Protein 2D9Q (pdb70)

Sequence (467 aa):
SSLPQSFLLKCLEQVRKIQGDGAALQEKLCATYKLCHPEELVLLGHSLGIPWAPLSSCPSQALQLAGCLSQLHSGLFLYQGLLQALEGISPELGPTLDTLQLDVADFATTIWQQMEELGMAPALQPTQGAMPAFASAFQRRAGGVLVASHLQSFLEVSYRVLRHLAQPCGHISVSAPIVHLGDPITASCIIKQNCSHLDPEPQILWRLGAELQPGGRQQRLSDGTQESIITLPHLNHTQAFLSCSLNWGNSLQILDQVELRAGYPPAIPHNLSCLMNLTTSSLICQWEPGPETHLPTSFTLKSFKSRGNCQTQGDSILDCVPKDGQSHCSIPRKHLLLYQNMGIWVQAENALGTSMSPQLCLDPMDVVKLEPPMLRTMDPQAGCLQLSWEPWQPGLHINQKCELRHKPQRGEASWALVGPLPLEALQYELCGLLPATAYTLQIRCIRWPLPGHWSDWSPSLELRTTE

Radius of gyration: 34.13 Å; Cα contacts (8 Å, |Δi|>4): 946; chains: 2; bounding box: 76×80×91 Å

Solvent-accessible surface area: 24334 Å² total; per-residue (Å²): 85,78,8,60,117,47,11,5,24,48,0,16,1,5,0,46,58,1,51,38,13,2,47,44,1,50,113,93,0,41,60,39,55,165,29,53,106,36,109,137,8,84,143,33,6,150,74,35,43,11,58,77,17,88,19,88,35,18,69,84,128,64,179,148,40,32,52,6,2,36,42,2,6,59,4,0,56,36,3,38,12,0,1,124,13,0,107,20,14,20,130,122,0,17,85,30,0,66,58,0,32,44,5,0,24,6,0,1,51,9,0,18,42,10,3,86,133,68,62,79,11,75,94,142,83,56,132,169,47,97,69,17,73,2,78,51,62,79,40,61,56,0,0,1,5,7,0,1,31,62,1,38,45,10,1,103,53,0,38,157,15,0,143,112,25,33,152,130,82,6,114,8,54,44,80,32,65,53,11,80,100,24,54,75,2,66,3,24,0,70,0,94,56,119,53,33,140,106,51,0,96,22,119,9,40,3,31,36,37,91,104,101,44,115,48,38,176,49,122,115,131,86,154,12,31,13,36,1,70,4,70,5,83,121,7,111,116,68,105,9,76,0,3,0,0,8,48,126,60,159,48,87,76,99,36,49,86,36,59,0,94,2,3,104,50,20,41,96,1,106,103,19,49,12,73,5,50,36,106,88,41,7,0,39,0,90,14,90,53,46,108,127,9,82,16,98,43,64,37,22,0,33,0,13,69,14,148,50,88,2,131,80,131,19,120,98,86,51,77,16,107,22,15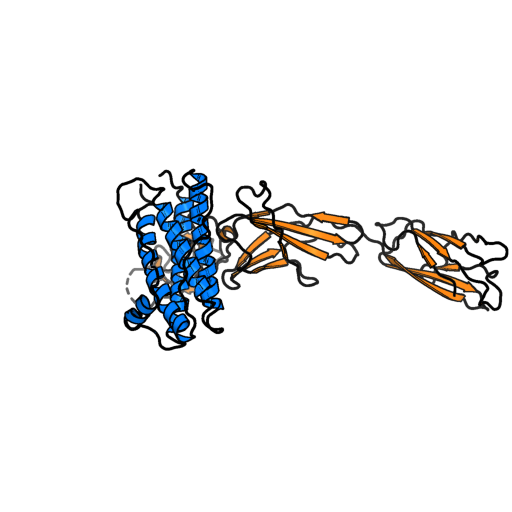7,162,79,78,36,72,6,54,1,57,20,143,75,4,53,7,12,27,42,1,0,0,30,0,37,1,79,9,72,31,27,81,15,102,7,93,82,54,53,25,5,0,6,35,19,6,77,1,76,15,2,100,12,128,81,50,134,146,189,46,2,6,9,52,0,12,4,94,18,38,125,52,2,72,24,0,68,19,65,0,24,0,39,19,56,27,87,139,63,192,43,105,92,44,104,27,47,109,23,70,25,68,17,153,113,42,93,18,54,77,24,110,55,27,56,14,5,11,0,26,0,42,0,21,6,141,69,10,61,22,128,76,5,93,60,0,106,55,27,75,25,188,13,66,177

InterPro domains:
  IPR009079 Four-helical cytokine-like, core [G3DSA:1.20.1250.10] (30-207)
  IPR009079 Four-helical cytokine-like, core [SSF47266] (39-205)
  IPR030473 Interleukin-6/GCSF/MGF, conserved site [PS00254] (97-122)
  IPR030474 Interleukin-6/GCSF/MGF [PIRSF001935] (1-204)
  IPR030474 Interleukin-6/GCSF/MGF [PR00433] (50-65)
  IPR030474 Interleukin-6/GCSF/MGF [PR00433] (69-92)
  IPR030474 Interleukin-6/GCSF/MGF [PR00433] (97-122)
  IPR030474 Interleukin-6/GCSF/MGF [PR00433] (186-202)
  IPR030474 Interleukin-6/GCSF/MGF [SM00126] (51-202)
  IPR040117 GCSF/MGF [PF16647] (51-202)
  IPR040117 GCSF/MGF [PTHR10511] (4-206)

Structure (mmCIF, N/CA/C/O backbone):
data_2D9Q
#
_entry.id   2D9Q
#
_cell.length_a   134.777
_cell.length_b   134.777
_cell.length_c   105.468
_cell.angle_alpha   90.00
_cell.angle_beta   90.00
_cell.angle_gamma   120.00
#
_symmetry.space_group_name_H-M   'P 32 2 1'
#
loop_
_entity.id
_entity.type
_entity.pdbx_description
1 polymer CSF3
2 polymer 'Granulocyte colony-stimulating factor receptor'
3 branched 2-acetamido-2-deoxy-beta-D-glucopyranose-(1-4)-2-acetamido-2-deoxy-beta-D-glucopyranose
4 water water
#
loop_
_atom_site.group_PDB
_atom_site.id
_atom_site.type_symbol
_atom_site.label_atom_id
_atom_site.label_alt_id
_atom_site.label_comp_id
_atom_site.label_asym_id
_atom_site.label_entity_id
_atom_site.label_seq_id
_atom_site.pdbx_PDB_ins_code
_atom_site.Cartn_x
_atom_site.Cartn_y
_atom_site.Cartn_z
_atom_site.occupancy
_atom_site.B_iso_or_equiv
_atom_site.auth_seq_id
_atom_site.auth_comp_id
_atom_site.auth_asym_id
_atom_site.auth_atom_id
_atom_site.pdbx_PDB_model_num
ATOM 1 N N . SER A 1 7 ? -63.635 52.133 25.458 1.00 95.15 7 SER A N 1
ATOM 2 C CA . SER A 1 7 ? -62.201 51.856 25.853 1.00 95.47 7 SER A CA 1
ATOM 3 C C . SER A 1 7 ? -61.318 51.323 24.700 1.00 95.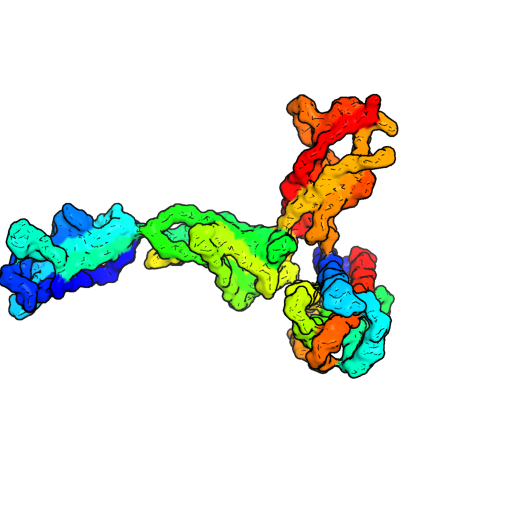10 7 SER A C 1
ATOM 4 O O . SER A 1 7 ? -61.826 50.755 23.712 1.00 94.16 7 SER A O 1
ATOM 7 N N . SER A 1 8 ? -59.989 51.505 24.893 1.00 94.92 8 SER A N 1
ATOM 8 C CA . SER A 1 8 ? -58.855 50.933 24.075 1.00 93.45 8 SER A CA 1
ATOM 9 C C . SER A 1 8 ? -58.841 49.320 24.001 1.00 91.34 8 SER A C 1
ATOM 10 O O . SER A 1 8 ? -58.080 48.692 23.182 1.00 91.82 8 SER A O 1
ATOM 13 N N . LEU A 1 9 ? -59.668 48.693 24.877 1.00 86.66 9 LEU A N 1
ATOM 14 C CA . LEU A 1 9 ? -59.952 47.259 24.866 1.00 81.08 9 LEU A CA 1
ATOM 15 C C . LEU A 1 9 ? -61.284 47.030 24.160 1.00 77.77 9 LEU A C 1
ATOM 16 O O . LEU A 1 9 ? -62.349 47.506 24.581 1.00 76.84 9 LEU A O 1
ATOM 21 N N . PRO A 1 10 ? -61.179 46.386 23.008 1.00 74.34 10 PRO A N 1
ATOM 22 C CA . PRO A 1 10 ? -62.361 46.087 22.177 1.00 72.31 10 PRO A CA 1
ATOM 23 C C . PRO A 1 10 ? -63.445 45.420 22.953 1.00 69.53 10 PRO A C 1
ATOM 24 O O . PRO A 1 10 ? -63.208 44.448 23.598 1.00 69.04 10 PRO A O 1
ATOM 28 N N . GLN A 1 11 ? -64.637 45.924 22.929 1.00 67.94 11 GLN A N 1
ATOM 29 C CA . GLN A 1 11 ? -65.684 45.142 23.519 1.00 67.67 11 GLN A CA 1
ATOM 30 C C . GLN A 1 11 ? -65.435 43.583 23.293 1.00 67.56 11 GLN A C 1
ATOM 31 O O . GLN A 1 11 ? -65.363 42.794 24.264 1.00 67.67 11 GLN A O 1
ATOM 37 N N . SER A 1 12 ? -65.324 43.117 22.045 1.00 67.31 12 SER A N 1
ATOM 38 C CA . SER A 1 12 ? -65.340 41.656 21.791 1.00 66.14 12 SER A CA 1
ATOM 39 C C . SER A 1 12 ? -64.316 40.948 22.703 1.00 63.34 12 SER A C 1
ATOM 40 O O . SER A 1 12 ? -64.677 40.048 23.464 1.00 63.51 12 SER A O 1
ATOM 43 N N . PHE A 1 13 ? -63.061 41.416 22.638 1.00 59.44 13 PHE A N 1
ATOM 44 C CA . PHE A 1 13 ? -61.940 40.866 23.401 1.00 56.96 13 PHE A CA 1
ATOM 45 C C . PHE A 1 13 ? -62.221 40.675 24.850 1.00 55.34 13 PHE A C 1
ATOM 46 O O . PHE A 1 13 ? -61.733 39.768 25.519 1.00 53.35 13 PHE A O 1
ATOM 54 N N . LEU A 1 14 ? -62.991 41.572 25.373 1.00 55.93 14 LEU A N 1
ATOM 55 C CA . LEU A 1 14 ? -63.274 41.473 26.780 1.00 57.01 14 LEU A CA 1
ATOM 56 C C . LEU A 1 14 ? -64.259 40.413 27.043 1.00 55.49 14 LEU A C 1
ATOM 57 O O . LEU A 1 14 ? -64.158 39.753 28.066 1.00 54.96 14 LEU A O 1
ATOM 62 N N . LEU A 1 15 ? -65.277 40.346 26.192 1.00 53.80 15 LEU A N 1
ATOM 63 C CA . LEU A 1 15 ? -66.302 39.356 26.375 1.00 53.51 15 LEU A CA 1
ATOM 64 C C . LEU A 1 15 ? -65.733 37.997 26.083 1.00 52.38 15 LEU A C 1
ATOM 65 O O . LEU A 1 15 ? -66.182 37.014 26.667 1.00 53.74 15 LEU A O 1
ATOM 70 N N . LYS A 1 16 ? -64.828 37.908 25.116 1.00 48.59 16 LYS A N 1
ATOM 71 C CA . LYS A 1 16 ? -64.193 36.651 24.916 1.00 47.09 16 LYS A CA 1
ATOM 72 C C . LYS A 1 16 ? -63.445 36.280 26.186 1.00 46.70 16 LYS A C 1
ATOM 73 O O . LYS A 1 16 ? -63.146 35.128 26.375 1.00 49.82 16 LYS A O 1
ATOM 79 N N . CYS A 1 17 ? -63.104 37.212 27.056 1.00 44.99 17 CYS A N 1
ATOM 80 C CA . CYS A 1 17 ? -62.200 36.881 28.154 1.00 44.18 17 CYS A CA 1
ATOM 81 C C . CYS A 1 17 ? -63.007 36.350 29.253 1.00 42.56 17 CYS A C 1
ATOM 82 O O . CYS A 1 17 ? -62.535 35.577 30.105 1.00 41.60 17 CYS A O 1
ATOM 85 N N . LEU A 1 18 ? -64.247 36.777 29.249 1.00 42.57 18 LEU A N 1
ATOM 86 C CA . LEU A 1 18 ? -65.144 36.484 30.347 1.00 43.75 18 LEU A CA 1
ATOM 87 C C . LEU A 1 18 ? -65.693 35.103 30.115 1.00 41.65 18 LEU A C 1
ATOM 88 O O . LEU A 1 18 ? -65.874 34.333 31.036 1.00 42.26 18 LEU A O 1
ATOM 93 N N . GLU A 1 19 ? -65.972 34.799 28.862 1.00 39.47 19 GLU A N 1
ATOM 94 C CA . GLU A 1 19 ? -66.381 33.473 28.516 1.00 38.27 19 GLU A CA 1
ATOM 95 C C . GLU A 1 19 ? -65.400 32.539 29.060 1.00 37.62 19 GLU A C 1
ATOM 96 O O . GLU A 1 19 ? -65.769 31.623 29.773 1.00 39.33 19 GLU A O 1
ATOM 102 N N . GLN A 1 20 ? -64.151 32.751 28.706 1.00 35.10 20 GLN A N 1
ATOM 103 C CA . GLN A 1 20 ? -63.124 31.829 29.066 1.00 35.50 20 GLN A CA 1
ATOM 104 C C . GLN A 1 20 ? -63.044 31.707 30.552 1.00 38.38 20 GLN A C 1
ATOM 105 O O . GLN A 1 20 ? -62.723 30.609 31.182 1.00 37.91 20 GLN A O 1
ATOM 111 N N . VAL A 1 21 ? -63.285 32.822 31.202 1.00 40.32 21 VAL A N 1
ATOM 112 C CA . VAL A 1 21 ? -63.238 32.663 32.664 1.00 41.04 21 VAL A CA 1
ATOM 113 C C . VAL A 1 21 ? -64.321 31.677 33.068 1.00 41.34 21 VAL A C 1
ATOM 114 O O . VAL A 1 21 ? -63.932 30.549 33.509 1.00 41.65 21 VAL A O 1
ATOM 118 N N . ARG A 1 22 ? -65.612 32.040 32.855 1.00 39.60 22 ARG A N 1
ATOM 119 C CA . ARG A 1 22 ? -66.707 31.169 33.261 1.00 39.09 22 ARG A CA 1
ATOM 120 C C . ARG A 1 22 ? -66.312 29.753 32.890 1.00 39.89 22 ARG A C 1
ATOM 121 O O . ARG A 1 22 ? -66.582 28.806 33.621 1.00 40.17 22 ARG A O 1
ATOM 129 N N . LYS A 1 23 ? -65.644 29.580 31.760 1.00 38.91 23 LYS A N 1
ATOM 130 C CA . LYS A 1 23 ? -65.366 28.216 31.337 1.00 40.37 23 LYS A CA 1
ATOM 131 C C . LYS A 1 23 ? -64.331 27.542 32.255 1.00 39.38 23 LYS A C 1
ATOM 132 O O . LYS A 1 23 ? -64.623 26.512 32.846 1.00 39.66 23 LYS A O 1
ATOM 138 N N . ILE A 1 24 ? -63.145 28.124 32.356 1.00 37.94 24 ILE A N 1
ATOM 139 C CA . ILE A 1 24 ? -62.195 27.631 33.267 1.00 37.74 24 ILE A CA 1
ATOM 140 C C . ILE A 1 24 ? -62.772 27.482 34.665 1.00 38.37 24 ILE A C 1
ATOM 141 O O . ILE A 1 24 ? -62.346 26.667 35.416 1.00 35.85 24 ILE A O 1
ATOM 146 N N . GLN A 1 25 ? -63.713 28.302 35.081 1.00 42.33 25 GLN A N 1
ATOM 147 C CA . GLN A 1 25 ? -64.236 28.154 36.489 1.00 44.61 25 GLN A CA 1
ATOM 148 C C . GLN A 1 25 ? -64.840 26.788 36.635 1.00 42.90 25 GLN A C 1
ATOM 149 O O . GLN A 1 25 ? -64.472 26.008 37.493 1.00 42.13 25 GLN A O 1
ATOM 155 N N . GLY A 1 26 ? -65.753 26.514 35.732 1.00 41.08 26 GLY A N 1
ATOM 156 C CA . GLY A 1 26 ? -66.297 25.189 35.593 1.00 40.25 26 GLY A CA 1
ATOM 157 C C . GLY A 1 26 ? -65.220 24.157 35.637 1.00 37.53 26 GLY A C 1
ATOM 158 O O . GLY A 1 26 ? -65.228 23.298 36.497 1.00 38.04 26 GLY A O 1
ATOM 159 N N . ASP A 1 27 ? -64.315 24.236 34.692 1.00 34.21 27 ASP A N 1
ATOM 160 C CA . ASP A 1 27 ? -63.191 23.323 34.690 1.00 33.85 27 ASP A CA 1
ATOM 161 C C . ASP A 1 27 ? -62.651 23.051 36.119 1.00 34.13 27 ASP A C 1
ATOM 162 O O . ASP A 1 27 ? -62.649 21.947 36.614 1.00 32.27 27 ASP A O 1
ATOM 167 N N . GLY A 1 28 ? -62.160 24.087 36.765 1.00 36.34 28 GLY A N 1
ATOM 168 C CA . GLY A 1 28 ? -61.698 23.977 38.157 1.00 36.60 28 GLY A CA 1
ATOM 169 C C . GLY A 1 28 ? -62.707 23.177 38.935 1.00 34.48 28 GLY A C 1
ATOM 170 O O . GLY A 1 28 ? -62.417 22.113 39.339 1.00 32.30 28 GLY A O 1
ATOM 171 N N . ALA A 1 29 ? -63.913 23.694 39.061 1.00 34.72 29 ALA A N 1
ATOM 172 C CA . ALA A 1 29 ? -64.959 23.041 39.811 1.00 33.52 29 ALA A CA 1
ATOM 173 C C . ALA A 1 29 ? -65.155 21.531 39.446 1.00 33.59 29 ALA A C 1
ATOM 174 O O . ALA A 1 29 ? -65.275 20.679 40.288 1.00 33.20 29 ALA A O 1
ATOM 176 N N . ALA A 1 30 ? -65.229 21.161 38.211 1.00 34.16 30 ALA A N 1
ATOM 177 C CA . ALA A 1 30 ? -65.271 19.753 37.967 1.00 36.96 30 ALA A CA 1
ATOM 178 C C . ALA A 1 30 ? -64.133 19.004 38.729 1.00 40.38 30 ALA A C 1
ATOM 179 O O . ALA A 1 30 ? -64.442 18.110 39.509 1.00 45.22 30 ALA A O 1
ATOM 181 N N . LEU A 1 31 ? -62.857 19.363 38.486 1.00 39.17 31 LEU A N 1
ATOM 182 C CA . LEU A 1 31 ? -61.690 18.831 39.146 1.00 37.74 31 LEU A CA 1
ATOM 183 C C . LEU A 1 31 ? -61.824 18.843 40.627 1.00 40.65 31 LEU A C 1
ATOM 184 O O . LEU A 1 31 ? -61.483 17.864 41.338 1.00 42.71 31 LEU A O 1
ATOM 189 N N . GLN A 1 32 ? -62.284 19.944 41.152 1.00 44.01 32 GLN A N 1
ATOM 190 C CA . GLN A 1 32 ? -62.357 20.027 42.600 1.00 48.26 32 GLN A CA 1
ATOM 191 C C . GLN A 1 32 ? -63.355 19.011 42.979 1.00 52.37 32 GLN A C 1
ATOM 192 O O . GLN A 1 32 ? -63.003 18.178 43.729 1.00 57.94 32 GLN A O 1
ATOM 198 N N . GLU A 1 33 ? -64.569 19.002 42.457 1.00 54.22 33 GLU A N 1
ATOM 199 C CA . GLU A 1 33 ? -65.555 18.026 42.881 1.00 56.62 33 GLU A CA 1
ATOM 200 C C . GLU A 1 33 ? -65.142 16.533 42.582 1.00 55.69 33 GLU A C 1
ATOM 201 O O . GLU A 1 33 ? -65.592 15.589 43.210 1.00 52.11 33 GLU A O 1
ATOM 207 N N . LYS A 1 34 ? -64.244 16.315 41.647 1.00 56.93 34 LYS A N 1
ATOM 208 C CA . LYS A 1 34 ? -63.822 14.961 41.295 1.00 59.51 34 LYS A CA 1
ATOM 209 C C . LYS A 1 34 ? -62.556 14.583 42.024 1.00 57.52 34 LYS A C 1
ATOM 210 O O . LYS A 1 34 ? -61.784 13.782 41.505 1.00 58.19 34 LYS A O 1
ATOM 216 N N . LEU A 1 35 ? -62.302 15.194 43.166 1.00 53.95 35 LEU A N 1
ATOM 217 C CA . LEU A 1 35 ? -61.097 14.946 43.958 1.00 51.64 35 LEU A CA 1
ATOM 218 C C . LEU A 1 35 ? -61.636 14.638 45.295 1.00 51.70 35 LEU A C 1
ATOM 219 O O . LEU A 1 35 ? -61.276 13.747 45.971 1.00 46.44 35 LEU A O 1
ATOM 224 N N . CYS A 1 36 ? -62.521 15.515 45.665 1.00 56.28 36 CYS A N 1
ATOM 225 C CA . CYS A 1 36 ? -63.503 15.273 46.619 1.00 60.17 36 CYS A CA 1
ATOM 226 C C . CYS A 1 36 ? -64.267 13.949 46.453 1.00 60.59 36 CYS A C 1
ATOM 227 O O . CYS A 1 36 ? -64.592 13.274 47.395 1.00 62.54 36 CYS A O 1
ATOM 230 N N . ALA A 1 37 ? -64.607 13.481 45.296 1.00 60.44 37 ALA A N 1
ATOM 231 C CA . ALA A 1 37 ? -65.154 12.136 45.420 1.00 58.96 37 ALA A CA 1
ATOM 232 C C . ALA A 1 37 ? -64.104 11.082 45.264 1.00 56.21 37 ALA A C 1
ATOM 233 O O . ALA A 1 37 ? -64.227 10.023 45.805 1.00 58.91 37 ALA A O 1
ATOM 235 N N . THR A 1 38 ? -63.062 11.332 44.543 1.00 51.32 38 THR A N 1
ATOM 236 C CA . THR A 1 38 ? -62.127 10.274 44.438 1.00 49.14 38 THR A CA 1
ATOM 237 C C . THR A 1 38 ? -61.031 10.159 45.464 1.00 47.88 38 THR A C 1
ATOM 238 O O . THR A 1 38 ? -60.112 9.434 45.218 1.00 48.07 38 THR A O 1
ATOM 242 N N . TYR A 1 39 ? -61.027 10.923 46.542 1.00 46.17 39 TYR A N 1
ATOM 243 C CA . TYR A 1 39 ? -59.944 10.817 47.547 1.00 45.01 39 TYR A CA 1
ATOM 244 C C . TYR A 1 39 ? -60.396 11.399 48.858 1.00 47.19 39 TYR A C 1
ATOM 245 O O . TYR A 1 39 ? -59.642 11.483 49.792 1.00 45.10 39 TYR A O 1
ATOM 254 N N . LYS A 1 40 ? -61.638 11.874 48.853 1.00 50.49 40 LYS A N 1
ATOM 255 C CA . LYS A 1 40 ? -62.282 12.553 49.968 1.00 51.65 40 LYS A CA 1
ATOM 256 C C . LYS A 1 40 ? -61.500 13.773 50.554 1.00 50.53 40 LYS A C 1
ATOM 257 O O . LYS A 1 40 ? -61.515 14.044 51.792 1.00 46.17 40 LYS A O 1
ATOM 263 N N . LEU A 1 41 ? -60.870 14.514 49.622 1.00 51.30 41 LEU A N 1
ATOM 264 C CA . LEU A 1 41 ? -60.117 15.734 49.919 1.00 53.00 41 LEU A CA 1
ATOM 265 C C . LEU A 1 41 ? -60.884 16.987 49.617 1.00 56.25 41 LEU A C 1
ATOM 266 O O . LEU A 1 41 ? -60.629 17.620 48.646 1.00 59.14 41 LEU A O 1
ATOM 271 N N . CYS A 1 42 ? -61.821 17.374 50.440 1.00 60.93 42 CYS A N 1
ATOM 272 C CA . CYS A 1 42 ? -62.749 18.424 50.013 1.00 65.31 42 CYS A CA 1
ATOM 273 C C . CYS A 1 42 ? -62.509 19.797 50.503 1.00 64.88 42 CYS A C 1
ATOM 274 O O . CYS A 1 42 ? -63.295 20.664 50.199 1.00 66.30 42 CYS A O 1
ATOM 277 N N . HIS A 1 43 ? -61.502 19.967 51.327 1.00 64.59 43 HIS A N 1
ATOM 278 C CA . HIS A 1 43 ? -61.392 21.157 52.093 1.00 64.97 43 HIS A CA 1
ATOM 279 C C . HIS A 1 43 ? -59.915 21.397 52.009 1.00 65.81 43 HIS A C 1
ATOM 280 O O . HIS A 1 43 ? -59.096 20.551 52.434 1.00 66.17 43 HIS A O 1
ATOM 287 N N . PRO A 1 44 ? -59.584 22.473 51.295 1.00 65.78 44 PRO A N 1
ATOM 288 C CA . PRO A 1 44 ? -58.209 22.959 51.080 1.00 65.52 44 PRO A CA 1
ATOM 289 C C . PRO A 1 44 ? -57.621 23.736 52.220 1.00 66.47 44 PRO A C 1
ATOM 290 O O . PRO A 1 44 ? -56.485 24.192 52.119 1.00 66.45 44 PRO A O 1
ATOM 294 N N . GLU A 1 45 ? -58.398 23.874 53.280 1.00 68.26 45 GLU A N 1
ATOM 295 C CA . GLU A 1 45 ? -57.883 24.250 54.583 1.00 70.33 45 GLU A CA 1
ATOM 296 C C . GLU A 1 45 ? -56.851 23.195 55.002 1.00 70.27 45 GLU A C 1
ATOM 297 O O . GLU A 1 45 ? -55.679 23.484 55.175 1.00 71.43 45 GLU A O 1
ATOM 303 N N . GLU A 1 46 ? -57.294 21.949 55.125 1.00 69.38 46 GLU A N 1
ATOM 304 C CA . GLU A 1 46 ? -56.456 20.872 55.616 1.00 67.91 46 GLU A CA 1
ATOM 305 C C . GLU A 1 46 ? -55.121 20.769 54.931 1.00 66.93 46 GLU A C 1
ATOM 306 O O . GLU A 1 46 ? -54.239 20.016 55.308 1.00 65.19 46 GLU A O 1
ATOM 312 N N . LEU A 1 47 ? -54.909 21.553 53.922 1.00 67.38 47 LEU A N 1
ATOM 313 C CA . LEU A 1 47 ? -53.760 21.244 53.172 1.00 69.08 47 LEU A CA 1
ATOM 314 C C . LEU A 1 47 ? -52.829 22.355 53.202 1.00 69.51 47 LEU A C 1
ATOM 315 O O . LEU A 1 47 ? -51.891 22.410 52.398 1.00 69.83 47 LEU A O 1
ATOM 320 N N . VAL A 1 48 ? -53.062 23.247 54.149 1.00 69.96 48 VAL A N 1
ATOM 321 C CA . VAL A 1 48 ? -52.430 24.559 54.055 1.00 70.85 48 VAL A CA 1
ATOM 322 C C . VAL A 1 48 ? -50.958 24.348 54.221 1.00 71.05 48 VAL A C 1
ATOM 323 O O . VAL A 1 48 ? -50.069 24.943 53.553 1.00 69.09 48 VAL A O 1
ATOM 327 N N . LEU A 1 49 ? -50.748 23.464 55.168 1.00 72.40 49 LEU A N 1
ATOM 328 C CA . LEU A 1 49 ? -49.435 23.174 55.679 1.00 73.82 49 LEU A CA 1
ATOM 329 C C . LEU A 1 49 ? -48.647 22.545 54.551 1.00 74.30 49 LEU A C 1
ATOM 330 O O . LEU A 1 49 ? -47.505 22.960 54.204 1.00 71.52 49 LEU A O 1
ATOM 335 N N . LEU A 1 50 ? -49.315 21.526 53.998 1.00 75.07 50 LEU A N 1
ATOM 336 C CA . LEU A 1 50 ? -48.803 20.814 52.871 1.00 74.94 50 LEU A CA 1
ATOM 337 C C . LEU A 1 50 ? -48.396 21.885 51.835 1.00 73.79 50 LEU A C 1
ATOM 338 O O . LEU A 1 50 ? -47.320 21.847 51.225 1.00 70.72 50 LEU A O 1
ATOM 343 N N . GLY A 1 51 ? -49.276 22.861 51.679 1.00 74.51 51 GLY A N 1
ATOM 344 C CA . GLY A 1 51 ? -49.020 23.960 50.780 1.00 76.09 51 GLY A CA 1
ATOM 345 C C . GLY A 1 51 ? -47.626 24.520 50.883 1.00 77.62 51 GLY A C 1
ATOM 346 O O . GLY A 1 51 ? -46.842 24.405 49.952 1.00 74.46 51 GLY A O 1
ATOM 347 N N . HIS A 1 52 ? -47.340 25.129 52.029 1.00 81.62 52 HIS A N 1
ATOM 348 C CA . HIS A 1 52 ? -46.026 25.716 52.299 1.00 85.11 52 HIS A CA 1
ATOM 349 C C . HIS A 1 52 ? -44.976 24.581 52.208 1.00 84.05 52 HIS A C 1
ATOM 350 O O . HIS A 1 52 ? -43.927 24.696 51.592 1.00 83.02 52 HIS A O 1
ATOM 357 N N . SER A 1 53 ? -45.297 23.438 52.770 1.00 83.94 53 SER A N 1
ATOM 358 C CA . SER A 1 53 ? -44.361 22.327 52.739 1.00 83.78 53 SER A CA 1
ATOM 359 C C . SER A 1 53 ? -43.744 22.147 51.381 1.00 82.23 53 SER A C 1
ATOM 360 O O . SER A 1 53 ? -42.774 21.473 51.245 1.00 81.88 53 SER A O 1
ATOM 363 N N . LEU A 1 54 ? -44.352 22.699 50.362 1.00 81.85 54 LEU A N 1
ATOM 364 C CA . LEU A 1 54 ? -43.858 22.510 49.020 1.00 82.20 54 LEU A CA 1
ATOM 365 C C . LEU A 1 54 ? -43.428 23.809 48.420 1.00 81.88 54 LEU A C 1
ATOM 366 O O . LEU A 1 54 ? -42.593 23.864 47.525 1.00 80.95 54 LEU A O 1
ATOM 371 N N . GLY A 1 55 ? -44.060 24.868 48.891 1.00 82.57 55 GLY A N 1
ATOM 372 C CA . GLY A 1 55 ? -43.774 26.195 48.393 1.00 82.62 55 GLY A CA 1
ATOM 373 C C . GLY A 1 55 ? -44.382 26.434 47.031 1.00 82.20 55 GLY A C 1
ATOM 374 O O . GLY A 1 55 ? -43.726 26.486 45.993 1.00 80.61 55 GLY A O 1
ATOM 375 N N . ILE A 1 56 ? -45.682 26.605 47.057 1.00 82.67 56 ILE A N 1
ATOM 376 C CA . ILE A 1 56 ? -46.404 26.798 45.836 1.00 82.68 56 ILE A CA 1
ATOM 377 C C . ILE A 1 56 ? -46.555 28.269 45.590 1.00 81.37 56 ILE A C 1
ATOM 378 O O . ILE A 1 56 ? -47.402 28.951 46.186 1.00 81.89 56 ILE A O 1
ATOM 383 N N . PRO A 1 57 ? -45.749 28.762 44.689 1.00 78.66 57 PRO A N 1
ATOM 384 C CA . PRO A 1 57 ? -45.832 30.171 44.361 1.00 77.32 57 PRO A CA 1
ATOM 385 C C . PRO A 1 57 ? -47.219 30.461 43.779 1.00 74.98 57 PRO A C 1
ATOM 386 O O . PRO A 1 57 ? -47.573 30.093 42.692 1.00 73.64 57 PRO A O 1
ATOM 390 N N . TRP A 1 58 ? -48.025 31.134 44.550 1.00 73.84 58 TRP A N 1
ATOM 391 C CA . TRP A 1 58 ? -49.292 31.591 44.059 1.00 74.09 58 TRP A CA 1
ATOM 392 C C . TRP A 1 58 ? -49.316 32.910 43.320 1.00 75.23 58 TRP A C 1
ATOM 393 O O . TRP A 1 58 ? -48.636 33.848 43.634 1.00 74.78 58 TRP A O 1
ATOM 404 N N . ALA A 1 59 ? -50.195 33.055 42.378 1.00 77.18 59 ALA A N 1
ATOM 405 C CA . ALA A 1 59 ? -50.165 34.311 41.679 1.00 78.55 59 ALA A CA 1
ATOM 406 C C . ALA A 1 59 ? -50.898 35.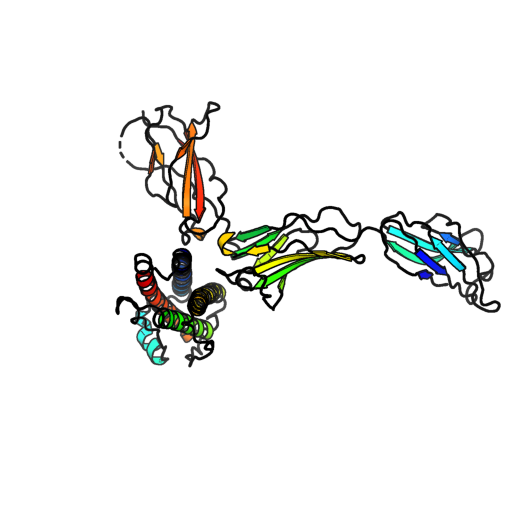359 42.378 1.00 78.36 59 ALA A C 1
ATOM 407 O O . ALA A 1 59 ? -52.005 35.085 42.893 1.00 76.96 59 ALA A O 1
ATOM 409 N N . PRO A 1 60 ? -50.298 36.564 42.276 1.00 79.15 60 PRO A N 1
ATOM 410 C CA . PRO A 1 60 ? -50.841 37.835 42.767 1.00 80.09 60 PRO A CA 1
ATOM 411 C C . PRO A 1 60 ? -51.631 38.537 41.693 1.00 81.25 60 PRO A C 1
ATOM 412 O O . PRO A 1 60 ? -51.468 38.234 40.531 1.00 80.25 60 PRO A O 1
ATOM 416 N N . LEU A 1 61 ? -52.482 39.467 42.051 1.00 84.32 61 LEU A N 1
ATOM 417 C CA . LEU A 1 61 ? -53.156 40.168 40.992 1.00 88.66 61 LEU A CA 1
ATOM 418 C C . LEU A 1 61 ? -53.764 41.495 41.400 1.00 93.75 61 LEU A C 1
ATOM 419 O O . LEU A 1 61 ? -54.983 41.715 41.334 1.00 96.07 61 LEU A O 1
ATOM 424 N N . SER A 1 62 ? -52.900 42.415 41.783 1.00 98.28 62 SER A N 1
ATOM 425 C CA . SER A 1 62 ? -53.360 43.649 42.398 1.00 101.45 62 SER A CA 1
ATOM 426 C C . SER A 1 62 ? -52.814 44.877 41.625 1.00 103.38 62 SER A C 1
ATOM 427 O O . SER A 1 62 ? -52.804 45.992 42.171 1.00 104.09 62 SER A O 1
ATOM 430 N N . SER A 1 63 ? -52.378 44.681 40.364 1.00 104.89 63 SER A N 1
ATOM 431 C CA . SER A 1 63 ? -51.992 45.808 39.472 1.00 105.06 63 SER A CA 1
ATOM 432 C C . SER A 1 63 ? -53.215 46.326 38.720 1.00 105.63 63 SER A C 1
ATOM 433 O O . SER A 1 63 ? -53.142 47.371 38.055 1.00 106.83 63 SER A O 1
ATOM 436 N N . CYS A 1 64 ? -54.329 45.602 38.840 1.00 105.32 64 CYS A N 1
ATOM 437 C CA . CYS A 1 64 ? -55.545 46.011 38.174 1.00 105.23 64 CYS A CA 1
ATOM 438 C C . CYS A 1 64 ? -56.632 46.450 39.119 1.00 107.10 64 CYS A C 1
ATOM 439 O O . CYS A 1 64 ? -57.140 47.566 38.871 1.00 106.64 64 CYS A O 1
ATOM 442 N N . PRO A 1 65 ? -56.977 45.639 40.177 1.00 109.19 65 PRO A N 1
ATOM 443 C CA . PRO A 1 65 ? -58.282 45.804 40.866 1.00 111.18 65 PRO A CA 1
ATOM 444 C C . PRO A 1 65 ? -58.874 47.250 40.723 1.00 114.63 65 PRO A C 1
ATOM 445 O O . PRO A 1 65 ? -60.037 47.328 40.357 1.00 115.56 65 PRO A O 1
ATOM 449 N N . SER A 1 66 ? -58.099 48.328 40.927 1.00 118.02 66 SER A N 1
ATOM 450 C CA . SER A 1 66 ? -58.505 49.729 40.596 1.00 120.27 66 SER A CA 1
ATOM 451 C C . SER A 1 66 ? -57.352 50.805 40.804 1.00 123.01 66 SER A C 1
ATOM 452 O O . SER A 1 66 ? -57.643 52.048 41.058 1.00 121.81 66 SER A O 1
ATOM 455 N N . GLN A 1 67 ? -56.082 50.296 40.655 1.00 125.31 67 GLN A N 1
ATOM 456 C CA . GLN A 1 67 ? -54.743 50.994 40.931 1.00 126.38 67 GLN A CA 1
ATOM 457 C C . GLN A 1 67 ? -54.585 52.376 40.204 1.00 126.76 67 GLN A C 1
ATOM 458 O O . GLN A 1 67 ? -53.628 53.179 40.447 1.00 126.80 67 GLN A O 1
ATOM 464 N N . ALA A 1 68 ? -55.535 52.578 39.284 1.00 125.79 68 ALA A N 1
ATOM 465 C CA . ALA A 1 68 ? -55.712 53.790 38.552 1.00 123.79 68 ALA A CA 1
ATOM 466 C C . ALA A 1 68 ? -56.734 53.443 37.460 1.00 122.26 68 ALA A C 1
ATOM 467 O O . ALA A 1 68 ? -57.712 52.651 37.620 1.00 119.79 68 ALA A O 1
ATOM 469 N N . LEU A 1 69 ? -56.460 54.091 36.339 1.00 121.34 69 LEU A N 1
ATOM 470 C CA . LEU A 1 69 ? -57.020 53.739 35.060 1.00 120.28 69 LEU A CA 1
ATOM 471 C C . LEU A 1 69 ? -55.794 53.798 33.932 1.00 118.92 69 LEU A C 1
ATOM 472 O O . LEU A 1 69 ? -55.936 54.411 32.819 1.00 119.59 69 LEU A O 1
ATOM 477 N N . GLN A 1 70 ? -54.615 53.155 34.260 1.00 115.58 70 GLN A N 1
ATOM 478 C CA . GLN A 1 70 ? -53.668 52.580 33.232 1.00 111.73 70 GLN A CA 1
ATOM 479 C C . GLN A 1 70 ? -53.438 50.988 33.261 1.00 108.81 70 GLN A C 1
ATOM 480 O O . GLN A 1 70 ? -52.924 50.452 34.258 1.00 107.27 70 GLN A O 1
ATOM 486 N N . LEU A 1 71 ? -53.880 50.345 32.119 1.00 105.30 71 LEU A N 1
ATOM 487 C CA . LEU A 1 71 ? -53.944 48.877 31.702 1.00 101.36 71 LEU A CA 1
ATOM 488 C C . LEU A 1 71 ? -52.652 48.090 31.581 1.00 97.87 71 LEU A C 1
ATOM 489 O O . LEU A 1 71 ? -52.106 47.700 32.577 1.00 97.46 71 LEU A O 1
ATOM 494 N N . ALA A 1 72 ? -52.242 47.802 30.343 1.00 94.42 72 ALA A N 1
ATOM 495 C CA . ALA A 1 72 ? -51.001 47.112 30.039 1.00 93.36 72 ALA A CA 1
ATOM 496 C C . ALA A 1 72 ? -50.155 47.221 31.235 1.00 93.57 72 ALA A C 1
ATOM 497 O O . ALA A 1 72 ? -50.390 48.134 32.012 1.00 94.11 72 ALA A O 1
ATOM 499 N N . GLY A 1 73 ? -49.147 46.349 31.386 1.00 93.51 73 GLY A N 1
ATOM 500 C CA . GLY A 1 73 ? -48.503 46.150 32.695 1.00 93.11 73 GLY A CA 1
ATOM 501 C C . GLY A 1 73 ? -49.475 45.471 33.699 1.00 91.89 73 GLY A C 1
ATOM 502 O O . GLY A 1 73 ? -49.072 44.733 34.586 1.00 91.88 73 GLY A O 1
ATOM 503 N N . CYS A 1 74 ? -50.770 45.736 33.549 1.00 90.01 74 CYS A N 1
ATOM 504 C CA . CYS A 1 74 ? -51.834 45.013 34.219 1.00 88.06 74 CYS A CA 1
ATOM 505 C C . CYS A 1 74 ? -52.234 43.655 33.541 1.00 84.20 74 CYS A C 1
ATOM 506 O O . CYS A 1 74 ? -52.141 42.579 34.145 1.00 81.29 74 CYS A O 1
ATOM 509 N N . LEU A 1 75 ? -52.685 43.727 32.287 1.00 80.82 75 LEU A N 1
ATOM 510 C CA . LEU A 1 75 ? -52.880 42.541 31.500 1.00 77.57 75 LEU A CA 1
ATOM 511 C C . LEU A 1 75 ? -51.684 41.817 31.711 1.00 77.09 75 LEU A C 1
ATOM 512 O O . LEU A 1 75 ? -51.722 40.639 31.766 1.00 78.45 75 LEU A O 1
ATOM 517 N N . SER A 1 76 ? -50.578 42.517 31.777 1.00 76.89 76 SER A N 1
ATOM 518 C CA . SER A 1 76 ? -49.309 41.839 31.930 1.00 77.48 76 SER A CA 1
ATOM 519 C C . SER A 1 76 ? -49.339 40.857 33.074 1.00 77.09 76 SER A C 1
ATOM 520 O O . SER A 1 76 ? -49.087 39.663 32.901 1.00 75.79 76 SER A O 1
ATOM 523 N N . GLN A 1 77 ? -49.634 41.386 34.255 1.00 77.92 77 GLN A N 1
ATOM 524 C CA . GLN A 1 77 ? -49.682 40.598 35.513 1.00 78.06 77 GLN A CA 1
ATOM 525 C C . GLN A 1 77 ? -50.656 39.423 35.412 1.00 75.84 77 GLN A C 1
ATOM 526 O O . GLN A 1 77 ? -50.264 38.253 35.581 1.00 74.28 77 GLN A O 1
ATOM 532 N N . LEU A 1 78 ? -51.933 39.778 35.179 1.00 72.86 78 LEU A N 1
ATOM 533 C CA . LEU A 1 78 ? -52.911 38.819 34.743 1.00 70.30 78 LEU A CA 1
ATOM 534 C C . LEU A 1 78 ? -52.216 37.727 33.969 1.00 69.37 78 LEU A C 1
ATOM 535 O O . LEU A 1 78 ? -51.624 36.805 34.542 1.00 69.32 78 LEU A O 1
ATOM 540 N N . HIS A 1 79 ? -52.264 37.840 32.663 1.00 68.27 79 HIS A N 1
ATOM 541 C CA . HIS A 1 79 ? -51.448 36.987 31.883 1.00 68.81 79 HIS A CA 1
ATOM 542 C C . HIS A 1 79 ? -50.354 36.163 32.660 1.00 69.36 79 HIS A C 1
ATOM 543 O O . HIS A 1 79 ? -50.348 34.948 32.567 1.00 69.73 79 HIS A O 1
ATOM 550 N N . SER A 1 80 ? -49.403 36.792 33.357 1.00 69.47 80 SER A N 1
ATOM 551 C CA . SER A 1 80 ? -48.302 36.042 34.029 1.00 69.47 80 SER A CA 1
ATOM 552 C C . SER A 1 80 ? -48.748 34.987 35.027 1.00 67.98 80 SER A C 1
ATOM 553 O O . SER A 1 80 ? -48.234 33.869 35.044 1.00 64.94 80 SER A O 1
ATOM 556 N N . GLY A 1 81 ? -49.661 35.399 35.897 1.00 68.09 81 GLY A N 1
ATOM 557 C CA . GLY A 1 81 ? -50.495 34.472 36.643 1.00 68.70 81 GLY A CA 1
ATOM 558 C C . GLY A 1 81 ? -51.045 33.283 35.837 1.00 68.36 81 GLY A C 1
ATOM 559 O O . GLY A 1 81 ? -50.653 32.076 36.046 1.00 66.44 81 GLY A O 1
ATOM 560 N N . LEU A 1 82 ? -51.969 33.590 34.925 1.00 66.99 82 LEU A N 1
ATOM 561 C CA . LEU A 1 82 ? -52.435 32.521 34.068 1.00 66.91 82 LEU A CA 1
ATOM 562 C C . LEU A 1 82 ? -51.181 31.636 33.825 1.00 68.62 82 LEU A C 1
ATOM 563 O O . LEU A 1 82 ? -51.097 30.497 34.270 1.00 69.17 82 LEU A O 1
ATOM 568 N N . PHE A 1 83 ? -50.164 32.202 33.201 1.00 70.34 83 PHE A N 1
ATOM 569 C CA . PHE A 1 83 ? -48.996 31.426 32.787 1.00 71.48 83 PHE A CA 1
ATOM 570 C C . PHE A 1 83 ? -48.394 30.576 33.932 1.00 70.01 83 PHE A C 1
ATOM 571 O O . PHE A 1 83 ? -47.959 29.411 33.774 1.00 68.61 83 PHE A O 1
ATOM 579 N N . LEU A 1 84 ? -48.355 31.178 35.092 1.00 69.13 84 LEU A N 1
ATOM 580 C CA . LEU A 1 84 ? -47.854 30.455 36.237 1.00 68.82 84 LEU A CA 1
ATOM 581 C C . LEU A 1 84 ? -48.730 29.221 36.506 1.00 67.94 84 LEU A C 1
ATOM 582 O O . LEU A 1 84 ? -48.198 28.091 36.490 1.00 68.92 84 LEU A O 1
ATOM 587 N N . TYR A 1 85 ? -50.030 29.430 36.776 1.00 65.03 85 TYR A N 1
ATOM 588 C CA . TYR A 1 85 ? -50.892 28.298 37.083 1.00 63.23 85 TYR A CA 1
ATOM 589 C C . TYR A 1 85 ? -50.703 27.192 36.023 1.00 62.71 85 TYR A C 1
ATOM 590 O O . TYR A 1 85 ? -50.641 25.976 36.323 1.00 60.42 85 TYR A O 1
ATOM 599 N N . GLN A 1 86 ? -50.592 27.639 34.775 1.00 63.37 86 GLN A N 1
ATOM 600 C CA . GLN A 1 86 ? -50.543 26.732 33.628 1.00 64.60 86 GLN A CA 1
ATOM 601 C C . GLN A 1 86 ? -49.360 25.819 33.840 1.00 64.73 86 GLN A C 1
ATOM 602 O O . GLN A 1 86 ? -49.418 24.671 33.445 1.00 65.66 86 GLN A O 1
ATOM 608 N N . GLY A 1 87 ? -48.316 26.351 34.474 1.00 64.66 87 GLY A N 1
ATOM 609 C CA . GLY A 1 87 ? -47.112 25.614 34.751 1.00 65.62 87 GLY A CA 1
ATOM 610 C C . GLY A 1 87 ? -47.200 24.800 36.024 1.00 66.79 87 GLY A C 1
ATOM 611 O O . GLY A 1 87 ? -46.451 23.831 36.236 1.00 65.29 87 GLY A O 1
ATOM 612 N N . LEU A 1 88 ? -48.094 25.202 36.914 1.00 68.54 88 LEU A N 1
ATOM 613 C CA . LEU A 1 88 ? -48.375 24.357 38.075 1.00 69.76 88 LEU A CA 1
ATOM 614 C C . LEU A 1 88 ? -49.205 23.163 37.649 1.00 69.01 88 LEU A C 1
ATOM 615 O O . LEU A 1 88 ? -48.923 22.041 38.031 1.00 68.36 88 LEU A O 1
ATOM 620 N N . LEU A 1 89 ? -50.225 23.409 36.849 1.00 67.97 89 LEU A N 1
ATOM 621 C CA . LEU A 1 89 ? -51.085 22.322 36.464 1.00 67.69 89 LEU A CA 1
ATOM 622 C C . LEU A 1 89 ? -50.307 21.279 35.656 1.00 69.37 89 LEU A C 1
ATOM 623 O O . LEU A 1 89 ? -50.628 20.064 35.688 1.00 67.70 89 LEU A O 1
ATOM 628 N N . GLN A 1 90 ? -49.334 21.783 34.897 1.00 71.09 90 GLN A N 1
ATOM 629 C CA . GLN A 1 90 ? -48.441 20.957 34.131 1.00 74.08 90 GLN A CA 1
ATOM 630 C C . GLN A 1 90 ? -47.700 20.123 35.118 1.00 74.89 90 GLN A C 1
ATOM 631 O O . GLN A 1 90 ? -47.611 18.916 35.011 1.00 75.41 90 GLN A O 1
ATOM 637 N N . ALA A 1 91 ? -47.148 20.788 36.112 1.00 75.60 91 ALA A N 1
ATOM 638 C CA . ALA A 1 91 ? -46.278 20.096 37.042 1.00 75.47 91 ALA A CA 1
ATOM 639 C C . ALA A 1 91 ? -47.112 19.214 37.947 1.00 74.10 91 ALA A C 1
ATOM 640 O O . ALA A 1 91 ? -46.583 18.538 38.798 1.00 75.64 91 ALA A O 1
ATOM 642 N N . LEU A 1 92 ? -48.421 19.215 37.768 1.00 72.81 92 LEU A N 1
ATOM 643 C CA . LEU A 1 92 ? -49.290 18.353 38.567 1.00 70.96 92 LEU A CA 1
ATOM 644 C C . LEU A 1 92 ? -49.223 16.977 37.968 1.00 70.49 92 LEU A C 1
ATOM 645 O O . LEU A 1 92 ? -49.646 16.024 38.606 1.00 69.03 92 LEU A O 1
ATOM 650 N N . GLU A 1 93 ? -48.742 16.892 36.719 1.00 70.63 93 GLU A N 1
ATOM 651 C CA . GLU A 1 93 ? -48.611 15.594 36.015 1.00 70.78 93 GLU A CA 1
ATOM 652 C C . GLU A 1 93 ? -49.955 14.752 35.991 1.00 68.28 93 GLU A C 1
ATOM 653 O O . GLU A 1 93 ? -50.009 13.575 36.346 1.00 66.83 93 GLU A O 1
ATOM 659 N N . GLY A 1 94 ? -51.048 15.395 35.595 1.00 64.68 94 GLY A N 1
ATOM 660 C CA . GLY A 1 94 ? -52.231 14.662 35.307 1.00 61.45 94 GLY A CA 1
ATOM 661 C C . GLY A 1 94 ? -52.674 14.039 36.562 1.00 60.56 94 GLY A C 1
ATOM 662 O O . GLY A 1 94 ? -53.694 13.389 36.564 1.00 61.54 94 GLY A O 1
ATOM 663 N N . ILE A 1 95 ? -51.962 14.256 37.650 1.00 59.41 95 ILE A N 1
ATOM 664 C CA . ILE A 1 95 ? -52.403 13.698 38.937 1.00 60.80 95 ILE A CA 1
ATOM 665 C C . ILE A 1 95 ? -52.420 12.128 39.014 1.00 64.08 95 ILE A C 1
ATOM 666 O O . ILE A 1 95 ? -51.469 11.465 39.558 1.00 65.46 95 ILE A O 1
ATOM 671 N N . SER A 1 96 ? -53.514 11.556 38.487 1.00 65.89 96 SER A N 1
ATOM 672 C CA . SER A 1 96 ? -53.786 10.113 38.478 1.00 66.02 96 SER A CA 1
ATOM 673 C C . SER A 1 96 ? -54.621 9.896 37.261 1.00 67.17 96 SER A C 1
ATOM 674 O O . SER A 1 96 ? -55.309 10.772 36.851 1.00 68.06 96 SER A O 1
ATOM 677 N N . PRO A 1 97 ? -54.476 8.774 36.614 1.00 68.99 97 PRO A N 1
ATOM 678 C CA . PRO A 1 97 ? -55.371 8.342 35.553 1.00 68.38 97 PRO A CA 1
ATOM 679 C C . PRO A 1 97 ? -56.857 8.681 35.603 1.00 67.40 97 PRO A C 1
ATOM 680 O O . PRO A 1 97 ? -57.418 9.065 34.601 1.00 63.50 97 PRO A O 1
ATOM 684 N N . GLU A 1 98 ? -57.530 8.534 36.714 1.00 69.59 98 GLU A N 1
ATOM 685 C CA . GLU A 1 98 ? -58.973 8.805 36.655 1.00 71.44 98 GLU A CA 1
ATOM 686 C C . GLU A 1 98 ? -59.288 10.245 36.522 1.00 70.60 98 GLU A C 1
ATOM 687 O O . GLU A 1 98 ? -60.412 10.624 36.206 1.00 71.07 98 GLU A O 1
ATOM 693 N N . LEU A 1 99 ? -58.292 11.069 36.826 1.00 69.95 99 LEU A N 1
ATOM 694 C CA . LEU A 1 99 ? -58.433 12.540 36.738 1.00 68.03 99 LEU A CA 1
ATOM 695 C C . LEU A 1 99 ? -57.881 13.124 35.479 1.00 65.99 99 LEU A C 1
ATOM 696 O O . LEU A 1 99 ? -58.635 13.652 34.722 1.00 67.01 99 LEU A O 1
ATOM 701 N N . GLY A 1 100 ? -56.562 13.094 35.301 1.00 63.98 100 GLY A N 1
ATOM 702 C CA . GLY A 1 100 ? -55.937 13.301 33.995 1.00 61.97 100 GLY A CA 1
ATOM 703 C C . GLY A 1 100 ? -56.766 13.954 32.890 1.00 60.06 100 GLY A C 1
ATOM 704 O O . GLY A 1 100 ? -56.334 14.971 32.391 1.00 59.07 100 GLY A O 1
ATOM 705 N N . PRO A 1 101 ? -57.897 13.379 32.442 1.00 58.71 101 PRO A N 1
ATOM 706 C CA . PRO A 1 101 ? -58.727 14.082 31.453 1.00 58.00 101 PRO A CA 1
ATOM 707 C C . PRO A 1 101 ? -59.353 15.385 32.019 1.00 56.28 101 PRO A C 1
ATOM 708 O O . PRO A 1 101 ? -59.151 16.433 31.417 1.00 57.67 101 PRO A O 1
ATOM 712 N N . THR A 1 102 ? -60.068 15.330 33.139 1.00 53.53 102 THR A N 1
ATOM 713 C CA . THR A 1 102 ? -60.556 16.528 33.824 1.00 51.21 102 THR A CA 1
ATOM 714 C C . THR A 1 102 ? -59.488 17.539 34.007 1.00 49.16 102 THR A C 1
ATOM 715 O O . THR A 1 102 ? -59.672 18.730 33.800 1.00 47.77 102 THR A O 1
ATOM 719 N N . LEU A 1 103 ? -58.336 17.079 34.361 1.00 49.43 103 LEU A N 1
ATOM 720 C CA . LEU A 1 103 ? -57.284 18.045 34.622 1.00 51.39 103 LEU A CA 1
ATOM 721 C C . LEU A 1 103 ? -56.830 18.602 33.332 1.00 50.58 103 LEU A C 1
ATOM 722 O O . LEU A 1 103 ? -56.456 19.736 33.222 1.00 49.23 103 LEU A O 1
ATOM 727 N N . ASP A 1 104 ? -56.883 17.777 32.329 1.00 53.75 104 ASP A N 1
ATOM 728 C CA . ASP A 1 104 ? -56.317 18.159 31.040 1.00 55.96 104 ASP A CA 1
ATOM 729 C C . ASP A 1 104 ? -57.156 19.112 30.277 1.00 49.67 104 ASP A C 1
ATOM 730 O O . ASP A 1 104 ? -56.608 19.852 29.501 1.00 47.85 104 ASP A O 1
ATOM 735 N N . THR A 1 105 ? -58.470 19.103 30.472 1.00 45.67 105 THR A N 1
ATOM 736 C CA . THR A 1 105 ? -59.268 20.141 29.793 1.00 42.96 105 THR A CA 1
ATOM 737 C C . THR A 1 105 ? -58.928 21.559 30.344 1.00 41.61 105 THR A C 1
ATOM 738 O O . THR A 1 105 ? -58.657 22.457 29.561 1.00 38.33 105 THR A O 1
ATOM 742 N N . LEU A 1 106 ? -58.894 21.695 31.679 1.00 42.83 106 LEU A N 1
ATOM 743 C CA . LEU A 1 106 ? -58.488 22.914 32.405 1.00 43.25 106 LEU A CA 1
ATOM 744 C C . LEU A 1 106 ? -57.125 23.318 31.961 1.00 44.81 106 LEU A C 1
ATOM 745 O O . LEU A 1 106 ? -56.929 24.417 31.561 1.00 45.56 106 LEU A O 1
ATOM 750 N N . GLN A 1 107 ? -56.187 22.407 31.931 1.00 46.28 107 GLN A N 1
ATOM 751 C CA . GLN A 1 107 ? -54.910 22.802 31.491 1.00 49.43 107 GLN A CA 1
ATOM 752 C C . GLN A 1 107 ? -54.977 23.475 30.194 1.00 48.97 107 GLN A C 1
ATOM 753 O O . GLN A 1 107 ? -54.289 24.500 29.949 1.00 50.61 107 GLN A O 1
ATOM 759 N N . LEU A 1 108 ? -55.750 22.873 29.320 1.00 47.12 108 LEU A N 1
ATOM 760 C CA . LEU A 1 108 ? -55.848 23.440 27.963 1.00 48.05 108 LEU A CA 1
ATOM 761 C C . LEU A 1 108 ? -56.560 24.773 27.875 1.00 46.08 108 LEU A C 1
ATOM 762 O O . LEU A 1 108 ? -56.186 25.621 27.100 1.00 48.37 108 LEU A O 1
ATOM 767 N N . ASP A 1 109 ? -57.639 24.904 28.607 1.00 41.30 109 ASP A N 1
ATOM 768 C CA . ASP A 1 109 ? -58.414 26.053 28.524 1.00 39.07 109 ASP A CA 1
ATOM 769 C C . ASP A 1 109 ? -57.676 27.249 29.131 1.00 40.84 109 ASP A C 1
ATOM 770 O O . ASP A 1 109 ? -57.717 28.395 28.663 1.00 38.03 109 ASP A O 1
ATOM 775 N N . VAL A 1 110 ? -57.126 26.995 30.296 1.00 42.63 110 VAL A N 1
ATOM 776 C CA . VAL A 1 110 ? -56.347 28.006 30.921 1.00 44.33 110 VAL A CA 1
ATOM 777 C C . VAL A 1 110 ? -55.282 28.493 29.912 1.00 45.30 110 VAL A C 1
ATOM 778 O O . VAL A 1 110 ? -55.048 29.665 29.728 1.00 42.77 110 VAL A O 1
ATOM 782 N N . ALA A 1 111 ? -54.656 27.548 29.249 1.00 46.47 111 ALA A N 1
ATOM 783 C CA . ALA A 1 111 ? -53.669 27.875 28.233 1.00 48.18 111 ALA A CA 1
ATOM 784 C C . ALA A 1 111 ? -54.085 28.866 27.203 1.00 46.50 111 ALA A C 1
ATOM 785 O O . ALA A 1 111 ? -53.252 29.649 26.666 1.00 46.77 111 ALA A O 1
ATOM 787 N N . ASP A 1 112 ? -55.346 28.764 26.885 1.00 45.50 112 ASP A N 1
ATOM 788 C CA . ASP A 1 112 ? -55.878 29.483 25.792 1.00 48.46 112 ASP A CA 1
ATOM 789 C C . ASP A 1 112 ? -56.287 30.903 26.211 1.00 49.47 112 ASP A C 1
ATOM 790 O O . ASP A 1 112 ? -56.297 31.814 25.421 1.00 49.75 112 ASP A O 1
ATOM 795 N N . PHE A 1 113 ? -56.645 31.055 27.474 1.00 51.43 113 PHE A N 1
ATOM 796 C CA . PHE A 1 113 ? -56.980 32.341 28.070 1.00 52.41 113 PHE A CA 1
ATOM 797 C C . PHE A 1 113 ? -55.726 33.054 28.213 1.00 54.62 113 PHE A C 1
ATOM 798 O O . PHE A 1 113 ? -55.642 34.233 28.095 1.00 54.69 113 PHE A O 1
ATOM 806 N N . ALA A 1 114 ? -54.735 32.270 28.531 1.00 57.59 114 ALA A N 1
ATOM 807 C CA . ALA A 1 114 ? -53.404 32.725 28.657 1.00 59.19 114 ALA A CA 1
ATOM 808 C C . ALA A 1 114 ? -52.951 33.313 27.351 1.00 61.97 114 ALA A C 1
ATOM 809 O O . ALA A 1 114 ? -52.433 34.445 27.354 1.00 64.35 114 ALA A O 1
ATOM 811 N N . THR A 1 115 ? -53.096 32.625 26.220 1.00 62.29 115 THR A N 1
ATOM 812 C CA . THR A 1 115 ? -52.665 33.365 25.045 1.00 62.99 115 THR A CA 1
ATOM 813 C C . THR A 1 115 ? -53.752 34.305 24.499 1.00 63.25 115 THR A C 1
ATOM 814 O O . THR A 1 115 ? -53.477 35.175 23.742 1.00 62.59 115 THR A O 1
ATOM 818 N N . THR A 1 116 ? -54.967 34.235 24.961 1.00 64.86 116 THR A N 1
ATOM 819 C CA . THR A 1 116 ? -55.916 35.210 24.442 1.00 66.52 116 THR A CA 1
ATOM 820 C C . THR A 1 116 ? -55.601 36.598 24.880 1.00 67.99 116 THR A C 1
ATOM 821 O O . THR A 1 116 ? -56.095 37.565 24.326 1.00 67.20 116 THR A O 1
ATOM 825 N N . ILE A 1 117 ? -54.771 36.663 25.895 1.00 70.56 117 ILE A N 1
ATOM 826 C CA . ILE A 1 117 ? -54.430 37.894 26.528 1.00 72.54 117 ILE A CA 1
ATOM 827 C C . ILE A 1 117 ? -53.206 38.273 25.776 1.00 74.04 117 ILE A C 1
ATOM 828 O O . ILE A 1 117 ? -53.169 39.242 25.090 1.00 75.10 117 ILE A O 1
ATOM 833 N N . TRP A 1 118 ? -52.208 37.432 25.842 1.00 77.44 118 TRP A N 1
ATOM 834 C CA . TRP A 1 118 ? -50.924 37.735 25.253 1.00 80.01 118 TRP A CA 1
ATOM 835 C C . TRP A 1 118 ? -51.056 38.303 23.912 1.00 79.68 118 TRP A C 1
ATOM 836 O O . TRP A 1 118 ? -50.347 39.177 23.585 1.00 80.85 118 TRP A O 1
ATOM 847 N N . GLN A 1 119 ? -51.944 37.808 23.095 1.00 80.77 119 GLN A N 1
ATOM 848 C CA . GLN A 1 119 ? -52.047 38.402 21.781 1.00 81.98 119 GLN A CA 1
ATOM 849 C C . GLN A 1 119 ? -52.643 39.797 21.939 1.00 80.33 119 GLN A C 1
ATOM 850 O O . GLN A 1 119 ? -51.948 40.766 21.672 1.00 81.37 119 GLN A O 1
ATOM 856 N N . GLN A 1 120 ? -53.870 39.955 22.414 1.00 77.72 120 GLN A N 1
ATOM 857 C CA . GLN A 1 120 ? -54.317 41.320 22.696 1.00 76.44 120 GLN A CA 1
ATOM 858 C C . GLN A 1 120 ? -53.190 42.277 23.160 1.00 76.94 120 GLN A C 1
ATOM 859 O O . GLN A 1 120 ? -53.201 43.468 22.838 1.00 74.63 120 GLN A O 1
ATOM 865 N N . MET A 1 121 ? -52.245 41.763 23.947 1.00 78.29 121 MET A N 1
ATOM 866 C CA . MET A 1 121 ? -51.124 42.556 24.436 1.00 79.68 121 MET A CA 1
ATOM 867 C C . MET A 1 121 ? -50.145 42.876 23.302 1.00 81.91 121 MET A C 1
ATOM 868 O O . MET A 1 121 ? -49.622 43.975 23.264 1.00 82.83 121 MET A O 1
ATOM 873 N N . GLU A 1 122 ? -49.884 41.951 22.382 1.00 84.21 122 GLU A N 1
ATOM 874 C CA . GLU A 1 122 ? -49.076 42.306 21.224 1.00 87.20 122 GLU A CA 1
ATOM 875 C C . GLU A 1 122 ? -49.868 43.279 20.339 1.00 89.20 122 GLU A C 1
ATOM 876 O O . GLU A 1 122 ? -49.263 44.201 19.822 1.00 90.55 122 GLU A O 1
ATOM 882 N N . GLU A 1 123 ? -51.188 43.101 20.178 1.00 91.19 123 GLU A N 1
ATOM 883 C CA . GLU A 1 123 ? -52.039 43.988 19.328 1.00 93.58 123 GLU A CA 1
ATOM 884 C C . GLU A 1 123 ? -52.254 45.369 19.910 1.00 94.61 123 GLU A C 1
ATOM 885 O O . GLU A 1 123 ? -53.153 46.119 19.471 1.00 93.57 123 GLU A O 1
ATOM 891 N N . LEU A 1 124 ? -51.478 45.653 20.950 1.00 96.99 124 LEU A N 1
ATOM 892 C CA . LEU A 1 124 ? -51.428 46.964 21.568 1.00 99.32 124 LEU A CA 1
ATOM 893 C C . LEU A 1 124 ? -49.968 47.328 21.901 1.00 100.34 124 LEU A C 1
ATOM 894 O O . LEU A 1 124 ? -49.730 48.336 22.546 1.00 99.91 124 LEU A O 1
ATOM 899 N N . GLY A 1 125 ? -49.001 46.512 21.459 1.00 102.07 125 GLY A N 1
ATOM 900 C CA . GLY A 1 125 ? -47.579 46.807 21.599 1.00 103.45 125 GLY A CA 1
ATOM 901 C C . GLY A 1 125 ? -46.940 46.461 22.942 1.00 105.14 125 GLY A C 1
ATOM 902 O O . GLY A 1 125 ? -45.742 46.245 22.986 1.00 105.09 125 GLY A O 1
ATOM 903 N N . MET A 1 126 ? -47.734 46.402 24.021 1.00 107.38 126 MET A N 1
ATOM 904 C CA . MET A 1 126 ? -47.260 46.218 25.428 1.00 109.04 126 MET A CA 1
ATOM 905 C C . MET A 1 126 ? -46.698 44.842 25.753 1.00 109.93 126 MET A C 1
ATOM 906 O O . MET A 1 126 ? -46.215 44.567 26.862 1.00 108.43 126 MET A O 1
ATOM 911 N N . ALA A 1 127 ? -46.792 43.967 24.780 1.00 112.18 127 ALA A N 1
ATOM 912 C CA . ALA A 1 127 ? -46.261 42.653 24.924 1.00 114.48 127 ALA A CA 1
ATOM 913 C C . ALA A 1 127 ? -44.794 42.801 24.737 1.00 116.60 127 ALA A C 1
ATOM 914 O O . ALA A 1 127 ? -44.415 43.184 23.643 1.00 115.90 127 ALA A O 1
ATOM 916 N N . PRO A 1 128 ? -43.956 42.513 25.752 1.00 120.25 128 PRO A N 1
ATOM 917 C CA . PRO A 1 128 ? -42.554 42.123 25.434 1.00 121.86 128 PRO A CA 1
ATOM 918 C C . PRO A 1 128 ? -42.482 41.426 24.016 1.00 123.62 128 PRO A C 1
ATOM 919 O O . PRO A 1 128 ? -43.468 40.773 23.577 1.00 123.51 128 PRO A O 1
ATOM 923 N N . ALA A 1 129 ? -41.383 41.597 23.266 1.00 125.41 129 ALA A N 1
ATOM 924 C CA . ALA A 1 129 ? -41.281 40.889 21.968 1.00 126.52 129 ALA A CA 1
ATOM 925 C C . ALA A 1 129 ? -41.081 39.417 22.326 1.00 127.96 129 ALA A C 1
ATOM 926 O O . ALA A 1 129 ? -41.598 38.522 21.643 1.00 128.06 129 ALA A O 1
ATOM 928 N N . LEU A 1 130 ? -40.423 39.211 23.484 1.00 128.97 130 LEU A N 1
ATOM 929 C CA . LEU A 1 130 ? -39.854 37.927 23.934 1.00 128.71 130 LEU A CA 1
ATOM 930 C C . LEU A 1 130 ? -40.814 37.155 24.902 1.00 128.59 130 LEU A C 1
ATOM 931 O O . LEU A 1 130 ? -41.093 37.620 26.044 1.00 128.68 130 LEU A O 1
ATOM 936 N N . GLN A 1 131 ? -41.325 36.002 24.425 1.00 127.83 131 GLN A N 1
ATOM 937 C CA . GLN A 1 131 ? -42.371 35.215 25.130 1.00 127.41 131 GLN A CA 1
ATOM 938 C C . GLN A 1 131 ? -41.817 34.305 26.273 1.00 126.59 131 GLN A C 1
ATOM 939 O O . GLN A 1 131 ? -41.235 33.271 25.972 1.00 126.72 131 GLN A O 1
ATOM 945 N N . PRO A 1 132 ? -42.021 34.630 27.562 1.00 125.52 132 PRO A N 1
ATOM 946 C CA . PRO A 1 132 ? -41.413 33.833 28.658 1.00 124.64 132 PRO A CA 1
ATOM 947 C C . PRO A 1 132 ? -41.525 32.319 28.471 1.00 123.88 132 PRO A C 1
ATOM 948 O O . PRO A 1 132 ? -42.465 31.872 27.792 1.00 124.35 132 PRO A O 1
ATOM 952 N N . THR A 1 133 ? -40.582 31.547 29.027 1.00 122.77 133 THR A N 1
ATOM 953 C CA . THR A 1 133 ? -40.776 30.074 29.251 1.00 121.84 133 THR A CA 1
ATOM 954 C C . THR A 1 133 ? -40.329 29.645 30.682 1.00 120.17 133 THR A C 1
ATOM 955 O O . THR A 1 133 ? -40.047 28.461 30.912 1.00 119.05 133 THR A O 1
ATOM 959 N N . GLN A 1 134 ? -40.307 30.603 31.629 1.00 118.40 134 GLN A N 1
ATOM 960 C CA . GLN A 1 134 ? -39.720 30.388 32.966 1.00 116.50 134 GLN A CA 1
ATOM 961 C C . GLN A 1 134 ? -40.630 29.582 33.928 1.00 113.64 134 GLN A C 1
ATOM 962 O O . GLN A 1 134 ? -41.734 29.161 33.575 1.00 112.89 134 GLN A O 1
ATOM 968 N N . GLY A 1 135 ? -40.110 29.337 35.124 1.00 110.57 135 GLY A N 1
ATOM 969 C CA . GLY A 1 135 ? -40.843 28.715 36.190 1.00 108.43 135 GLY A CA 1
ATOM 970 C C . GLY A 1 135 ? -39.848 27.936 37.005 1.00 107.26 135 GLY A C 1
ATOM 971 O O . GLY A 1 135 ? -39.029 27.262 36.429 1.00 107.89 135 GLY A O 1
ATOM 972 N N . ALA A 1 136 ? -39.886 28.070 38.331 1.00 106.25 136 ALA A N 1
ATOM 973 C CA . ALA A 1 136 ? -39.270 27.110 39.298 1.00 104.88 136 ALA A CA 1
ATOM 974 C C . ALA A 1 136 ? -40.417 26.283 39.958 1.00 103.90 136 ALA A C 1
ATOM 975 O O . ALA A 1 136 ? -40.948 26.641 41.049 1.00 104.05 136 ALA A O 1
ATOM 977 N N . MET A 1 137 ? -40.809 25.198 39.271 1.00 101.58 137 MET A N 1
ATOM 978 C CA . MET A 1 137 ? -42.031 24.449 39.585 1.00 98.79 137 MET A CA 1
ATOM 979 C C . MET A 1 137 ? -41.823 23.528 40.758 1.00 95.43 137 MET A C 1
ATOM 980 O O . MET A 1 137 ? -40.814 22.902 40.888 1.00 95.97 137 MET A O 1
ATOM 985 N N . PRO A 1 138 ? -42.738 23.533 41.686 1.00 92.27 138 PRO A N 1
ATOM 986 C CA . PRO A 1 138 ? -42.615 22.637 42.828 1.00 90.47 138 PRO A CA 1
ATOM 987 C C . PRO A 1 138 ? -42.558 21.183 42.438 1.00 87.58 138 PRO A C 1
ATOM 988 O O . PRO A 1 138 ? -42.805 20.826 41.286 1.00 85.10 138 PRO A O 1
ATOM 992 N N . ALA A 1 139 ? -42.255 20.384 43.460 1.00 86.19 139 ALA A N 1
ATOM 993 C CA . ALA A 1 139 ? -42.126 18.921 43.410 1.00 85.77 139 ALA A CA 1
ATOM 994 C C . ALA A 1 139 ? -43.382 18.167 42.929 1.00 84.77 139 ALA A C 1
ATOM 995 O O . ALA A 1 139 ? -43.492 17.837 41.725 1.00 84.49 139 ALA A O 1
ATOM 997 N N . PHE A 1 140 ? -44.315 17.904 43.877 1.00 82.89 140 PHE A N 1
ATOM 998 C CA . PHE A 1 140 ? -45.464 16.961 43.711 1.00 80.54 140 PHE A CA 1
ATOM 999 C C . PHE A 1 140 ? -44.946 15.537 43.269 1.00 80.07 140 PHE A C 1
ATOM 1000 O O . PHE A 1 140 ? -45.380 14.998 42.219 1.00 81.07 140 PHE A O 1
ATOM 1008 N N . ALA A 1 141 ? -43.993 14.956 44.019 1.00 77.27 141 ALA A N 1
ATOM 1009 C CA . ALA A 1 141 ? -43.491 13.613 43.693 1.00 74.21 141 ALA A CA 1
ATOM 1010 C C . ALA A 1 141 ? -44.593 12.590 43.960 1.00 69.99 141 ALA A C 1
ATOM 1011 O O . ALA A 1 141 ? -45.062 11.944 43.063 1.00 66.40 141 ALA A O 1
ATOM 1013 N N . SER A 1 142 ? -45.055 12.522 45.191 1.00 67.72 142 SER A N 1
ATOM 1014 C CA . SER A 1 142 ? -46.034 11.520 45.576 1.00 68.18 142 SER A CA 1
ATOM 1015 C C . SER A 1 142 ? -47.426 11.631 45.012 1.00 67.62 142 SER A C 1
ATOM 1016 O O . SER A 1 142 ? -47.847 12.666 44.560 1.00 66.99 142 SER A O 1
ATOM 1019 N N . ALA A 1 143 ? -48.162 10.530 45.132 1.00 68.26 143 ALA A N 1
ATOM 1020 C CA . ALA A 1 143 ? -49.574 10.479 44.733 1.00 68.02 143 ALA A CA 1
ATOM 1021 C C . ALA A 1 143 ? -50.374 11.535 45.466 1.00 68.12 143 ALA A C 1
ATOM 1022 O O . ALA A 1 143 ? -51.112 12.338 44.880 1.00 67.03 143 ALA A O 1
ATOM 1024 N N . PHE A 1 144 ? -50.218 11.509 46.775 1.00 68.63 144 PHE A N 1
ATOM 1025 C CA . PHE A 1 144 ? -50.886 12.473 47.616 1.00 69.10 144 PHE A CA 1
ATOM 1026 C C . PHE A 1 144 ? -50.469 13.926 47.323 1.00 68.42 144 PHE A C 1
ATOM 1027 O O . PHE A 1 144 ? -51.262 14.846 47.423 1.00 69.21 144 PHE A O 1
ATOM 1035 N N . GLN A 1 145 ? -49.224 14.146 46.979 1.00 66.73 145 GLN A N 1
ATOM 1036 C CA . GLN A 1 145 ? -48.832 15.493 46.767 1.00 65.97 145 GLN A CA 1
ATOM 1037 C C . GLN A 1 145 ? -49.641 16.027 45.628 1.00 63.56 145 GLN A C 1
ATOM 1038 O O . GLN A 1 145 ? -50.305 17.057 45.722 1.00 61.85 145 GLN A O 1
ATOM 1044 N N . ARG A 1 146 ? -49.628 15.288 44.550 1.00 62.42 146 ARG A N 1
ATOM 1045 C CA . ARG A 1 146 ? -50.471 15.653 43.457 1.00 62.12 146 ARG A CA 1
ATOM 1046 C C . ARG A 1 146 ? -51.946 15.588 43.754 1.00 58.41 146 ARG A C 1
ATOM 1047 O O . ARG A 1 146 ? -52.638 16.455 43.380 1.00 53.23 146 ARG A O 1
ATOM 1055 N N . ARG A 1 147 ? -52.428 14.572 44.440 1.00 59.03 147 ARG A N 1
ATOM 1056 C CA . ARG A 1 147 ? -53.859 14.560 44.802 1.00 61.89 147 ARG A CA 1
ATOM 1057 C C . ARG A 1 147 ? -54.202 15.920 45.425 1.00 62.18 147 ARG A C 1
ATOM 1058 O O . ARG A 1 147 ? -55.156 16.576 45.031 1.00 62.27 147 ARG A O 1
ATOM 1066 N N . ALA A 1 148 ? -53.371 16.362 46.355 1.00 62.25 148 ALA A N 1
ATOM 1067 C CA . ALA A 1 148 ? -53.602 17.585 47.136 1.00 60.71 148 ALA A CA 1
ATOM 1068 C C . ALA A 1 148 ? -53.219 18.823 46.399 1.00 58.95 148 ALA A C 1
ATOM 1069 O O . ALA A 1 148 ? -54.003 19.747 46.227 1.00 57.10 148 ALA A O 1
ATOM 1071 N N . GLY A 1 149 ? -51.962 18.827 46.008 1.00 58.29 149 GLY A N 1
ATOM 1072 C CA . GLY A 1 149 ? -51.491 19.768 45.017 1.00 58.45 149 GLY A CA 1
ATOM 1073 C C . GLY A 1 149 ? -52.639 20.260 44.163 1.00 57.06 149 GLY A C 1
ATOM 1074 O O . GLY A 1 149 ? -52.766 21.451 43.866 1.00 57.99 149 GLY A O 1
ATOM 1075 N N . GLY A 1 150 ? -53.490 19.324 43.798 1.00 54.01 150 GLY A N 1
ATOM 1076 C CA . GLY A 1 150 ? -54.557 19.618 42.905 1.00 52.35 150 GLY A CA 1
ATOM 1077 C C . GLY A 1 150 ? -55.574 20.434 43.611 1.00 51.27 150 GLY A C 1
ATOM 1078 O O . GLY A 1 150 ? -55.899 21.515 43.160 1.00 49.04 150 GLY A O 1
ATOM 1079 N N . VAL A 1 151 ? -56.057 19.959 44.738 1.00 51.64 151 VAL A N 1
ATOM 1080 C CA . VAL A 1 151 ? -57.117 20.713 45.403 1.00 53.20 151 VAL A CA 1
ATOM 1081 C C . VAL A 1 151 ? -56.723 22.083 45.843 1.00 53.13 151 VAL A C 1
ATOM 1082 O O . VAL A 1 151 ? -57.618 22.975 46.033 1.00 54.38 151 VAL A O 1
ATOM 1086 N N . LEU A 1 152 ? -55.418 22.209 46.038 1.00 51.36 152 LEU A N 1
ATOM 1087 C CA . LEU A 1 152 ? -54.801 23.437 46.444 1.00 51.52 152 LEU A CA 1
ATOM 1088 C C . LEU A 1 152 ? -54.795 24.439 45.300 1.00 49.73 152 LEU A C 1
ATOM 1089 O O . LEU A 1 152 ? -55.389 25.587 45.370 1.00 47.83 152 LEU A O 1
ATOM 1094 N N . VAL A 1 153 ? -54.118 24.011 44.235 1.00 46.96 153 VAL A N 1
ATOM 1095 C CA . VAL A 1 153 ? -53.993 24.865 43.069 1.00 44.54 153 VAL A CA 1
ATOM 1096 C C . VAL A 1 153 ? -55.331 25.254 42.504 1.00 42.63 153 VAL A C 1
ATOM 1097 O O . VAL A 1 153 ? -55.589 26.381 42.207 1.00 40.17 153 VAL A O 1
ATOM 1101 N N . ALA A 1 154 ? -56.167 24.273 42.349 1.00 43.70 154 ALA A N 1
ATOM 1102 C CA . ALA A 1 154 ? -57.533 24.538 41.962 1.00 46.05 154 ALA A CA 1
ATOM 1103 C C . ALA A 1 154 ? -58.140 25.619 42.759 1.00 45.60 154 ALA A C 1
ATOM 1104 O O . ALA A 1 154 ? -58.783 26.498 42.245 1.00 42.26 154 ALA A O 1
ATOM 1106 N N . SER A 1 155 ? -58.021 25.448 44.046 1.00 47.81 155 SER A N 1
ATOM 1107 C CA . SER A 1 155 ? -58.676 26.334 44.920 1.00 51.04 155 SER A CA 1
ATOM 1108 C C . SER A 1 155 ? -58.031 27.758 44.825 1.00 53.28 155 SER A C 1
ATOM 1109 O O . SER A 1 155 ? -58.749 28.772 44.829 1.00 53.90 155 SER A O 1
ATOM 1112 N N . HIS A 1 156 ? -56.718 27.881 44.673 1.00 54.27 156 HIS A N 1
ATOM 1113 C CA . HIS A 1 156 ? -56.192 29.231 44.415 1.00 55.41 156 HIS A CA 1
ATOM 1114 C C . HIS A 1 156 ? -56.601 29.784 43.098 1.00 52.78 156 HIS A C 1
ATOM 1115 O O . HIS A 1 156 ? -57.217 30.823 43.039 1.00 51.38 156 HIS A O 1
ATOM 1122 N N . LEU A 1 157 ? -56.251 29.089 42.025 1.00 51.09 157 LEU A N 1
ATOM 1123 C CA . LEU A 1 157 ? -56.727 29.499 40.719 1.00 49.21 157 LEU A CA 1
ATOM 1124 C C . LEU A 1 157 ? -58.185 30.025 40.790 1.00 49.01 157 LEU A C 1
ATOM 1125 O O . LEU A 1 157 ? -58.581 31.012 40.216 1.00 44.34 157 LEU A O 1
ATOM 1130 N N . GLN A 1 158 ? -58.960 29.375 41.592 1.00 51.48 158 GLN A N 1
ATOM 1131 C CA . GLN A 1 158 ? -60.368 29.527 41.485 1.00 55.13 158 GLN A CA 1
ATOM 1132 C C . GLN A 1 158 ? -60.755 30.915 41.881 1.00 55.90 158 GLN A C 1
ATOM 1133 O O . GLN A 1 158 ? -61.756 31.475 41.413 1.00 56.49 158 GLN A O 1
ATOM 1139 N N . SER A 1 159 ? -59.965 31.446 42.786 1.00 56.86 159 SER A N 1
ATOM 1140 C CA . SER A 1 159 ? -60.138 32.820 43.240 1.00 58.24 159 SER A CA 1
ATOM 1141 C C . SER A 1 159 ? -59.354 33.757 42.317 1.00 57.20 159 SER A C 1
ATOM 1142 O O . SER A 1 159 ? -59.888 34.691 41.771 1.00 59.57 159 SER A O 1
ATOM 1145 N N . PHE A 1 160 ? -58.101 33.504 42.050 1.00 55.17 160 PHE A N 1
ATOM 1146 C CA . PHE A 1 160 ? -57.473 34.311 41.032 1.00 52.85 160 PHE A CA 1
ATOM 1147 C C . PHE A 1 160 ? -58.474 34.654 39.920 1.00 52.40 160 PHE A C 1
ATOM 1148 O O . PHE A 1 160 ? -58.326 35.619 39.210 1.00 50.49 160 PHE A O 1
ATOM 1156 N N . LEU A 1 161 ? -59.507 33.863 39.778 1.00 54.04 161 LEU A N 1
ATOM 1157 C CA . LEU A 1 161 ? -60.408 34.087 38.694 1.00 57.66 161 LEU A CA 1
ATOM 1158 C C . LEU A 1 161 ? -61.492 34.961 39.063 1.00 57.43 161 LEU A C 1
ATOM 1159 O O . LEU A 1 161 ? -61.897 35.753 38.279 1.00 55.82 161 LEU A O 1
ATOM 1164 N N . GLU A 1 162 ? -62.006 34.778 40.248 1.00 60.63 162 GLU A N 1
ATOM 1165 C CA . GLU A 1 162 ? -63.120 35.583 40.690 1.00 64.86 162 GLU A CA 1
ATOM 1166 C C . GLU A 1 162 ? -62.590 37.052 40.672 1.00 64.47 162 GLU A C 1
ATOM 1167 O O . GLU A 1 162 ? -63.334 38.028 40.470 1.00 64.08 162 GLU A O 1
ATOM 1173 N N . VAL A 1 163 ? -61.291 37.232 40.831 1.00 63.67 163 VAL A N 1
ATOM 1174 C CA . VAL A 1 163 ? -60.777 38.594 40.854 1.00 63.36 163 VAL A CA 1
ATOM 1175 C C . VAL A 1 163 ? -60.677 39.083 39.460 1.00 63.67 163 VAL A C 1
ATOM 1176 O O . VAL A 1 163 ? -61.170 40.158 39.211 1.00 65.11 163 VAL A O 1
ATOM 1180 N N . SER A 1 164 ? -60.045 38.302 38.563 1.00 62.10 164 SER A N 1
ATOM 1181 C CA . SER A 1 164 ? -60.026 38.623 37.132 1.00 59.52 164 SER A CA 1
ATOM 1182 C C . SER A 1 164 ? -61.444 38.832 36.703 1.00 58.24 164 SER A C 1
ATOM 1183 O O . SER A 1 164 ? -61.700 39.776 36.009 1.00 57.21 164 SER A O 1
ATOM 1186 N N . TYR A 1 165 ? -62.398 38.062 37.169 1.00 57.93 165 TYR A N 1
ATOM 1187 C CA . TYR A 1 165 ? -63.722 38.398 36.710 1.00 61.56 165 TYR A CA 1
ATOM 1188 C C . TYR A 1 165 ? -64.021 39.793 36.913 1.00 63.60 165 TYR A C 1
ATOM 1189 O O . TYR A 1 165 ? -64.330 40.431 35.968 1.00 62.89 165 TYR A O 1
ATOM 1198 N N . ARG A 1 166 ? -64.009 40.217 38.181 1.00 68.58 166 ARG A N 1
ATOM 1199 C CA . ARG A 1 166 ? -64.281 41.611 38.660 1.00 71.55 166 ARG A CA 1
ATOM 1200 C C . ARG A 1 166 ? -63.565 42.603 37.760 1.00 68.38 166 ARG A C 1
ATOM 1201 O O . ARG A 1 166 ? -64.198 43.422 37.102 1.00 69.49 166 ARG A O 1
ATOM 1209 N N . VAL A 1 167 ? -62.246 42.473 37.698 1.00 64.38 167 VAL A N 1
ATOM 1210 C CA . VAL A 1 167 ? -61.399 43.284 36.838 1.00 62.84 167 VAL A CA 1
ATOM 1211 C C . VAL A 1 167 ? -61.810 43.325 35.411 1.00 62.53 167 VAL A C 1
ATOM 1212 O O . VAL A 1 167 ? -61.184 43.958 34.652 1.00 62.19 167 VAL A O 1
ATOM 1216 N N . LEU A 1 168 ? -62.810 42.612 34.994 1.00 64.31 168 LEU A N 1
ATOM 1217 C CA . LEU A 1 168 ? -63.082 42.603 33.583 1.00 65.87 168 LEU A CA 1
ATOM 1218 C C . LEU A 1 168 ? -64.457 43.046 33.479 1.00 68.99 168 LEU A C 1
ATOM 1219 O O . LEU A 1 168 ? -64.714 43.743 32.610 1.00 68.00 168 LEU A O 1
ATOM 1224 N N . ARG A 1 169 ? -65.355 42.653 34.367 1.00 75.75 169 ARG A N 1
ATOM 1225 C CA . ARG A 1 169 ? -66.766 42.958 34.207 1.00 82.07 169 ARG A CA 1
ATOM 1226 C C . ARG A 1 169 ? -66.849 44.434 34.389 1.00 86.14 169 ARG A C 1
ATOM 1227 O O . ARG A 1 169 ? -67.719 45.136 33.802 1.00 85.88 169 ARG A O 1
ATOM 1235 N N . HIS A 1 170 ? -65.907 44.895 35.219 1.00 90.95 170 HIS A N 1
ATOM 1236 C CA . HIS A 1 170 ? -65.708 46.338 35.472 1.00 94.49 170 HIS A CA 1
ATOM 1237 C C . HIS A 1 170 ? -64.821 47.014 34.410 1.00 93.14 170 HIS A C 1
ATOM 1238 O O . HIS A 1 170 ? -65.228 48.057 33.916 1.00 95.79 170 HIS A O 1
ATOM 1245 N N . LEU A 1 171 ? -63.673 46.459 34.029 1.00 89.45 171 LEU A N 1
ATOM 1246 C CA . LEU A 1 171 ? -63.045 46.900 32.775 1.00 86.72 171 LEU A CA 1
ATOM 1247 C C . LEU A 1 171 ? -63.955 46.998 31.511 1.00 87.23 171 LEU A C 1
ATOM 1248 O O . LEU A 1 171 ? -63.572 47.618 30.563 1.00 85.02 171 LEU A O 1
ATOM 1253 N N . ALA A 1 172 ? -65.154 46.409 31.499 1.00 91.15 172 ALA A N 1
ATOM 1254 C CA . ALA A 1 172 ? -66.070 46.449 30.331 1.00 94.96 172 ALA A CA 1
ATOM 1255 C C . ALA A 1 172 ? -67.056 47.532 30.424 1.00 100.34 172 ALA A C 1
ATOM 1256 O O . ALA A 1 172 ? -68.076 47.429 29.764 1.00 100.72 172 ALA A O 1
ATOM 1258 N N . GLN A 1 173 ? -66.818 48.476 31.348 1.00 106.88 173 GLN A N 1
ATOM 1259 C CA . GLN A 1 173 ? -67.522 49.803 31.485 1.00 110.61 173 GLN A CA 1
ATOM 1260 C C . GLN A 1 173 ? -66.525 51.027 31.747 1.00 114.06 173 GLN A C 1
ATOM 1261 O O . GLN A 1 173 ? -66.639 51.647 32.855 1.00 114.28 173 GLN A O 1
ATOM 1267 N N . PRO A 1 174 ? -65.548 51.332 30.803 1.00 117.07 174 PRO A N 1
ATOM 1268 C CA . PRO A 1 174 ? -64.730 52.598 30.854 1.00 116.80 174 PRO A CA 1
ATOM 1269 C C . PRO A 1 174 ? -65.364 53.879 30.212 1.00 116.04 174 PRO A C 1
ATOM 1270 O O . PRO A 1 174 ? -64.755 54.465 29.303 1.00 116.41 174 PRO A O 1
ATOM 1275 N N . CYS B 2 2 ? -46.185 -16.668 -19.608 1.00 125.03 3 CYS B N 1
ATOM 1276 C CA . CYS B 2 2 ? -44.717 -16.923 -19.841 1.00 124.78 3 CYS B CA 1
ATOM 1277 C C . CYS B 2 2 ? -43.864 -15.752 -20.310 1.00 119.95 3 CYS B C 1
ATOM 1278 O O . CYS B 2 2 ? -42.725 -15.502 -19.825 1.00 115.85 3 CYS B O 1
ATOM 1281 N N . GLY B 2 3 ? -44.437 -15.134 -21.344 1.00 116.56 4 GLY B N 1
ATOM 1282 C CA . GLY B 2 3 ? -44.251 -13.732 -21.678 1.00 114.12 4 GLY B CA 1
ATOM 1283 C C . GLY B 2 3 ? -44.762 -12.770 -20.602 1.00 111.04 4 GLY B C 1
ATOM 1284 O O . GLY B 2 3 ? -45.317 -13.179 -19.574 1.00 111.79 4 GLY B O 1
ATOM 1285 N N . HIS B 2 4 ? -44.577 -11.475 -20.834 1.00 106.85 5 HIS B N 1
ATOM 1286 C CA . HIS B 2 4 ? -44.688 -10.492 -19.758 1.00 103.26 5 HIS B CA 1
ATOM 1287 C C . HIS B 2 4 ? -45.191 -9.165 -20.390 1.00 99.01 5 HIS B C 1
ATOM 1288 O O . HIS B 2 4 ? -44.516 -8.613 -21.281 1.00 99.03 5 HIS B O 1
ATOM 1295 N N . ILE B 2 5 ? -46.401 -8.711 -19.982 1.00 93.35 6 ILE B N 1
ATOM 1296 C CA . ILE B 2 5 ? -46.919 -7.393 -20.377 1.00 87.93 6 ILE B CA 1
ATOM 1297 C C . ILE B 2 5 ? -46.297 -6.263 -19.563 1.00 86.00 6 ILE B C 1
ATOM 1298 O O . ILE B 2 5 ? -45.921 -6.414 -18.404 1.00 83.30 6 ILE B O 1
ATOM 1303 N N . SER B 2 6 ? -46.185 -5.126 -20.250 1.00 85.45 7 SER B N 1
ATOM 1304 C CA . SER B 2 6 ? -45.767 -3.838 -19.706 1.00 84.00 7 SER B CA 1
ATOM 1305 C C . SER B 2 6 ? -46.452 -2.711 -20.474 1.00 81.47 7 SER B C 1
ATOM 1306 O O . SER B 2 6 ? -46.655 -2.798 -21.704 1.00 79.36 7 SER B O 1
ATOM 1309 N N . VAL B 2 7 ? -46.825 -1.670 -19.727 1.00 79.99 8 VAL B N 1
ATOM 1310 C CA . VAL B 2 7 ? -47.608 -0.571 -20.287 1.00 79.05 8 VAL B CA 1
ATOM 1311 C C . VAL B 2 7 ? -46.887 0.807 -20.057 1.00 79.91 8 VAL B C 1
ATOM 1312 O O . VAL B 2 7 ? -45.882 0.925 -19.315 1.00 80.86 8 VAL B O 1
ATOM 1316 N N . SER B 2 8 ? -47.374 1.833 -20.750 1.00 79.54 9 SER B N 1
ATOM 1317 C CA . SER B 2 8 ? -47.057 3.231 -20.428 1.00 79.16 9 SER B CA 1
ATOM 1318 C C . SER B 2 8 ? -47.664 3.600 -19.075 1.00 78.99 9 SER B C 1
ATOM 1319 O O . SER B 2 8 ? -46.994 3.779 -18.024 1.00 80.88 9 SER B O 1
ATOM 1322 N N . ALA B 2 9 ? -48.981 3.688 -19.117 1.00 76.38 10 ALA B N 1
ATOM 1323 C CA . ALA B 2 9 ? -49.745 4.057 -17.961 1.00 73.91 10 ALA B CA 1
ATOM 1324 C C . ALA B 2 9 ? -50.811 3.003 -17.703 1.00 69.48 10 ALA B C 1
ATOM 1325 O O . ALA B 2 9 ? -51.620 2.734 -18.613 1.00 68.66 10 ALA B O 1
ATOM 1327 N N . PRO B 2 10 ? -50.814 2.451 -16.487 1.00 64.50 11 PRO B N 1
ATOM 1328 C CA . PRO B 2 10 ? -51.900 1.629 -15.951 1.00 62.93 11 PRO B CA 1
ATOM 1329 C C . PRO B 2 10 ? -53.180 2.416 -15.591 1.00 62.72 11 PRO B C 1
ATOM 1330 O O . PRO B 2 10 ? -54.317 1.896 -15.540 1.00 61.94 11 PRO B O 1
ATOM 1334 N N . ILE B 2 11 ? -53.027 3.688 -15.292 1.00 62.49 12 ILE B N 1
ATOM 1335 C CA . ILE B 2 11 ? -54.230 4.414 -14.967 1.00 62.13 12 ILE B CA 1
ATOM 1336 C C . ILE B 2 11 ? -54.196 5.651 -15.780 1.00 60.90 12 ILE B C 1
ATOM 1337 O O . ILE B 2 11 ? -53.138 6.298 -15.887 1.00 61.78 12 ILE B O 1
ATOM 1342 N N . VAL B 2 12 ? -55.350 6.019 -16.294 1.00 59.21 13 VAL B N 1
ATOM 1343 C CA . VAL B 2 12 ? -55.363 7.113 -17.174 1.00 61.06 13 VAL B CA 1
ATOM 1344 C C . VAL B 2 12 ? -56.659 7.796 -17.391 1.00 64.03 13 VAL B C 1
ATOM 1345 O O . VAL B 2 12 ? -57.747 7.425 -16.942 1.00 61.50 13 VAL B O 1
ATOM 1349 N N . HIS B 2 13 ? -56.512 8.863 -18.138 1.00 69.39 14 HIS B N 1
ATOM 1350 C CA . HIS B 2 13 ? -57.539 9.833 -18.063 1.00 73.87 14 HIS B CA 1
ATOM 1351 C C . HIS B 2 13 ? -58.730 9.109 -18.721 1.00 71.60 14 HIS B C 1
ATOM 1352 O O . HIS B 2 13 ? -58.717 8.045 -19.343 1.00 65.26 14 HIS B O 1
ATOM 1359 N N . LEU B 2 14 ? -59.787 9.769 -18.368 1.00 74.04 15 LEU B N 1
ATOM 1360 C CA . LEU B 2 14 ? -61.097 9.817 -18.999 1.00 74.27 15 LEU B CA 1
ATOM 1361 C C . LEU B 2 14 ? -61.360 8.676 -19.968 1.00 70.38 15 LEU B C 1
ATOM 1362 O O . LEU B 2 14 ? -61.978 7.687 -19.543 1.00 67.50 15 LEU B O 1
ATOM 1367 N N . GLY B 2 15 ? -60.830 8.897 -21.184 1.00 68.12 16 GLY B N 1
ATOM 1368 C CA . GLY B 2 15 ? -60.913 8.085 -22.377 1.00 67.86 16 GLY B CA 1
ATOM 1369 C C . GLY B 2 15 ? -59.685 8.197 -23.312 1.00 66.96 16 GLY B C 1
ATOM 1370 O O . GLY B 2 15 ? -59.813 8.304 -24.494 1.00 65.57 16 GLY B O 1
ATOM 1371 N N . ASP B 2 16 ? -58.476 8.112 -22.792 1.00 68.67 17 ASP B N 1
ATOM 1372 C CA . ASP B 2 16 ? -57.243 8.263 -23.596 1.00 69.95 17 ASP B CA 1
ATOM 1373 C C . ASP B 2 16 ? -56.686 6.966 -23.971 1.00 68.82 17 ASP B C 1
ATOM 1374 O O . ASP B 2 16 ? -57.059 5.978 -23.457 1.00 67.65 17 ASP B O 1
ATOM 1379 N N . PRO B 2 17 ? -55.658 6.984 -24.772 1.00 70.94 18 PRO B N 1
ATOM 1380 C CA . PRO B 2 17 ? -54.869 5.800 -25.063 1.00 72.34 18 PRO B CA 1
ATOM 1381 C C . PRO B 2 17 ? -53.808 5.407 -24.144 1.00 71.78 18 PRO B C 1
ATOM 1382 O O . PRO B 2 17 ? -53.270 6.214 -23.414 1.00 70.23 18 PRO B O 1
ATOM 1386 N N . ILE B 2 18 ? -53.491 4.134 -24.349 1.00 73.36 19 ILE B N 1
ATOM 1387 C CA . ILE B 2 18 ? -52.530 3.341 -23.635 1.00 75.15 19 ILE B CA 1
ATOM 1388 C C . ILE B 2 18 ? -51.853 2.504 -24.642 1.00 75.19 19 ILE B C 1
ATOM 1389 O O . ILE B 2 18 ? -52.415 2.140 -25.659 1.00 73.67 19 ILE B O 1
ATOM 1394 N N . THR B 2 19 ? -50.670 2.086 -24.288 1.00 76.51 20 THR B N 1
ATOM 1395 C CA . THR B 2 19 ? -49.855 1.452 -25.254 1.00 78.46 20 THR B CA 1
ATOM 1396 C C . THR B 2 19 ? -49.070 0.375 -24.539 1.00 79.95 20 THR B C 1
ATOM 1397 O O . THR B 2 19 ? -48.408 0.659 -23.538 1.00 80.25 20 THR B O 1
ATOM 1401 N N . ALA B 2 20 ? -49.129 -0.860 -25.045 1.00 82.08 21 ALA B N 1
ATOM 1402 C CA . ALA B 2 20 ? -48.376 -1.935 -24.385 1.00 84.39 21 ALA B CA 1
ATOM 1403 C C . ALA B 2 20 ? -47.615 -2.876 -25.244 1.00 84.20 21 ALA B C 1
ATOM 1404 O O . ALA B 2 20 ? -47.931 -3.067 -26.407 1.00 81.89 21 ALA B O 1
ATOM 1406 N N . SER B 2 21 ? -46.687 -3.525 -24.555 1.00 85.56 22 SER B N 1
ATOM 1407 C CA . SER B 2 21 ? -45.747 -4.476 -25.099 1.00 87.70 22 SER B CA 1
ATOM 1408 C C . SER B 2 21 ? -46.022 -5.925 -24.619 1.00 89.91 22 SER B C 1
ATOM 1409 O O . SER B 2 21 ? -46.086 -6.153 -23.450 1.00 91.81 22 SER B O 1
ATOM 1412 N N . CYS B 2 22 ? -46.133 -6.922 -25.481 1.00 91.90 23 CYS B N 1
ATOM 1413 C CA . CYS B 2 22 ? -45.979 -8.287 -24.981 1.00 94.21 23 CYS B CA 1
ATOM 1414 C C . CYS B 2 22 ? -44.684 -9.067 -25.355 1.00 96.76 23 CYS B C 1
ATOM 1415 O O . CYS B 2 22 ? -44.560 -9.542 -26.458 1.00 96.04 23 CYS B O 1
ATOM 1418 N N . ILE B 2 23 ? -43.762 -9.244 -24.413 1.00 100.75 24 ILE B N 1
ATOM 1419 C CA . ILE B 2 23 ? -42.447 -9.858 -24.689 1.00 104.44 24 ILE B CA 1
ATOM 1420 C C . ILE B 2 23 ? -42.478 -11.374 -24.440 1.00 107.14 24 ILE B C 1
ATOM 1421 O O . ILE B 2 23 ? -41.901 -11.928 -23.459 1.00 106.45 24 ILE B O 1
ATOM 1426 N N . ILE B 2 24 ? -43.151 -12.043 -25.367 1.00 109.88 25 ILE B N 1
ATOM 1427 C CA . ILE B 2 24 ? -43.399 -13.470 -25.250 1.00 112.02 25 ILE B CA 1
ATOM 1428 C C . ILE B 2 24 ? -42.095 -14.258 -25.490 1.00 113.91 25 ILE B C 1
ATOM 1429 O O . ILE B 2 24 ? -41.609 -14.311 -26.613 1.00 112.70 25 ILE B O 1
ATOM 1434 N N . LYS B 2 25 ? -41.523 -14.823 -24.416 1.00 117.13 26 LYS B N 1
ATOM 1435 C CA . LYS B 2 25 ? -40.268 -15.600 -24.506 1.00 120.82 26 LYS B CA 1
ATOM 1436 C C . LYS B 2 25 ? -40.457 -17.090 -25.112 1.00 124.94 26 LYS B C 1
ATOM 1437 O O . LYS B 2 25 ? -41.375 -17.822 -24.642 1.00 125.98 26 LYS B O 1
ATOM 1443 N N . GLN B 2 26 ? -39.623 -17.491 -26.144 1.00 128.12 27 GLN B N 1
ATOM 1444 C CA . GLN B 2 26 ? -39.666 -18.814 -26.940 1.00 129.63 27 GLN B CA 1
ATOM 1445 C C . GLN B 2 26 ? -39.131 -20.071 -26.205 1.00 130.35 27 GLN B C 1
ATOM 1446 O O . GLN B 2 26 ? -39.193 -21.206 -26.711 1.00 128.85 27 GLN B O 1
ATOM 1452 N N . ASN B 2 27 ? -38.553 -19.779 -25.036 1.00 132.14 28 ASN B N 1
ATOM 1453 C CA . ASN B 2 27 ? -38.087 -20.690 -23.967 1.00 132.76 28 ASN B CA 1
ATOM 1454 C C . ASN B 2 27 ? -39.110 -21.683 -23.358 1.00 133.57 28 ASN B C 1
ATOM 1455 O O . ASN B 2 27 ? -38.739 -22.579 -22.606 1.00 133.76 28 ASN B O 1
ATOM 1460 N N . CYS B 2 28 ? -40.389 -21.481 -23.660 1.00 134.53 29 CYS B N 1
ATOM 1461 C CA . CYS B 2 28 ? -41.502 -22.302 -23.161 1.00 135.28 29 CYS B CA 1
ATOM 1462 C C . CYS B 2 28 ? -42.596 -22.007 -24.181 1.00 134.61 29 CYS B C 1
ATOM 1463 O O . CYS B 2 28 ? -43.145 -20.887 -24.295 1.00 133.94 29 CYS B O 1
ATOM 1466 N N . SER B 2 29 ? -42.870 -23.001 -24.988 1.00 134.08 30 SER B N 1
ATOM 1467 C CA . SER B 2 29 ? -43.840 -22.820 -26.029 1.00 133.80 30 SER B CA 1
ATOM 1468 C C . SER B 2 29 ? -43.600 -23.974 -26.946 1.00 134.25 30 SER B C 1
ATOM 1469 O O . SER B 2 29 ? -42.490 -24.147 -27.476 1.00 132.99 30 SER B O 1
ATOM 1472 N N . HIS B 2 30 ? -44.657 -24.782 -27.057 1.00 135.62 31 HIS B N 1
ATOM 1473 C CA . HIS B 2 30 ? -44.748 -25.927 -27.978 1.00 136.70 31 HIS B CA 1
ATOM 1474 C C . HIS B 2 30 ? -44.560 -25.411 -29.468 1.00 135.68 31 HIS B C 1
ATOM 1475 O O . HIS B 2 30 ? -43.431 -25.513 -30.025 1.00 134.95 31 HIS B O 1
ATOM 1482 N N . LEU B 2 31 ? -45.643 -24.864 -30.086 1.00 134.61 32 LEU B N 1
ATOM 1483 C CA . LEU B 2 31 ? -45.537 -23.965 -31.292 1.00 133.28 32 LEU B CA 1
ATOM 1484 C C . LEU B 2 31 ? -44.937 -22.613 -30.831 1.00 134.20 32 LEU B C 1
ATOM 1485 O O . LEU B 2 31 ? -45.605 -21.809 -30.097 1.00 133.99 32 LEU B O 1
ATOM 1490 N N . ASP B 2 32 ? -43.671 -22.395 -31.239 1.00 134.61 33 ASP B N 1
ATOM 1491 C CA . ASP B 2 32 ? -42.858 -21.245 -30.748 1.00 134.74 33 ASP B CA 1
ATOM 1492 C C . ASP B 2 32 ? -43.441 -19.833 -31.176 1.00 134.23 33 ASP B C 1
ATOM 1493 O O . ASP B 2 32 ? -43.603 -19.596 -32.385 1.00 134.70 33 ASP B O 1
ATOM 1498 N N . PRO B 2 33 ? -43.676 -18.916 -30.193 1.00 132.32 34 PRO B N 1
ATOM 1499 C CA . PRO B 2 33 ? -44.433 -17.631 -30.319 1.00 130.45 34 PRO B CA 1
ATOM 1500 C C . PRO B 2 33 ? -45.008 -17.155 -31.656 1.00 128.26 34 PRO B C 1
ATOM 1501 O O . PRO B 2 33 ? -45.963 -16.318 -31.686 1.00 125.61 34 PRO B O 1
ATOM 1505 N N . GLU B 2 34 ? -44.336 -17.630 -32.715 1.00 127.32 35 GLU B N 1
ATOM 1506 C CA . GLU B 2 34 ? -44.852 -17.669 -34.099 1.00 126.67 35 GLU B CA 1
ATOM 1507 C C . GLU B 2 34 ? -46.431 -17.583 -34.145 1.00 125.81 35 GLU B C 1
ATOM 1508 O O . GLU B 2 34 ? -46.896 -16.520 -34.641 1.00 126.29 35 GLU B O 1
ATOM 1514 N N . PRO B 2 35 ? -47.244 -18.571 -33.622 1.00 123.23 36 PRO B N 1
ATOM 1515 C CA . PRO B 2 35 ? -48.699 -18.309 -33.505 1.00 120.95 36 PRO B CA 1
ATOM 1516 C C . PRO B 2 35 ? -48.859 -16.914 -32.834 1.00 118.00 36 PRO B C 1
ATOM 1517 O O . PRO B 2 35 ? -48.350 -16.642 -31.705 1.00 116.20 36 PRO B O 1
ATOM 1521 N N . GLN B 2 36 ? -49.484 -16.031 -33.636 1.00 114.81 37 GLN B N 1
ATOM 1522 C CA . GLN B 2 36 ? -49.494 -14.578 -33.432 1.00 112.71 37 GLN B CA 1
ATOM 1523 C C . GLN B 2 36 ? -50.023 -14.412 -31.982 1.00 109.71 37 GLN B C 1
ATOM 1524 O O . GLN B 2 36 ? -50.900 -15.209 -31.585 1.00 111.16 37 GLN B O 1
ATOM 1530 N N . ILE B 2 37 ? -49.473 -13.476 -31.174 1.00 103.42 38 ILE B N 1
ATOM 1531 C CA . ILE B 2 37 ? -50.005 -13.255 -29.826 1.00 97.18 38 ILE B CA 1
ATOM 1532 C C . ILE B 2 37 ? -51.172 -12.307 -29.918 1.00 93.53 38 ILE B C 1
ATOM 1533 O O . ILE B 2 37 ? -51.035 -11.281 -30.526 1.00 92.33 38 ILE B O 1
ATOM 1538 N N . LEU B 2 38 ? -52.318 -12.661 -29.345 1.00 90.40 39 LEU B N 1
ATOM 1539 C CA . LEU B 2 38 ? -53.520 -11.811 -29.457 1.00 88.64 39 LEU B CA 1
ATOM 1540 C C . LEU B 2 38 ? -54.008 -11.007 -28.189 1.00 87.01 39 LEU B C 1
ATOM 1541 O O . LEU B 2 38 ? -54.111 -11.456 -27.029 1.00 88.06 39 LEU B O 1
ATOM 1546 N N . TRP B 2 39 ? -54.294 -9.753 -28.467 1.00 84.38 40 TRP B N 1
ATOM 1547 C CA . TRP B 2 39 ? -54.501 -8.811 -27.426 1.00 80.79 40 TRP B CA 1
ATOM 1548 C C . TRP B 2 39 ? -55.951 -8.886 -27.240 1.00 79.07 40 TRP B C 1
ATOM 1549 O O . TRP B 2 39 ? -56.737 -8.887 -28.200 1.00 76.69 40 TRP B O 1
ATOM 1560 N N . ARG B 2 40 ? -56.281 -8.938 -25.965 1.00 78.37 41 ARG B N 1
ATOM 1561 C CA . ARG B 2 40 ? -57.644 -8.804 -25.570 1.00 77.65 41 ARG B CA 1
ATOM 1562 C C . ARG B 2 40 ? -57.887 -7.794 -24.399 1.00 75.75 41 ARG B C 1
ATOM 1563 O O . ARG B 2 40 ? -56.986 -7.477 -23.597 1.00 72.31 41 ARG B O 1
ATOM 1571 N N . LEU B 2 41 ? -59.136 -7.313 -24.382 1.00 75.08 42 LEU B N 1
ATOM 1572 C CA . LEU B 2 41 ? -59.730 -6.496 -23.333 1.00 75.83 42 LEU B CA 1
ATOM 1573 C C . LEU B 2 41 ? -60.745 -7.363 -22.625 1.00 77.21 42 LEU B C 1
ATOM 1574 O O . LEU B 2 41 ? -61.911 -6.917 -22.365 1.00 74.66 42 LEU B O 1
ATOM 1579 N N . GLY B 2 42 ? -60.258 -8.589 -22.324 1.00 79.62 43 GLY B N 1
ATOM 1580 C CA . GLY B 2 42 ? -61.028 -9.628 -21.680 1.00 81.89 43 GLY B CA 1
ATOM 1581 C C . GLY B 2 42 ? -62.060 -10.152 -22.655 1.00 84.31 43 GLY B C 1
ATOM 1582 O O . GLY B 2 42 ? -63.097 -9.542 -22.984 1.00 83.71 43 GLY B O 1
ATOM 1583 N N . ALA B 2 43 ? -61.748 -11.310 -23.188 1.00 88.32 44 ALA B N 1
ATOM 1584 C CA . ALA B 2 43 ? -62.660 -11.995 -24.131 1.00 90.54 44 ALA B CA 1
ATOM 1585 C C . ALA B 2 43 ? -62.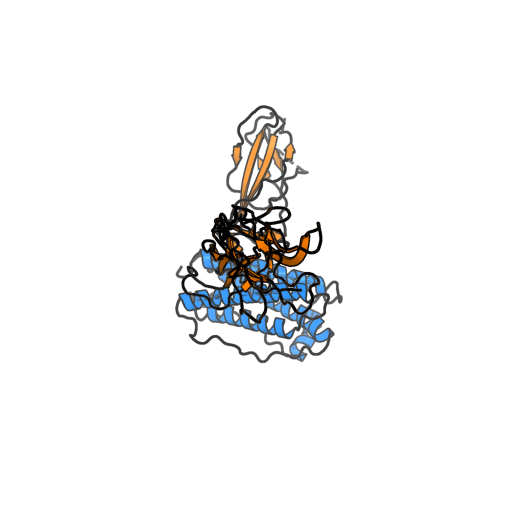989 -11.171 -25.399 1.00 92.19 44 ALA B C 1
ATOM 1586 O O . ALA B 2 43 ? -63.995 -11.437 -26.046 1.00 95.42 44 ALA B O 1
ATOM 1588 N N . GLU B 2 44 ? -62.153 -10.185 -25.752 1.00 92.09 45 GLU B N 1
ATOM 1589 C CA . GLU B 2 44 ? -62.374 -9.314 -26.914 1.00 90.70 45 GLU B CA 1
ATOM 1590 C C . GLU B 2 44 ? -61.112 -9.133 -27.648 1.00 88.68 45 GLU B C 1
ATOM 1591 O O . GLU B 2 44 ? -60.126 -8.571 -27.150 1.00 85.58 45 GLU B O 1
ATOM 1597 N N . LEU B 2 45 ? -61.121 -9.606 -28.864 1.00 87.86 46 LEU B N 1
ATOM 1598 C CA . LEU B 2 45 ? -59.939 -9.395 -29.609 1.00 87.22 46 LEU B CA 1
ATOM 1599 C C . LEU B 2 45 ? -59.802 -7.848 -29.814 1.00 86.54 46 LEU B C 1
ATOM 1600 O O . LEU B 2 45 ? -60.813 -7.120 -29.924 1.00 84.81 46 LEU B O 1
ATOM 1605 N N . GLN B 2 46 ? -58.562 -7.344 -29.746 1.00 85.84 47 GLN B N 1
ATOM 1606 C CA . GLN B 2 46 ? -58.308 -5.912 -29.970 1.00 84.69 47 GLN B CA 1
ATOM 1607 C C . GLN B 2 46 ? -57.534 -5.724 -31.346 1.00 85.09 47 GLN B C 1
ATOM 1608 O O . GLN B 2 46 ? -56.429 -6.329 -31.560 1.00 85.32 47 GLN B O 1
ATOM 1614 N N . PRO B 2 47 ? -58.118 -4.934 -32.287 1.00 84.36 48 PRO B N 1
ATOM 1615 C CA . PRO B 2 47 ? -57.375 -4.578 -33.493 1.00 83.68 48 PRO B CA 1
ATOM 1616 C C . PRO B 2 47 ? -55.959 -4.057 -33.157 1.00 83.09 48 PRO B C 1
ATOM 1617 O O . PRO B 2 47 ? -55.482 -4.216 -32.072 1.00 81.79 48 PRO B O 1
ATOM 1621 N N . GLY B 2 48 ? -55.280 -3.476 -34.121 1.00 83.89 49 GLY B N 1
ATOM 1622 C CA . GLY B 2 48 ? -54.007 -2.822 -33.900 1.00 83.91 49 GLY B CA 1
ATOM 1623 C C . GLY B 2 48 ? -52.791 -3.693 -33.711 1.00 84.42 49 GLY B C 1
ATOM 1624 O O . GLY B 2 48 ? -51.682 -3.202 -33.831 1.00 82.27 49 GLY B O 1
ATOM 1625 N N . GLY B 2 49 ? -52.964 -4.974 -33.411 1.00 86.71 50 GLY B N 1
ATOM 1626 C CA . GLY B 2 49 ? -51.835 -5.712 -32.861 1.00 89.68 50 GLY B CA 1
ATOM 1627 C C . GLY B 2 49 ? -50.744 -5.565 -33.850 1.00 92.34 50 GLY B C 1
ATOM 1628 O O . GLY B 2 49 ? -51.081 -5.682 -34.992 1.00 93.94 50 GLY B O 1
ATOM 1629 N N . ARG B 2 50 ? -49.491 -5.286 -33.506 1.00 95.86 51 ARG B N 1
ATOM 1630 C CA . ARG B 2 50 ? -48.465 -5.345 -34.577 1.00 99.26 51 ARG B CA 1
ATOM 1631 C C . ARG B 2 50 ? -47.130 -5.987 -34.185 1.00 99.54 51 ARG B C 1
ATOM 1632 O O . ARG B 2 50 ? -46.264 -5.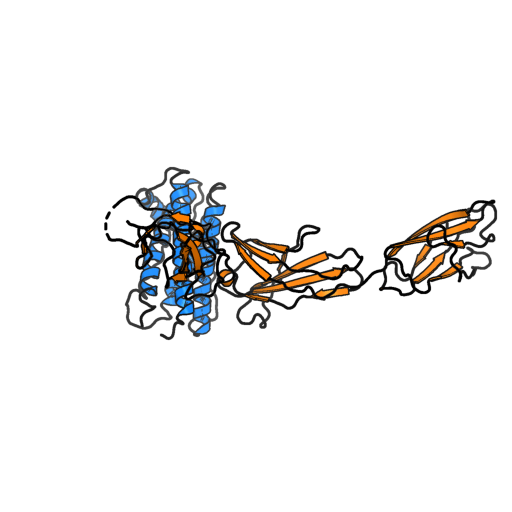406 -33.510 1.00 96.05 51 ARG B O 1
ATOM 1640 N N . GLN B 2 51 ? -46.986 -7.204 -34.705 1.00 102.23 52 GLN B N 1
ATOM 1641 C CA . GLN B 2 51 ? -45.989 -8.188 -34.256 1.00 104.62 52 GLN B CA 1
ATOM 1642 C C . GLN B 2 51 ? -44.516 -7.897 -34.632 1.00 106.99 52 GLN B C 1
ATOM 1643 O O . GLN B 2 51 ? -44.116 -8.116 -35.751 1.00 106.24 52 GLN B O 1
ATOM 1649 N N . GLN B 2 52 ? -43.703 -7.430 -33.699 1.00 110.55 53 GLN B N 1
ATOM 1650 C CA . GLN B 2 52 ? -42.300 -7.123 -34.006 1.00 113.80 53 GLN B CA 1
ATOM 1651 C C . GLN B 2 52 ? -41.434 -8.430 -33.948 1.00 116.53 53 GLN B C 1
ATOM 1652 O O . GLN B 2 52 ? -41.926 -9.487 -34.393 1.00 116.81 53 GLN B O 1
ATOM 1658 N N . ARG B 2 53 ? -40.185 -8.357 -33.422 1.00 119.31 54 ARG B N 1
ATOM 1659 C CA . ARG B 2 53 ? -39.234 -9.505 -33.257 1.00 121.32 54 ARG B CA 1
ATOM 1660 C C . ARG B 2 53 ? -37.976 -9.045 -32.445 1.00 123.75 54 ARG B C 1
ATOM 1661 O O . ARG B 2 53 ? -37.892 -7.864 -32.127 1.00 123.81 54 ARG B O 1
ATOM 1669 N N . LEU B 2 54 ? -37.050 -9.950 -32.053 1.00 126.84 55 LEU B N 1
ATOM 1670 C CA . LEU B 2 54 ? -35.583 -9.605 -31.855 1.00 129.27 55 LEU B CA 1
ATOM 1671 C C . LEU B 2 54 ? -34.912 -10.141 -33.131 1.00 133.19 55 LEU B C 1
ATOM 1672 O O . LEU B 2 54 ? -33.764 -9.736 -33.465 1.00 134.19 55 LEU B O 1
ATOM 1677 N N . SER B 2 55 ? -35.671 -11.042 -33.812 1.00 136.32 56 SER B N 1
ATOM 1678 C CA . SER B 2 55 ? -35.248 -11.936 -34.940 1.00 138.48 56 SER B CA 1
ATOM 1679 C C . SER B 2 55 ? -35.042 -13.435 -34.498 1.00 139.75 56 SER B C 1
ATOM 1680 O O . SER B 2 55 ? -35.961 -14.299 -34.685 1.00 139.10 56 SER B O 1
ATOM 1683 N N . ASP B 2 56 ? -33.820 -13.695 -33.960 1.00 140.77 57 ASP B N 1
ATOM 1684 C CA . ASP B 2 56 ? -33.416 -14.929 -33.225 1.00 141.14 57 ASP B CA 1
ATOM 1685 C C . ASP B 2 56 ? -33.669 -14.767 -31.671 1.00 141.89 57 ASP B C 1
ATOM 1686 O O . ASP B 2 56 ? -33.171 -15.580 -30.868 1.00 143.85 57 ASP B O 1
ATOM 1691 N N . GLY B 2 57 ? -34.441 -13.755 -31.240 1.00 140.64 58 GLY B N 1
ATOM 1692 C CA . GLY B 2 57 ? -34.891 -13.706 -29.857 1.00 139.25 58 GLY B CA 1
ATOM 1693 C C . GLY B 2 57 ? -36.385 -13.990 -29.670 1.00 138.21 58 GLY B C 1
ATOM 1694 O O . GLY B 2 57 ? -37.107 -14.524 -30.550 1.00 137.31 58 GLY B O 1
ATOM 1695 N N . THR B 2 58 ? -36.807 -13.667 -28.448 1.00 136.49 59 THR B N 1
ATOM 1696 C CA . THR B 2 58 ? -38.197 -13.368 -28.070 1.00 134.20 59 THR B CA 1
ATOM 1697 C C . THR B 2 58 ? -39.017 -12.730 -29.225 1.00 131.44 59 THR B C 1
ATOM 1698 O O . THR B 2 58 ? -38.509 -11.877 -29.950 1.00 130.40 59 THR B O 1
ATOM 1702 N N . GLN B 2 59 ? -40.273 -13.144 -29.399 1.00 128.93 60 GLN B N 1
ATOM 1703 C CA . GLN B 2 59 ? -41.092 -12.597 -30.484 1.00 127.06 60 GLN B CA 1
ATOM 1704 C C . GLN B 2 59 ? -42.198 -11.578 -30.097 1.00 124.80 60 GLN B C 1
ATOM 1705 O O . GLN B 2 59 ? -43.394 -11.843 -30.421 1.00 123.83 60 GLN B O 1
ATOM 1711 N N . GLU B 2 60 ? -41.797 -10.415 -29.503 1.00 121.54 61 GLU B N 1
ATOM 1712 C CA . GLU B 2 60 ? -42.746 -9.350 -28.974 1.00 118.64 61 GLU B CA 1
ATOM 1713 C C . GLU B 2 60 ? -43.826 -8.723 -29.953 1.00 113.79 61 GLU B C 1
ATOM 1714 O O . GLU B 2 60 ? -43.852 -9.013 -31.159 1.00 114.14 61 GLU B O 1
ATOM 1720 N N . SER B 2 61 ? -44.766 -7.958 -29.400 1.00 107.55 62 SER B N 1
ATOM 1721 C CA . SER B 2 61 ? -45.775 -7.242 -30.201 1.00 103.78 62 SER B CA 1
ATOM 1722 C C . SER B 2 61 ? -46.068 -6.042 -29.398 1.00 100.49 62 SER B C 1
ATOM 1723 O O . SER B 2 61 ? -46.015 -6.156 -28.192 1.00 102.69 62 SER B O 1
ATOM 1726 N N . ILE B 2 62 ? -46.394 -4.913 -30.026 1.00 95.35 63 ILE B N 1
ATOM 1727 C CA . ILE B 2 62 ? -46.924 -3.765 -29.299 1.00 91.12 63 ILE B CA 1
ATOM 1728 C C . ILE B 2 62 ? -48.306 -3.379 -29.868 1.00 88.07 63 ILE B C 1
ATOM 1729 O O . ILE B 2 62 ? -48.666 -3.789 -30.980 1.00 87.45 63 ILE B O 1
ATOM 1734 N N . ILE B 2 63 ? -49.104 -2.634 -29.103 1.00 85.41 64 ILE B N 1
ATOM 1735 C CA . ILE B 2 63 ? -50.487 -2.295 -29.537 1.00 83.69 64 ILE B CA 1
ATOM 1736 C C . ILE B 2 63 ? -50.881 -0.995 -28.889 1.00 82.28 64 ILE B C 1
ATOM 1737 O O . ILE B 2 63 ? -50.285 -0.620 -27.868 1.00 82.87 64 ILE B O 1
ATOM 1742 N N . THR B 2 64 ? -51.887 -0.337 -29.464 1.00 80.23 65 THR B N 1
ATOM 1743 C CA . THR B 2 64 ? -52.377 0.908 -28.933 1.00 79.83 65 THR B CA 1
ATOM 1744 C C . THR B 2 64 ? -53.873 0.972 -28.822 1.00 79.16 65 THR B C 1
ATOM 1745 O O . THR B 2 64 ? -54.657 0.949 -29.742 1.00 74.82 65 THR B O 1
ATOM 1749 N N . LEU B 2 65 ? -54.260 1.034 -27.588 1.00 81.54 66 LEU B N 1
ATOM 1750 C CA . LEU B 2 65 ? -55.635 1.139 -27.318 1.00 83.00 66 LEU B CA 1
ATOM 1751 C C . LEU B 2 65 ? -56.063 2.514 -27.650 1.00 83.67 66 LEU B C 1
ATOM 1752 O O . LEU B 2 65 ? -55.558 3.488 -27.213 1.00 82.23 66 LEU B O 1
ATOM 1757 N N . PRO B 2 66 ? -57.092 2.578 -28.410 1.00 86.60 67 PRO B N 1
ATOM 1758 C CA . PRO B 2 66 ? -57.442 3.864 -29.014 1.00 86.94 67 PRO B CA 1
ATOM 1759 C C . PRO B 2 66 ? -57.821 4.921 -27.915 1.00 85.48 67 PRO B C 1
ATOM 1760 O O . PRO B 2 66 ? -57.107 5.867 -27.615 1.00 82.42 67 PRO B O 1
ATOM 1764 N N . HIS B 2 67 ? -59.024 4.707 -27.384 1.00 85.41 68 HIS B N 1
ATOM 1765 C CA . HIS B 2 67 ? -59.619 5.417 -26.283 1.00 85.67 68 HIS B CA 1
ATOM 1766 C C . HIS B 2 67 ? -60.128 4.310 -25.330 1.00 84.61 68 HIS B C 1
ATOM 1767 O O . HIS B 2 67 ? -61.172 3.725 -25.614 1.00 85.75 68 HIS B O 1
ATOM 1774 N N . LEU B 2 68 ? -59.417 4.051 -24.209 1.00 82.45 69 LEU B N 1
ATOM 1775 C CA . LEU B 2 68 ? -59.920 3.236 -23.093 1.00 78.89 69 LEU B CA 1
ATOM 1776 C C . LEU B 2 68 ? -61.184 3.812 -22.537 1.00 76.52 69 LEU B C 1
ATOM 1777 O O . LEU B 2 68 ? -61.102 4.691 -21.743 1.00 75.57 69 LEU B O 1
ATOM 1782 N N . ASN B 2 69 ? -62.347 3.340 -22.953 1.00 75.63 70 ASN B N 1
ATOM 1783 C CA . ASN B 2 69 ? -63.559 3.948 -22.473 1.00 77.04 70 ASN B CA 1
ATOM 1784 C C . ASN B 2 69 ? -64.225 3.198 -21.362 1.00 76.54 70 ASN B C 1
ATOM 1785 O O . ASN B 2 69 ? -65.429 3.266 -21.252 1.00 76.53 70 ASN B O 1
ATOM 1790 N N . HIS B 2 70 ? -63.449 2.513 -20.517 1.00 76.38 71 HIS B N 1
ATOM 1791 C CA . HIS B 2 70 ? -63.964 1.600 -19.472 1.00 75.35 71 HIS B CA 1
ATOM 1792 C C . HIS B 2 70 ? -63.222 1.763 -18.099 1.00 72.62 71 HIS B C 1
ATOM 1793 O O . HIS B 2 70 ? -61.985 1.560 -18.021 1.00 71.78 71 HIS B O 1
ATOM 1800 N N . THR B 2 71 ? -63.986 2.064 -17.031 1.00 68.61 72 THR B N 1
ATOM 1801 C CA . THR B 2 71 ? -63.434 2.433 -15.739 1.00 65.07 72 THR B CA 1
ATOM 1802 C C . THR B 2 71 ? -62.368 1.452 -15.336 1.00 63.55 72 THR B C 1
ATOM 1803 O O . THR B 2 71 ? -61.282 1.848 -14.921 1.00 63.12 72 THR B O 1
ATOM 1807 N N . GLN B 2 72 ? -62.660 0.163 -15.509 1.00 62.83 73 GLN B N 1
ATOM 1808 C CA . GLN B 2 72 ? -61.705 -0.922 -15.250 1.00 62.07 73 GLN B CA 1
ATOM 1809 C C . GLN B 2 72 ? -61.671 -1.829 -16.401 1.00 59.25 73 GLN B C 1
ATOM 1810 O O . GLN B 2 72 ? -62.692 -1.988 -17.027 1.00 58.67 73 GLN B O 1
ATOM 1816 N N . ALA B 2 73 ? -60.537 -2.475 -16.656 1.00 56.25 74 ALA B N 1
ATOM 1817 C CA . ALA B 2 73 ? -60.484 -3.417 -17.744 1.00 55.15 74 ALA B CA 1
ATOM 1818 C C . ALA B 2 73 ? -59.248 -4.187 -17.775 1.00 54.43 74 ALA B C 1
ATOM 1819 O O . ALA B 2 73 ? -58.208 -3.731 -17.361 1.00 52.72 74 ALA B O 1
ATOM 1821 N N . PHE B 2 74 ? -59.383 -5.389 -18.296 1.00 55.61 75 PHE B N 1
ATOM 1822 C CA . PHE B 2 74 ? -58.323 -6.341 -18.172 1.00 56.43 75 PHE B CA 1
ATOM 1823 C C . PHE B 2 74 ? -57.680 -6.588 -19.511 1.00 58.66 75 PHE B C 1
ATOM 1824 O O . PHE B 2 74 ? -58.388 -6.679 -20.525 1.00 58.27 75 PHE B O 1
ATOM 1832 N N . LEU B 2 75 ? -56.342 -6.696 -19.515 1.00 59.87 76 LEU B N 1
ATOM 1833 C CA . LEU B 2 75 ? -55.613 -6.666 -20.755 1.00 61.22 76 LEU B CA 1
ATOM 1834 C C . LEU B 2 75 ? -54.888 -7.935 -20.825 1.00 61.55 76 LEU B C 1
ATOM 1835 O O . LEU B 2 75 ? -53.956 -8.177 -20.120 1.00 58.96 76 LEU B O 1
ATOM 1840 N N . SER B 2 76 ? -55.343 -8.718 -21.767 1.00 65.99 77 SER B N 1
ATOM 1841 C CA . SER B 2 76 ? -55.002 -10.105 -21.849 1.00 68.97 77 SER B CA 1
ATOM 1842 C C . SER B 2 76 ? -54.089 -10.223 -23.026 1.00 72.44 77 SER B C 1
ATOM 1843 O O . SER B 2 76 ? -54.445 -9.989 -24.214 1.00 72.72 77 SER B O 1
ATOM 1846 N N . CYS B 2 77 ? -52.883 -10.572 -22.675 1.00 75.42 78 CYS B N 1
ATOM 1847 C CA . CYS B 2 77 ? -51.963 -10.961 -23.675 1.00 79.53 78 CYS B CA 1
ATOM 1848 C C . CYS B 2 77 ? -51.818 -12.493 -23.819 1.00 80.26 78 CYS B C 1
ATOM 1849 O O . CYS B 2 77 ? -51.057 -13.185 -23.102 1.00 78.51 78 CYS B O 1
ATOM 1852 N N . SER B 2 78 ? -52.537 -13.034 -24.781 1.00 81.96 79 SER B N 1
ATOM 1853 C CA . SER B 2 78 ? -52.656 -14.487 -24.896 1.00 83.31 79 SER B CA 1
ATOM 1854 C C . SER B 2 78 ? -52.085 -14.947 -26.257 1.00 84.84 79 SER B C 1
ATOM 1855 O O . SER B 2 78 ? -52.296 -14.264 -27.259 1.00 83.50 79 SER B O 1
ATOM 1858 N N . LEU B 2 79 ? -51.343 -16.062 -26.309 1.00 87.60 80 LEU B N 1
ATOM 1859 C CA . LEU B 2 79 ? -50.966 -16.659 -27.634 1.00 90.47 80 LEU B CA 1
ATOM 1860 C C . LEU B 2 79 ? -51.894 -17.838 -28.159 1.00 93.62 80 LEU B C 1
ATOM 1861 O O . LEU B 2 79 ? -53.111 -17.856 -27.881 1.00 94.28 80 LEU B O 1
ATOM 1866 N N . ASN B 2 80 ? -51.369 -18.735 -29.002 1.00 97.30 81 ASN B N 1
ATOM 1867 C CA . ASN B 2 80 ? -52.145 -19.889 -29.517 1.00 99.60 81 ASN B CA 1
ATOM 1868 C C . ASN B 2 80 ? -51.336 -21.217 -29.463 1.00 102.90 81 ASN B C 1
ATOM 1869 O O . ASN B 2 80 ? -50.258 -21.394 -30.087 1.00 102.28 81 ASN B O 1
ATOM 1874 N N . TRP B 2 81 ? -51.863 -22.108 -28.622 1.00 107.33 82 TRP B N 1
ATOM 1875 C CA . TRP B 2 81 ? -51.388 -23.480 -28.448 1.00 110.25 82 TRP B CA 1
ATOM 1876 C C . TRP B 2 81 ? -52.636 -24.365 -28.526 1.00 110.31 82 TRP B C 1
ATOM 1877 O O . TRP B 2 81 ? -53.378 -24.536 -27.555 1.00 109.48 82 TRP B O 1
ATOM 1888 N N . GLY B 2 82 ? -52.857 -24.886 -29.721 1.00 110.85 83 GLY B N 1
ATOM 1889 C CA . GLY B 2 82 ? -53.992 -25.716 -30.007 1.00 111.66 83 GLY B CA 1
ATOM 1890 C C . GLY B 2 82 ? -55.103 -24.847 -30.497 1.00 112.50 83 GLY B C 1
ATOM 1891 O O . GLY B 2 82 ? -54.892 -23.757 -31.035 1.00 112.47 83 GLY B O 1
ATOM 1892 N N . ASN B 2 83 ? -56.303 -25.358 -30.301 1.00 113.75 84 ASN B N 1
ATOM 1893 C CA . ASN B 2 83 ? -57.512 -24.602 -30.574 1.00 115.05 84 ASN B CA 1
ATOM 1894 C C . ASN B 2 83 ? -58.093 -24.176 -29.188 1.00 113.44 84 ASN B C 1
ATOM 1895 O O . ASN B 2 83 ? -59.077 -24.747 -28.611 1.00 114.38 84 ASN B O 1
ATOM 1900 N N . SER B 2 84 ? -57.419 -23.147 -28.673 1.00 109.92 85 SER B N 1
ATOM 1901 C CA . SER B 2 84 ? -57.462 -22.751 -27.266 1.00 105.44 85 SER B CA 1
ATOM 1902 C C . SER B 2 84 ? -56.475 -21.623 -27.200 1.00 100.73 85 SER B C 1
ATOM 1903 O O . SER B 2 84 ? -55.379 -21.740 -27.803 1.00 99.90 85 SER B O 1
ATOM 1906 N N . LEU B 2 85 ? -56.832 -20.556 -26.483 1.00 94.76 86 LEU B N 1
ATOM 1907 C CA . LEU B 2 85 ? -55.942 -19.394 -26.405 1.00 90.34 86 LEU B CA 1
ATOM 1908 C C . LEU B 2 85 ? -55.297 -19.487 -25.076 1.00 84.21 86 LEU B C 1
ATOM 1909 O O . LEU B 2 85 ? -55.938 -19.837 -24.181 1.00 82.90 86 LEU B O 1
ATOM 1914 N N . GLN B 2 86 ? -54.037 -19.173 -24.954 1.00 78.58 87 GLN B N 1
ATOM 1915 C CA . GLN B 2 86 ? -53.400 -19.317 -23.704 1.00 76.34 87 GLN B CA 1
ATOM 1916 C C . GLN B 2 86 ? -52.942 -17.995 -23.088 1.00 75.23 87 GLN B C 1
ATOM 1917 O O . GLN B 2 86 ? -52.052 -17.296 -23.561 1.00 77.39 87 GLN B O 1
ATOM 1923 N N . ILE B 2 87 ? -53.545 -17.649 -21.982 1.00 71.59 88 ILE B N 1
ATOM 1924 C CA . ILE B 2 87 ? -53.156 -16.470 -21.350 1.00 68.02 88 ILE B CA 1
ATOM 1925 C C . ILE B 2 87 ? -51.770 -16.698 -20.804 1.00 67.31 88 ILE B C 1
ATOM 1926 O O . ILE B 2 87 ? -51.428 -17.689 -20.224 1.00 64.18 88 ILE B O 1
ATOM 1931 N N . LEU B 2 88 ? -50.934 -15.748 -21.072 1.00 70.85 89 LEU B N 1
ATOM 1932 C CA . LEU B 2 88 ? -49.557 -15.828 -20.649 1.00 73.77 89 LEU B CA 1
ATOM 1933 C C . LEU B 2 88 ? -49.136 -14.713 -19.701 1.00 73.51 89 LEU B C 1
ATOM 1934 O O . LEU B 2 88 ? -48.196 -14.919 -18.879 1.00 73.37 89 LEU B O 1
ATOM 1939 N N . ASP B 2 89 ? -49.751 -13.518 -19.905 1.00 71.44 90 ASP B N 1
ATOM 1940 C CA . ASP B 2 89 ? -49.861 -12.449 -18.881 1.00 69.74 90 ASP B CA 1
ATOM 1941 C C . ASP B 2 89 ? -51.158 -11.610 -19.045 1.00 67.79 90 ASP B C 1
ATOM 1942 O O . ASP B 2 89 ? -51.857 -11.571 -20.105 1.00 65.90 90 ASP B O 1
ATOM 1947 N N . GLN B 2 90 ? -51.481 -10.965 -17.927 1.00 65.94 91 GLN B N 1
ATOM 1948 C CA . GLN B 2 90 ? -52.703 -10.200 -17.781 1.00 63.60 91 GLN B CA 1
ATOM 1949 C C . GLN B 2 90 ? -52.371 -9.041 -16.945 1.00 61.48 91 GLN B C 1
ATOM 1950 O O . GLN B 2 90 ? -51.530 -9.105 -16.052 1.00 62.48 91 GLN B O 1
ATOM 1956 N N . VAL B 2 91 ? -53.041 -7.962 -17.251 1.00 59.38 92 VAL B N 1
ATOM 1957 C CA . VAL B 2 91 ? -52.764 -6.782 -16.559 1.00 58.14 92 VAL B CA 1
ATOM 1958 C C . VAL B 2 91 ? -53.998 -5.897 -16.405 1.00 58.99 92 VAL B C 1
ATOM 1959 O O . VAL B 2 91 ? -54.927 -5.840 -17.267 1.00 57.79 92 VAL B O 1
ATOM 1963 N N . GLU B 2 92 ? -54.051 -5.224 -15.270 1.00 59.37 93 GLU B N 1
ATOM 1964 C CA . GLU B 2 92 ? -55.248 -4.427 -15.069 1.00 60.69 93 GLU B CA 1
ATOM 1965 C C . GLU B 2 92 ? -55.137 -2.937 -15.393 1.00 59.02 93 GLU B C 1
ATOM 1966 O O . GLU B 2 92 ? -54.200 -2.251 -14.972 1.00 57.73 93 GLU B O 1
ATOM 1972 N N . LEU B 2 93 ? -56.138 -2.445 -16.086 1.00 57.13 94 LEU B N 1
ATOM 1973 C CA . LEU B 2 93 ? -56.081 -1.098 -16.537 1.00 57.72 94 LEU B CA 1
ATOM 1974 C C . LEU B 2 93 ? -57.267 -0.335 -16.041 1.00 59.19 94 LEU B C 1
ATOM 1975 O O . LEU B 2 93 ? -58.414 -0.732 -16.315 1.00 59.39 94 LEU B O 1
ATOM 1980 N N . ARG B 2 94 ? -57.032 0.793 -15.361 1.00 60.51 95 ARG B N 1
ATOM 1981 C CA . ARG B 2 94 ? -58.177 1.657 -15.036 1.00 60.09 95 ARG B CA 1
ATOM 1982 C C . ARG B 2 94 ? -58.118 2.984 -15.704 1.00 54.60 95 ARG B C 1
ATOM 1983 O O . ARG B 2 94 ? -57.112 3.481 -16.117 1.00 49.02 95 ARG B O 1
ATOM 1991 N N . ALA B 2 95 ? -59.273 3.556 -15.755 1.00 53.48 96 ALA B N 1
ATOM 1992 C CA . ALA B 2 95 ? -59.398 4.862 -16.252 1.00 55.10 96 ALA B CA 1
ATOM 1993 C C . ALA B 2 95 ? -60.625 5.501 -15.668 1.00 57.31 96 ALA B C 1
ATOM 1994 O O . ALA B 2 95 ? -61.674 4.878 -15.478 1.00 54.84 96 ALA B O 1
ATOM 1996 N N . GLY B 2 96 ? -60.471 6.792 -15.383 1.00 61.13 97 GLY B N 1
ATOM 1997 C CA . GLY B 2 96 ? -61.553 7.596 -14.811 1.00 61.40 97 GLY B CA 1
ATOM 1998 C C . GLY B 2 96 ? -61.205 9.046 -14.958 1.00 59.76 97 GLY B C 1
ATOM 1999 O O . GLY B 2 96 ? -60.681 9.376 -15.982 1.00 60.78 97 GLY B O 1
ATOM 2000 N N . TYR B 2 97 ? -61.463 9.846 -13.919 1.00 58.08 98 TYR B N 1
ATOM 2001 C CA . TYR B 2 97 ? -61.275 11.292 -13.878 1.00 54.94 98 TYR B CA 1
ATOM 2002 C C . TYR B 2 97 ? -60.358 11.722 -12.748 1.00 53.98 98 TYR B C 1
ATOM 2003 O O . TYR B 2 97 ? -60.222 11.033 -11.744 1.00 53.40 98 TYR B O 1
ATOM 2012 N N . PRO B 2 98 ? -59.786 12.923 -12.830 1.00 53.58 99 PRO B N 1
ATOM 2013 C CA . PRO B 2 98 ? -59.119 13.462 -11.657 1.00 51.98 99 PRO B CA 1
ATOM 2014 C C . PRO B 2 98 ? -60.256 14.191 -10.922 1.00 50.22 99 PRO B C 1
ATOM 2015 O O . PRO B 2 98 ? -61.325 14.536 -11.464 1.00 47.27 99 PRO B O 1
ATOM 2019 N N . PRO B 2 99 ? -60.015 14.391 -9.648 1.00 48.43 100 PRO B N 1
ATOM 2020 C CA . PRO B 2 99 ? -61.061 14.862 -8.732 1.00 46.90 100 PRO B CA 1
ATOM 2021 C C . PRO B 2 99 ? -61.360 16.324 -8.899 1.00 45.94 100 PRO B C 1
ATOM 2022 O O . PRO B 2 99 ? -60.588 17.080 -9.417 1.00 47.02 100 PRO B O 1
ATOM 2026 N N . ALA B 2 100 ? -62.514 16.700 -8.428 1.00 45.05 101 ALA B N 1
ATOM 2027 C CA . ALA B 2 100 ? -63.046 18.003 -8.548 1.00 44.04 101 ALA B CA 1
ATOM 2028 C C . ALA B 2 100 ? -62.853 18.715 -7.224 1.00 46.17 101 ALA B C 1
ATOM 2029 O O . ALA B 2 100 ? -62.482 18.139 -6.253 1.00 49.71 101 ALA B O 1
ATOM 2031 N N . ILE B 2 101 ? -63.138 19.995 -7.195 1.00 46.58 102 ILE B N 1
ATOM 2032 C CA . ILE B 2 101 ? -62.931 20.823 -6.070 1.00 45.28 102 ILE B CA 1
ATOM 2033 C C . ILE B 2 101 ? -64.043 20.399 -5.175 1.00 43.93 102 ILE B C 1
ATOM 2034 O O . ILE B 2 101 ? -65.114 20.250 -5.670 1.00 41.21 102 ILE B O 1
ATOM 2039 N N . PRO B 2 102 ? -63.786 20.080 -3.908 1.00 45.12 103 PRO B N 1
ATOM 2040 C CA . PRO B 2 102 ? -64.847 19.796 -2.948 1.00 46.38 103 PRO B CA 1
ATOM 2041 C C . PRO B 2 102 ? -65.665 21.016 -2.528 1.00 50.90 103 PRO B C 1
ATOM 2042 O O . PRO B 2 102 ? -65.165 21.993 -2.034 1.00 54.27 103 PRO B O 1
ATOM 2046 N N . HIS B 2 103 ? -66.961 20.911 -2.726 1.00 55.22 104 HIS B N 1
ATOM 2047 C CA . HIS B 2 103 ? -67.925 21.967 -2.628 1.00 57.62 104 HIS B CA 1
ATOM 2048 C C . HIS B 2 103 ? -68.362 21.911 -1.161 1.00 56.70 104 HIS B C 1
ATOM 2049 O O . HIS B 2 103 ? -68.453 20.851 -0.641 1.00 58.23 104 HIS B O 1
ATOM 2056 N N . ASN B 2 104 ? -68.548 23.034 -0.467 1.00 54.92 105 ASN B N 1
ATOM 2057 C CA . ASN B 2 104 ? -69.459 23.175 0.709 1.00 52.65 105 ASN B CA 1
ATOM 2058 C C . ASN B 2 104 ? -68.928 22.670 1.990 1.00 50.05 105 ASN B C 1
ATOM 2059 O O . ASN B 2 104 ? -69.645 22.055 2.805 1.00 52.83 105 ASN B O 1
ATOM 2064 N N . LEU B 2 105 ? -67.666 22.971 2.212 1.00 45.62 106 LEU B N 1
ATOM 2065 C CA . LEU B 2 105 ? -66.924 22.572 3.421 1.00 40.28 106 LEU B CA 1
ATOM 2066 C C . LEU B 2 105 ? -67.473 23.404 4.496 1.00 38.97 106 LEU B C 1
ATOM 2067 O O . LEU B 2 105 ? -67.826 24.476 4.227 1.00 40.18 106 LEU B O 1
ATOM 2072 N N . SER B 2 106 ? -67.618 22.890 5.709 1.00 39.76 107 SER B N 1
ATOM 2073 C CA . SER B 2 106 ? -68.164 23.628 6.832 1.00 39.25 107 SER B CA 1
ATOM 2074 C C . SER B 2 106 ? -67.746 22.997 8.161 1.00 40.93 107 SER B C 1
ATOM 2075 O O . SER B 2 106 ? -67.374 21.849 8.201 1.00 44.35 107 SER B O 1
ATOM 2078 N N . CYS B 2 107 ? -67.788 23.743 9.254 1.00 41.78 108 CYS B N 1
ATOM 2079 C CA . CYS B 2 107 ? -67.445 23.187 10.507 1.00 42.68 108 CYS B CA 1
ATOM 2080 C C . CYS B 2 107 ? -68.424 23.564 11.609 1.00 44.86 108 CYS B C 1
ATOM 2081 O O . CYS B 2 107 ? -69.065 24.550 11.503 1.00 46.98 108 CYS B O 1
ATOM 2084 N N . LEU B 2 108 ? -68.473 22.742 12.659 1.00 46.75 109 LEU B N 1
ATOM 2085 C CA . LEU B 2 108 ? -69.107 22.920 13.961 1.00 48.88 109 LEU B CA 1
ATOM 2086 C C . LEU B 2 108 ? -68.104 22.676 15.079 1.00 51.51 109 LEU B C 1
ATOM 2087 O O . LEU B 2 108 ? -67.185 21.804 14.925 1.00 58.53 109 LEU B O 1
ATOM 2092 N N . MET B 2 109 ? -68.335 23.279 16.242 1.00 47.27 110 MET B N 1
ATOM 2093 C CA . MET B 2 109 ? -67.699 22.844 17.438 1.00 43.91 110 MET B CA 1
ATOM 2094 C C . MET B 2 109 ? -68.736 22.219 18.309 1.00 44.72 110 MET B C 1
ATOM 2095 O O . MET B 2 109 ? -69.762 22.820 18.581 1.00 43.78 110 MET B O 1
ATOM 2100 N N . ASN B 2 110 ? -68.481 21.019 18.782 1.00 44.32 111 ASN B N 1
ATOM 2101 C CA . ASN B 2 110 ? -69.487 20.253 19.479 1.00 45.17 111 ASN B CA 1
ATOM 2102 C C . ASN B 2 110 ? -69.064 20.287 20.867 1.00 44.10 111 ASN B C 1
ATOM 2103 O O . ASN B 2 110 ? -67.961 19.923 21.200 1.00 42.22 111 ASN B O 1
ATOM 2108 N N . LEU B 2 111 ? -69.910 20.780 21.720 1.00 45.51 112 LEU B N 1
ATOM 2109 C CA . LEU B 2 111 ? -69.395 21.103 23.040 1.00 46.35 112 LEU B CA 1
ATOM 2110 C C . LEU B 2 111 ? -69.273 19.909 23.884 1.00 49.04 112 LEU B C 1
ATOM 2111 O O . LEU B 2 111 ? -68.575 19.924 24.898 1.00 52.79 112 LEU B O 1
ATOM 2116 N N . THR B 2 112 ? -70.019 18.874 23.502 1.00 49.49 113 THR B N 1
ATOM 2117 C CA . THR B 2 112 ? -69.975 17.542 24.103 1.00 45.98 113 THR B CA 1
ATOM 2118 C C . THR B 2 112 ? -68.730 16.695 23.729 1.00 45.80 113 THR B C 1
ATOM 2119 O O . THR B 2 112 ? -67.931 16.397 24.580 1.00 43.91 113 THR B O 1
ATOM 2123 N N . THR B 2 113 ? -68.523 16.375 22.453 1.00 46.74 114 THR B N 1
ATOM 2124 C CA . THR B 2 113 ? -67.318 15.684 22.050 1.00 49.07 114 THR B CA 1
ATOM 2125 C C . THR B 2 113 ? -66.140 16.568 22.331 1.00 48.49 114 THR B C 1
ATOM 2126 O O . THR B 2 113 ? -64.990 16.114 22.394 1.00 48.28 114 THR B O 1
ATOM 2130 N N . SER B 2 114 ? -66.435 17.849 22.430 1.00 47.89 115 SER B N 1
ATOM 2131 C CA . SER B 2 114 ? -65.445 18.863 22.716 1.00 48.42 115 SER B CA 1
ATOM 2132 C C . SER B 2 114 ? -64.502 18.994 21.546 1.00 46.72 115 SER B C 1
ATOM 2133 O O . SER B 2 114 ? -63.323 19.249 21.681 1.00 46.75 115 SER B O 1
ATOM 2136 N N . SER B 2 115 ? -65.026 18.850 20.354 1.00 46.44 116 SER B N 1
ATOM 2137 C CA . SER B 2 115 ? -64.150 18.859 19.199 1.00 46.93 116 SER B CA 1
ATOM 2138 C C . SER B 2 115 ? -64.813 19.537 17.964 1.00 46.01 116 SER B C 1
ATOM 2139 O O . SER B 2 115 ? -65.985 19.921 17.995 1.00 46.65 116 SER B O 1
ATOM 2142 N N . LEU B 2 116 ? -64.069 19.653 16.866 1.00 43.48 117 LEU B N 1
ATOM 2143 C CA . LEU B 2 116 ? -64.483 20.456 15.726 1.00 39.79 117 LEU B CA 1
ATOM 2144 C C . LEU B 2 116 ? -64.798 19.582 14.587 1.00 37.93 117 LEU B C 1
ATOM 2145 O O . LEU B 2 116 ? -63.917 18.844 14.145 1.00 35.95 117 LEU B O 1
ATOM 2150 N N . ILE B 2 117 ? -66.011 19.698 14.058 1.00 36.10 118 ILE B N 1
ATOM 2151 C CA . ILE B 2 117 ? -66.394 18.782 13.035 1.00 36.69 118 ILE B CA 1
ATOM 2152 C C . ILE B 2 117 ? -66.609 19.405 11.700 1.00 35.95 118 ILE B C 1
ATOM 2153 O O . ILE B 2 117 ? -67.588 19.959 11.434 1.00 36.21 118 ILE B O 1
ATOM 2158 N N . CYS B 2 118 ? -65.711 19.179 10.798 1.00 37.88 119 CYS B N 1
ATOM 2159 C CA . CYS B 2 118 ? -65.869 19.701 9.501 1.00 40.58 119 CYS B CA 1
ATOM 2160 C C . CYS B 2 118 ? -66.429 18.649 8.600 1.00 42.85 119 CYS B C 1
ATOM 2161 O O . CYS B 2 118 ? -66.213 17.481 8.837 1.00 43.87 119 CYS B O 1
ATOM 2164 N N . GLN B 2 119 ? -67.080 19.059 7.515 1.00 44.89 120 GLN B N 1
ATOM 2165 C CA . GLN B 2 119 ? -67.591 18.137 6.540 1.00 45.79 120 GLN B CA 1
ATOM 2166 C C . GLN B 2 119 ? -67.716 18.775 5.217 1.00 46.23 120 GLN B C 1
ATOM 2167 O O . GLN B 2 119 ? -67.853 19.913 5.172 1.00 48.73 120 GLN B O 1
ATOM 2173 N N . TRP B 2 120 ? -67.820 18.032 4.141 1.00 46.68 121 TRP B N 1
ATOM 2174 C CA . TRP B 2 120 ? -67.951 18.609 2.817 1.00 45.76 121 TRP B CA 1
ATOM 2175 C C . TRP B 2 120 ? -68.764 17.638 1.926 1.00 47.97 121 TRP B C 1
ATOM 2176 O O . TRP B 2 120 ? -69.352 16.705 2.460 1.00 48.27 121 TRP B O 1
ATOM 2187 N N . GLU B 2 121 ? -68.827 17.902 0.614 1.00 50.03 122 GLU B N 1
ATOM 2188 C CA . GLU B 2 121 ? -69.531 17.127 -0.422 1.00 53.37 122 GLU B CA 1
ATOM 2189 C C . GLU B 2 121 ? -68.483 16.913 -1.414 1.00 54.67 122 GLU B C 1
ATOM 2190 O O . GLU B 2 121 ? -67.808 17.868 -1.700 1.00 57.41 122 GLU B O 1
ATOM 2196 N N . PRO B 2 122 ? -68.231 15.734 -1.945 1.00 55.40 123 PRO B N 1
ATOM 2197 C CA . PRO B 2 122 ? -67.119 15.645 -2.884 1.00 57.49 123 PRO B CA 1
ATOM 2198 C C . PRO B 2 122 ? -67.531 15.698 -4.340 1.00 60.68 123 PRO B C 1
ATOM 2199 O O . PRO B 2 122 ? -66.613 15.663 -5.208 1.00 60.49 123 PRO B O 1
ATOM 2203 N N . GLY B 2 123 ? -68.854 15.826 -4.589 1.00 64.44 124 GLY B N 1
ATOM 2204 C CA . GLY B 2 123 ? -69.398 15.728 -5.942 1.00 67.29 124 GLY B CA 1
ATOM 2205 C C . GLY B 2 123 ? -68.689 14.687 -6.860 1.00 70.30 124 GLY B C 1
ATOM 2206 O O . GLY B 2 123 ? -68.020 13.714 -6.456 1.00 71.27 124 GLY B O 1
ATOM 2207 N N . PRO B 2 124 ? -68.821 14.904 -8.144 1.00 72.02 125 PRO B N 1
ATOM 2208 C CA . PRO B 2 124 ? -68.717 13.848 -9.138 1.00 71.72 125 PRO B CA 1
ATOM 2209 C C . PRO B 2 124 ? -67.721 12.734 -8.847 1.00 70.57 125 PRO B C 1
ATOM 2210 O O . PRO B 2 124 ? -66.529 12.996 -8.573 1.00 70.29 125 PRO B O 1
ATOM 2214 N N . GLU B 2 125 ? -68.236 11.509 -8.979 1.00 67.64 126 GLU B N 1
ATOM 2215 C CA . GLU B 2 125 ? -67.498 10.314 -8.702 1.00 65.70 126 GLU B CA 1
ATOM 2216 C C . GLU B 2 125 ? -66.282 10.236 -9.608 1.00 63.11 126 GLU B C 1
ATOM 2217 O O . GLU B 2 125 ? -66.406 10.414 -10.766 1.00 61.45 126 GLU B O 1
ATOM 2223 N N . THR B 2 126 ? -65.094 9.997 -9.118 1.00 61.90 127 THR B N 1
ATOM 2224 C CA . THR B 2 126 ? -64.018 9.916 -10.090 1.00 64.35 127 THR B CA 1
ATOM 2225 C C . THR B 2 126 ? -63.824 8.584 -10.803 1.00 62.97 127 THR B C 1
ATOM 2226 O O . THR B 2 126 ? -63.041 8.502 -11.730 1.00 63.24 127 THR B O 1
ATOM 2230 N N . HIS B 2 127 ? -64.462 7.525 -10.329 1.00 61.07 128 HIS B N 1
ATOM 2231 C CA . HIS B 2 127 ? -64.053 6.150 -10.668 1.00 58.04 128 HIS B CA 1
ATOM 2232 C C . HIS B 2 127 ? -62.608 5.832 -10.308 1.00 55.85 128 HIS B C 1
ATOM 2233 O O . HIS B 2 127 ? -61.977 5.114 -11.002 1.00 53.78 128 HIS B O 1
ATOM 2240 N N . LEU B 2 128 ? -62.090 6.313 -9.201 1.00 54.79 129 LEU B N 1
ATOM 2241 C CA . LEU B 2 128 ? -60.771 5.903 -8.844 1.00 54.91 129 LEU B CA 1
ATOM 2242 C C . LEU B 2 128 ? -60.542 6.007 -7.340 1.00 55.92 129 LEU B C 1
ATOM 2243 O O . LEU B 2 128 ? -61.078 6.882 -6.678 1.00 54.23 129 LEU B O 1
ATOM 2248 N N . PRO B 2 129 ? -59.698 5.148 -6.802 1.00 57.70 130 PRO B N 1
ATOM 2249 C CA . PRO B 2 129 ? -59.389 5.194 -5.391 1.00 58.64 130 PRO B CA 1
ATOM 2250 C C . PRO B 2 129 ? -58.797 6.588 -5.082 1.00 61.52 130 PRO B C 1
ATOM 2251 O O . PRO B 2 129 ? -57.602 7.008 -5.362 1.00 60.94 130 PRO B O 1
ATOM 2255 N N . THR B 2 130 ? -59.703 7.330 -4.442 1.00 62.39 131 THR B N 1
ATOM 2256 C CA . THR B 2 130 ? -59.405 8.691 -4.062 1.00 61.37 131 THR B CA 1
ATOM 2257 C C . THR B 2 130 ? -59.617 9.118 -2.560 1.00 58.66 131 THR B C 1
ATOM 2258 O O . THR B 2 130 ? -60.709 9.172 -2.044 1.00 58.78 131 THR B O 1
ATOM 2262 N N . SER B 2 131 ? -58.515 9.462 -1.920 1.00 55.62 132 SER B N 1
ATOM 2263 C CA . SER B 2 131 ? -58.457 9.802 -0.548 1.00 53.67 132 SER B CA 1
ATOM 2264 C C . SER B 2 131 ? -58.669 11.248 -0.369 1.00 53.79 132 SER B C 1
ATOM 2265 O O . SER B 2 131 ? -58.072 12.018 -1.057 1.00 54.77 132 SER B O 1
ATOM 2268 N N . PHE B 2 132 ? -59.427 11.595 0.659 1.00 53.90 133 PHE B N 1
ATOM 2269 C CA . PHE B 2 132 ? -59.645 12.955 1.074 1.00 51.81 133 PHE B CA 1
ATOM 2270 C C . PHE B 2 132 ? -58.891 13.157 2.334 1.00 51.20 133 PHE B C 1
ATOM 2271 O O . PHE B 2 132 ? -58.518 12.188 2.997 1.00 51.47 133 PHE B O 1
ATOM 2279 N N . THR B 2 133 ? -58.739 14.425 2.702 1.00 48.92 134 THR B N 1
ATOM 2280 C CA . THR B 2 133 ? -57.970 14.816 3.850 1.00 46.01 134 THR B CA 1
ATOM 2281 C C . THR B 2 133 ? -58.287 16.253 4.313 1.00 46.06 134 THR B C 1
ATOM 2282 O O . THR B 2 133 ? -58.454 17.196 3.506 1.00 45.75 134 THR B O 1
ATOM 2286 N N . LEU B 2 134 ? -58.318 16.459 5.615 1.00 44.21 135 LEU B N 1
ATOM 2287 C CA . LEU B 2 134 ? -58.678 17.767 6.108 1.00 42.60 135 LEU B CA 1
ATOM 2288 C C . LEU B 2 134 ? -57.465 18.404 6.623 1.00 43.01 135 LEU B C 1
ATOM 2289 O O . LEU B 2 134 ? -57.003 18.094 7.715 1.00 45.92 135 LEU B O 1
ATOM 2294 N N . LYS B 2 135 ? -56.912 19.318 5.876 1.00 43.27 136 LYS B N 1
ATOM 2295 C CA . LYS B 2 135 ? -55.769 19.987 6.429 1.00 43.32 136 LYS B CA 1
ATOM 2296 C C . LYS B 2 135 ? -56.262 21.215 7.205 1.00 41.43 136 LYS B C 1
ATOM 2297 O O . LYS B 2 135 ? -57.341 21.782 6.894 1.00 36.01 136 LYS B O 1
ATOM 2303 N N . SER B 2 136 ? -55.459 21.554 8.225 1.00 39.99 137 SER B N 1
ATOM 2304 C CA . SER B 2 136 ? -55.730 22.660 9.082 1.00 40.98 137 SER B CA 1
ATOM 2305 C C . SER B 2 136 ? -54.480 23.251 9.699 1.00 41.67 137 SER B C 1
ATOM 2306 O O . SER B 2 136 ? -53.489 22.589 9.817 1.00 39.25 137 SER B O 1
ATOM 2309 N N . PHE B 2 137 ? -54.535 24.526 10.055 1.00 44.99 138 PHE B N 1
ATOM 2310 C CA . PHE B 2 137 ? -53.400 25.161 10.716 1.00 48.87 138 PHE B CA 1
ATOM 2311 C C . PHE B 2 137 ? -53.751 26.311 11.644 1.00 53.50 138 PHE B C 1
ATOM 2312 O O . PHE B 2 137 ? -54.648 27.064 11.389 1.00 55.31 138 PHE B O 1
ATOM 2320 N N . LYS B 2 138 ? -53.050 26.458 12.761 1.00 58.93 139 LYS B N 1
ATOM 2321 C CA . LYS B 2 138 ? -53.297 27.602 13.677 1.00 60.64 139 LYS B CA 1
ATOM 2322 C C . LYS B 2 138 ? -52.784 28.809 12.952 1.00 61.42 139 LYS B C 1
ATOM 2323 O O . LYS B 2 138 ? -51.659 28.808 12.434 1.00 61.53 139 LYS B O 1
ATOM 2329 N N . SER B 2 139 ? -53.597 29.844 12.873 1.00 63.09 140 SER B N 1
ATOM 2330 C CA . SER B 2 139 ? -53.084 31.108 12.419 1.00 64.11 140 SER B CA 1
ATOM 2331 C C . SER B 2 139 ? -53.435 32.173 13.375 1.00 67.04 140 SER B C 1
ATOM 2332 O O . SER B 2 139 ? -53.780 31.961 14.551 1.00 68.27 140 SER B O 1
ATOM 2335 N N . ARG B 2 140 ? -53.325 33.365 12.837 1.00 71.37 141 ARG B N 1
ATOM 2336 C CA . ARG B 2 140 ? -54.051 34.516 13.350 1.00 75.15 141 ARG B CA 1
ATOM 2337 C C . ARG B 2 140 ? -54.460 35.371 12.174 1.00 73.18 141 ARG B C 1
ATOM 2338 O O . ARG B 2 140 ? -53.998 35.229 11.066 1.00 71.16 141 ARG B O 1
ATOM 2346 N N . GLY B 2 141 ? -55.418 36.215 12.411 1.00 73.69 142 GLY B N 1
ATOM 2347 C CA . GLY B 2 141 ? -55.797 37.138 11.386 1.00 75.08 142 GLY B CA 1
ATOM 2348 C C . GLY B 2 141 ? -56.711 36.604 10.318 1.00 75.43 142 GLY B C 1
ATOM 2349 O O . GLY B 2 141 ? -57.763 36.089 10.594 1.00 75.23 142 GLY B O 1
ATOM 2350 N N . ASN B 2 142 ? -56.306 36.830 9.086 1.00 76.87 143 ASN B N 1
ATOM 2351 C CA . ASN B 2 142 ? -57.036 36.430 7.909 1.00 77.46 143 ASN B CA 1
ATOM 2352 C C . ASN B 2 142 ? -56.531 35.071 7.494 1.00 74.71 143 ASN B C 1
ATOM 2353 O O . ASN B 2 142 ? -56.756 34.679 6.375 1.00 74.23 143 ASN B O 1
ATOM 2358 N N . CYS B 2 143 ? -55.807 34.384 8.370 1.00 72.48 144 CYS B N 1
ATOM 2359 C CA . CYS B 2 143 ? -55.103 33.171 7.979 1.00 72.28 144 CYS B CA 1
ATOM 2360 C C . CYS B 2 143 ? -54.122 33.297 6.856 1.00 76.53 144 CYS B C 1
ATOM 2361 O O . CYS B 2 143 ? -53.447 32.338 6.547 1.00 76.66 144 CYS B O 1
ATOM 2364 N N . GLN B 2 144 ? -54.082 34.442 6.192 1.00 82.15 145 GLN B N 1
ATOM 2365 C CA . GLN B 2 144 ? -53.236 34.574 5.014 1.00 86.66 145 GLN B CA 1
ATOM 2366 C C . GLN B 2 144 ? -51.886 34.320 5.577 1.00 89.30 145 GLN B C 1
ATOM 2367 O O . GLN B 2 144 ? -51.180 33.385 5.194 1.00 89.11 145 GLN B O 1
ATOM 2373 N N . THR B 2 145 ? -51.555 35.177 6.535 1.00 93.23 146 THR B N 1
ATOM 2374 C CA . THR B 2 145 ? -50.221 35.178 7.103 1.00 95.38 146 THR B CA 1
ATOM 2375 C C . THR B 2 145 ? -50.097 33.713 7.576 1.00 93.34 146 THR B C 1
ATOM 2376 O O . THR B 2 145 ? -50.694 33.211 8.535 1.00 89.11 146 THR B O 1
ATOM 2380 N N . GLN B 2 146 ? -49.410 33.027 6.688 1.00 94.06 147 GLN B N 1
ATOM 2381 C CA . GLN B 2 146 ? -49.209 31.629 6.774 1.00 95.16 147 GLN B CA 1
ATOM 2382 C C . GLN B 2 146 ? -48.975 31.319 8.255 1.00 95.62 147 GLN B C 1
ATOM 2383 O O . GLN B 2 146 ? -48.106 31.952 8.867 1.00 97.59 147 GLN B O 1
ATOM 2389 N N . GLY B 2 147 ? -49.775 30.420 8.850 1.00 94.06 148 GLY B N 1
ATOM 2390 C CA . GLY B 2 147 ? -49.370 29.742 10.076 1.00 92.08 148 GLY B CA 1
ATOM 2391 C C . GLY B 2 147 ? -48.489 28.633 9.529 1.00 90.86 148 GLY B C 1
ATOM 2392 O O . GLY B 2 147 ? -48.575 28.244 8.333 1.00 89.46 148 GLY B O 1
ATOM 2393 N N . ASP B 2 148 ? -47.618 28.086 10.343 1.00 88.67 149 ASP B N 1
ATOM 2394 C CA . ASP B 2 148 ? -46.792 27.107 9.706 1.00 87.61 149 ASP B CA 1
ATOM 2395 C C . ASP B 2 148 ? -47.215 25.610 9.814 1.00 82.58 149 ASP B C 1
ATOM 2396 O O . ASP B 2 148 ? -47.262 24.964 8.778 1.00 81.13 149 ASP B O 1
ATOM 2401 N N . SER B 2 149 ? -47.522 25.068 11.002 1.00 77.72 150 SER B N 1
ATOM 2402 C CA . SER B 2 149 ? -47.648 23.601 11.145 1.00 74.41 150 SER B CA 1
ATOM 2403 C C . SER B 2 149 ? -48.939 23.141 10.595 1.00 70.45 150 SER B C 1
ATOM 2404 O O . SER B 2 149 ? -49.963 23.550 11.105 1.00 72.42 150 SER B O 1
ATOM 2407 N N . ILE B 2 150 ? -48.928 22.296 9.587 1.00 63.95 151 ILE B N 1
ATOM 2408 C CA . ILE B 2 150 ? -50.175 21.908 9.022 1.00 60.35 151 ILE B CA 1
ATOM 2409 C C . ILE B 2 150 ? -50.629 20.566 9.562 1.00 58.97 151 ILE B C 1
ATOM 2410 O O . ILE B 2 150 ? -49.863 19.613 9.568 1.00 58.98 151 ILE B O 1
ATOM 2415 N N . LEU B 2 151 ? -51.886 20.457 9.941 1.00 56.18 152 LEU B N 1
ATOM 2416 C CA . LEU B 2 151 ? -52.349 19.247 10.582 1.00 55.49 152 LEU B CA 1
ATOM 2417 C C . LEU B 2 151 ? -53.329 18.411 9.732 1.00 53.92 152 LEU B C 1
ATOM 2418 O O . LEU B 2 151 ? -54.443 18.840 9.461 1.00 51.92 152 LEU B O 1
ATOM 2423 N N . ASP B 2 152 ? -52.912 17.204 9.339 1.00 53.91 153 ASP B N 1
ATOM 2424 C CA . ASP B 2 152 ? -53.760 16.334 8.481 1.00 55.35 153 ASP B CA 1
ATOM 2425 C C . ASP B 2 152 ? -54.767 15.633 9.343 1.00 53.18 153 ASP B C 1
ATOM 2426 O O . ASP B 2 152 ? -54.409 14.966 10.246 1.00 53.15 153 ASP B O 1
ATOM 2431 N N . CYS B 2 153 ? -56.027 15.756 9.101 1.00 52.58 154 CYS B N 1
ATOM 2432 C CA . CYS B 2 153 ? -56.911 14.972 9.902 1.00 53.22 154 CYS B CA 1
ATOM 2433 C C . CYS B 2 153 ? -57.575 14.138 8.876 1.00 50.70 154 CYS B C 1
ATOM 2434 O O . CYS B 2 153 ? -58.031 14.656 7.890 1.00 46.75 154 CYS B O 1
ATOM 2437 N N . VAL B 2 154 ? -57.574 12.828 9.069 1.00 51.71 155 VAL B N 1
ATOM 2438 C CA . VAL B 2 154 ? -58.019 11.914 7.982 1.00 53.98 155 VAL B CA 1
ATOM 2439 C C . VAL B 2 154 ? -59.393 11.290 8.117 1.00 54.58 155 VAL B C 1
ATOM 2440 O O . VAL B 2 154 ? -59.617 10.664 9.101 1.00 58.92 155 VAL B O 1
ATOM 2444 N N . PRO B 2 155 ? -60.306 11.335 7.179 1.00 54.62 156 PRO B N 1
ATOM 2445 C CA . PRO B 2 155 ? -61.643 10.789 7.482 1.00 57.02 156 PRO B CA 1
ATOM 2446 C C . PRO B 2 155 ? -61.649 9.266 7.450 1.00 60.89 156 PRO B C 1
ATOM 2447 O O . PRO B 2 155 ? -60.693 8.715 6.924 1.00 60.11 156 PRO B O 1
ATOM 2451 N N . LYS B 2 156 ? -62.678 8.622 8.023 1.00 66.06 157 LYS B N 1
ATOM 2452 C CA . LYS B 2 156 ? -62.814 7.155 7.995 1.00 69.66 157 LYS B CA 1
ATOM 2453 C C . LYS B 2 156 ? -63.331 6.748 6.681 1.00 71.92 157 LYS B C 1
ATOM 2454 O O . LYS B 2 156 ? -64.417 7.152 6.308 1.00 70.65 157 LYS B O 1
ATOM 2460 N N . ASP B 2 157 ? -62.567 5.904 5.990 1.00 76.31 158 ASP B N 1
ATOM 2461 C CA . ASP B 2 157 ? -62.985 5.346 4.675 1.00 78.66 158 ASP B CA 1
ATOM 2462 C C . ASP B 2 157 ? -64.475 5.482 4.385 1.00 74.81 158 ASP B C 1
ATOM 2463 O O . ASP B 2 157 ? -65.358 4.824 4.937 1.00 72.97 158 ASP B O 1
ATOM 2468 N N . GLY B 2 158 ? -64.757 6.359 3.482 1.00 72.05 159 GLY B N 1
ATOM 2469 C CA . GLY B 2 158 ? -66.078 6.353 2.996 1.00 70.70 159 GLY B CA 1
ATOM 2470 C C . GLY B 2 158 ? -66.613 7.637 3.413 1.00 69.65 159 GLY B C 1
ATOM 2471 O O . GLY B 2 158 ? -67.044 8.353 2.585 1.00 68.61 159 GLY B O 1
ATOM 2472 N N . GLN B 2 159 ? -66.541 7.938 4.695 1.00 70.27 160 GLN B N 1
ATOM 2473 C CA . GLN B 2 159 ? -67.248 9.093 5.278 1.00 69.65 160 GLN B CA 1
ATOM 2474 C C . GLN B 2 159 ? -66.762 10.463 4.827 1.00 66.45 160 GLN B C 1
ATOM 2475 O O . GLN B 2 159 ? -65.595 10.683 4.592 1.00 64.17 160 GLN B O 1
ATOM 2481 N N . SER B 2 160 ? -67.666 11.425 4.770 1.00 65.59 161 SER B N 1
ATOM 2482 C CA . SER B 2 160 ? -67.294 12.692 4.157 1.00 64.50 161 SER B CA 1
ATOM 2483 C C . SER B 2 160 ? -67.224 13.892 5.122 1.00 61.94 161 SER B C 1
ATOM 2484 O O . SER B 2 160 ? -67.595 14.994 4.784 1.00 62.04 161 SER B O 1
ATOM 2487 N N . HIS B 2 161 ? -66.649 13.635 6.291 1.00 59.62 162 HIS B N 1
ATOM 2488 C CA . HIS B 2 161 ? -66.449 14.592 7.362 1.00 57.10 162 HIS B CA 1
ATOM 2489 C C . HIS B 2 161 ? -65.346 14.100 8.294 1.00 53.63 162 HIS B C 1
ATOM 2490 O O . HIS B 2 161 ? -65.053 12.912 8.399 1.00 54.02 162 HIS B O 1
ATOM 2497 N N . CYS B 2 162 ? -64.684 15.030 8.940 1.00 50.88 163 CYS B N 1
ATOM 2498 C CA . CYS B 2 162 ? -63.507 14.710 9.666 1.00 49.24 163 CYS B CA 1
ATOM 2499 C C . CYS B 2 162 ? -63.724 15.404 10.944 1.00 45.64 163 CYS B C 1
ATOM 2500 O O . CYS B 2 162 ? -64.632 16.187 11.040 1.00 45.25 163 CYS B O 1
ATOM 2503 N N . SER B 2 163 ? -62.949 15.097 11.970 1.00 42.58 164 SER B N 1
ATOM 2504 C CA . SER B 2 163 ? -63.207 15.705 13.253 1.00 39.70 164 SER B CA 1
ATOM 2505 C C . SER B 2 163 ? -61.925 15.949 14.125 1.00 41.77 164 SER B C 1
ATOM 2506 O O . SER B 2 163 ? -61.143 15.081 14.367 1.00 41.42 164 SER B O 1
ATOM 2509 N N . ILE B 2 164 ? -61.715 17.197 14.544 1.00 43.64 165 ILE B N 1
ATOM 2510 C CA . ILE B 2 164 ? -60.532 17.565 15.252 1.00 43.79 165 ILE B CA 1
ATOM 2511 C C . ILE B 2 164 ? -60.791 17.731 16.735 1.00 43.27 165 ILE B C 1
ATOM 2512 O O . ILE B 2 164 ? -61.514 18.595 17.183 1.00 43.44 165 ILE B O 1
ATOM 2517 N N . PRO B 2 165 ? -60.072 17.007 17.533 1.00 43.21 166 PRO B N 1
ATOM 2518 C CA . PRO B 2 165 ? -60.388 16.937 18.929 1.00 42.38 166 PRO B CA 1
ATOM 2519 C C . PRO B 2 165 ? -59.813 18.192 19.573 1.00 43.35 166 PRO B C 1
ATOM 2520 O O . PRO B 2 165 ? -58.892 18.845 18.997 1.00 40.23 166 PRO B O 1
ATOM 2524 N N . ARG B 2 166 ? -60.275 18.474 20.793 1.00 45.95 167 ARG B N 1
ATOM 2525 C CA . ARG B 2 166 ? -59.856 19.671 21.498 1.00 47.35 167 ARG B CA 1
ATOM 2526 C C . ARG B 2 166 ? -58.379 19.845 21.604 1.00 49.80 167 ARG B C 1
ATOM 2527 O O . ARG B 2 166 ? -57.875 20.987 21.355 1.00 49.10 167 ARG B O 1
ATOM 2535 N N . LYS B 2 167 ? -57.684 18.756 21.954 1.00 52.27 168 LYS B N 1
ATOM 2536 C CA . LYS B 2 167 ? -56.267 18.916 22.264 1.00 55.80 168 LYS B CA 1
ATOM 2537 C C . LYS B 2 167 ? -55.503 19.560 21.128 1.00 56.32 168 LYS B C 1
ATOM 2538 O O . LYS B 2 167 ? -54.433 20.106 21.376 1.00 56.41 168 LYS B O 1
ATOM 2544 N N . HIS B 2 168 ? -56.098 19.583 19.921 1.00 56.35 169 HIS B N 1
ATOM 2545 C CA . HIS B 2 168 ? -55.458 20.136 18.711 1.00 55.46 169 HIS B CA 1
ATOM 2546 C C . HIS B 2 168 ? -56.114 21.389 18.222 1.00 53.48 169 HIS B C 1
ATOM 2547 O O . HIS B 2 168 ? -55.856 21.812 17.089 1.00 52.95 169 HIS B O 1
ATOM 2554 N N . LEU B 2 169 ? -56.997 21.968 19.028 1.00 50.99 170 LEU B N 1
ATOM 2555 C CA . LEU B 2 169 ? -57.583 23.229 18.636 1.00 49.33 170 LEU B CA 1
ATOM 2556 C C . LEU B 2 169 ? -56.944 24.314 19.461 1.00 51.52 170 LEU B C 1
ATOM 2557 O O . LEU B 2 169 ? -56.378 24.113 20.532 1.00 51.17 170 LEU B O 1
ATOM 2562 N N . LEU B 2 170 ? -57.103 25.513 19.000 1.00 53.92 171 LEU B N 1
ATOM 2563 C CA . LEU B 2 170 ? -56.663 26.617 19.808 1.00 55.05 171 LEU B CA 1
ATOM 2564 C C . LEU B 2 170 ? -57.867 27.546 19.946 1.00 53.28 171 LEU B C 1
ATOM 2565 O O . LEU B 2 170 ? -58.001 28.540 19.220 1.00 50.44 171 LEU B O 1
ATOM 2570 N N . LEU B 2 171 ? -58.788 27.201 20.818 1.00 51.09 172 LEU B N 1
ATOM 2571 C CA . LEU B 2 171 ? -59.943 28.064 20.915 1.00 51.76 172 LEU B CA 1
ATOM 2572 C C . LEU B 2 171 ? -59.613 29.566 20.928 1.00 51.43 172 LEU B C 1
ATOM 2573 O O . LEU B 2 171 ? -58.472 30.003 2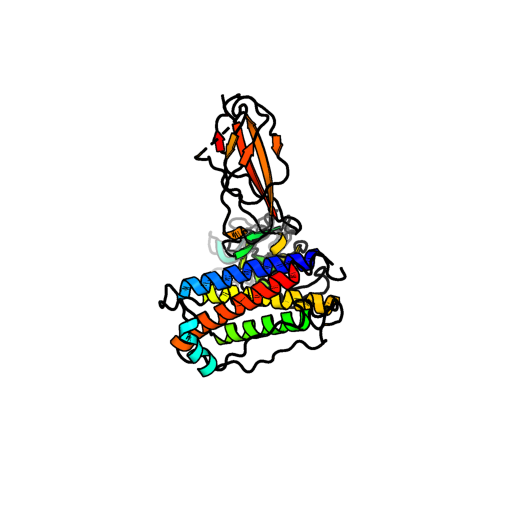1.295 1.00 50.22 172 LEU B O 1
ATOM 2578 N N . TYR B 2 172 ? -60.620 30.345 20.522 1.00 49.89 173 TYR B N 1
ATOM 2579 C CA . TYR B 2 172 ? -60.510 31.828 20.512 1.00 50.37 173 TYR B CA 1
ATOM 2580 C C . TYR B 2 172 ? -59.322 32.345 19.734 1.00 50.95 173 TYR B C 1
ATOM 2581 O O . TYR B 2 172 ? -58.527 33.056 20.270 1.00 50.40 173 TYR B O 1
ATOM 2590 N N . GLN B 2 173 ? -59.200 31.931 18.493 1.00 53.38 174 GLN B N 1
ATOM 2591 C CA . GLN B 2 173 ? -58.079 32.241 17.605 1.00 57.73 174 GLN B CA 1
ATOM 2592 C C . GLN B 2 173 ? -58.453 31.587 16.298 1.00 58.39 174 GLN B C 1
ATOM 2593 O O . GLN B 2 173 ? -59.352 30.754 16.236 1.00 61.55 174 GLN B O 1
ATOM 2599 N N . ASN B 2 174 ? -57.737 31.915 15.233 1.00 57.78 175 ASN B N 1
ATOM 2600 C CA . ASN B 2 174 ? -58.205 31.513 13.937 1.00 53.64 175 ASN B CA 1
ATOM 2601 C C . ASN B 2 174 ? -57.224 30.583 13.303 1.00 50.92 175 ASN B C 1
ATOM 2602 O O . ASN B 2 174 ? -55.953 30.849 13.308 1.00 44.42 175 ASN B O 1
ATOM 2607 N N . MET B 2 175 ? -57.900 29.602 12.641 1.00 47.68 176 MET B N 1
ATOM 2608 C CA . MET B 2 175 ? -57.271 28.555 11.938 1.00 43.67 176 MET B CA 1
ATOM 2609 C C . MET B 2 175 ? -57.748 28.440 10.522 1.00 42.90 176 MET B C 1
ATOM 2610 O O . MET B 2 175 ? -58.800 28.835 10.157 1.00 41.65 176 MET B O 1
ATOM 2615 N N . GLY B 2 176 ? -56.903 27.867 9.704 1.00 44.48 177 GLY B N 1
ATOM 2616 C CA . GLY B 2 176 ? -57.237 27.558 8.336 1.00 44.44 177 GLY B CA 1
ATOM 2617 C C . GLY B 2 176 ? -57.474 26.062 8.118 1.00 43.50 177 GLY B C 1
ATOM 2618 O O . GLY B 2 176 ? -56.785 25.157 8.641 1.00 41.41 177 GLY B O 1
ATOM 2619 N N . ILE B 2 177 ? -58.463 25.852 7.271 1.00 41.58 178 ILE B N 1
ATOM 2620 C CA . ILE B 2 177 ? -58.963 24.572 7.045 1.00 40.15 178 ILE B CA 1
ATOM 2621 C C . ILE B 2 177 ? -59.401 24.448 5.622 1.00 40.65 178 ILE B C 1
ATOM 2622 O O . ILE B 2 177 ? -60.210 25.168 5.161 1.00 39.98 178 ILE B O 1
ATOM 2627 N N . TRP B 2 178 ? -58.912 23.442 4.949 1.00 42.09 179 TRP B N 1
ATOM 2628 C CA . TRP B 2 178 ? -59.464 23.102 3.679 1.00 40.36 179 TRP B CA 1
ATOM 2629 C C . TRP B 2 178 ? -59.342 21.596 3.574 1.00 42.30 179 TRP B C 1
ATOM 2630 O O . TRP B 2 178 ? -58.506 20.997 4.289 1.00 43.68 179 TRP B O 1
ATOM 2641 N N . VAL B 2 179 ? -60.094 21.044 2.625 1.00 40.91 180 VAL B N 1
ATOM 2642 C CA . VAL B 2 179 ? -60.024 19.669 2.218 1.00 39.91 180 VAL B CA 1
ATOM 2643 C C . VAL B 2 17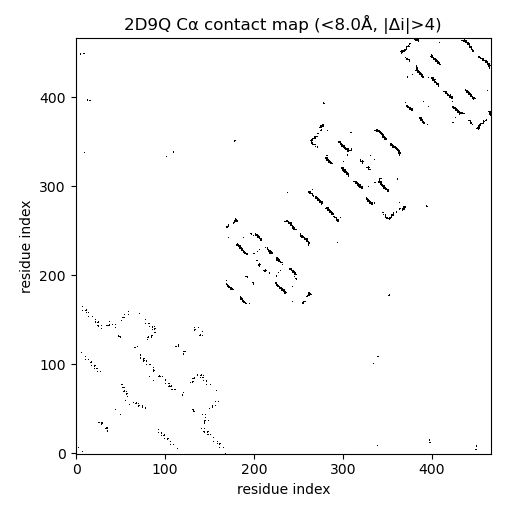9 ? -59.154 19.403 0.988 1.00 37.48 180 VAL B C 1
ATOM 2644 O O . VAL B 2 179 ? -59.403 19.924 -0.041 1.00 34.64 180 VAL B O 1
ATOM 2648 N N . GLN B 2 180 ? -58.214 18.472 1.057 1.00 39.06 181 GLN B N 1
ATOM 2649 C CA . GLN B 2 180 ? -57.464 18.004 -0.154 1.00 41.06 181 GLN B CA 1
ATOM 2650 C C . GLN B 2 180 ? -57.983 16.645 -0.612 1.00 44.94 181 GLN B C 1
ATOM 2651 O O . GLN B 2 180 ? -58.235 15.772 0.209 1.00 48.41 181 GLN B O 1
ATOM 2657 N N . ALA B 2 181 ? -58.080 16.477 -1.932 1.00 47.85 182 ALA B N 1
ATOM 2658 C CA . ALA B 2 181 ? -58.679 15.321 -2.650 1.00 47.91 182 ALA B CA 1
ATOM 2659 C C . ALA B 2 181 ? -57.661 14.851 -3.728 1.00 50.08 182 ALA B C 1
ATOM 2660 O O . ALA B 2 181 ? -57.350 15.622 -4.666 1.00 50.01 182 ALA B O 1
ATOM 2662 N N . GLU B 2 182 ? -57.120 13.622 -3.581 1.00 51.74 183 GLU B N 1
ATOM 2663 C CA . GLU B 2 182 ? -56.229 13.068 -4.593 1.00 53.78 183 GLU B CA 1
ATOM 2664 C C . GLU B 2 182 ? -56.409 11.621 -4.913 1.00 52.51 183 GLU B C 1
ATOM 2665 O O . GLU B 2 182 ? -56.379 10.742 -4.081 1.00 50.93 183 GLU B O 1
ATOM 2671 N N . ASN B 2 183 ? -56.507 11.433 -6.212 1.00 53.36 184 ASN B N 1
ATOM 2672 C CA . ASN B 2 183 ? -56.399 10.179 -6.868 1.00 53.19 184 ASN B CA 1
ATOM 2673 C C . ASN B 2 183 ? -55.208 10.293 -7.809 1.00 56.23 184 ASN B C 1
ATOM 2674 O O . ASN B 2 183 ? -54.404 11.261 -7.735 1.00 59.42 184 ASN B O 1
ATOM 2679 N N . ALA B 2 184 ? -55.009 9.293 -8.645 1.00 58.08 185 ALA B N 1
ATOM 2680 C CA . ALA B 2 184 ? -53.692 9.207 -9.261 1.00 58.26 185 ALA B CA 1
ATOM 2681 C C . ALA B 2 184 ? -53.708 9.954 -10.552 1.00 56.78 185 ALA B C 1
ATOM 2682 O O . ALA B 2 184 ? -52.765 9.928 -11.257 1.00 57.75 185 ALA B O 1
ATOM 2684 N N . LEU B 2 185 ? -54.788 10.640 -10.858 1.00 55.74 186 LEU B N 1
ATOM 2685 C CA . LEU B 2 185 ? -54.808 11.599 -11.950 1.00 54.20 186 LEU B CA 1
ATOM 2686 C C . LEU B 2 185 ? -54.598 13.098 -11.552 1.00 53.64 186 LEU B C 1
ATOM 2687 O O . LEU B 2 185 ? -54.580 14.006 -12.355 1.00 51.03 186 LEU B O 1
ATOM 2692 N N . GLY B 2 186 ? -54.513 13.350 -10.267 1.00 55.25 187 GLY B N 1
ATOM 2693 C CA . GLY B 2 186 ? -54.482 14.702 -9.792 1.00 54.73 187 GLY B CA 1
ATOM 2694 C C . GLY B 2 186 ? -55.045 14.929 -8.437 1.00 52.74 187 GLY B C 1
ATOM 2695 O O . GLY B 2 186 ? -55.679 14.073 -7.874 1.00 51.08 187 GLY B O 1
ATOM 2696 N N . THR B 2 187 ? -54.803 16.141 -7.973 1.00 51.78 188 THR B N 1
ATOM 2697 C CA . THR B 2 187 ? -55.190 16.589 -6.678 1.00 50.89 188 THR B CA 1
ATOM 2698 C C . THR B 2 187 ? -55.929 17.904 -6.788 1.00 48.52 188 THR B C 1
ATOM 2699 O O . THR B 2 187 ? -55.633 18.749 -7.607 1.00 47.89 188 THR B O 1
ATOM 2703 N N . SER B 2 188 ? -56.923 18.086 -5.967 1.00 46.45 189 SER B N 1
ATOM 2704 C CA . SER B 2 188 ? -57.639 19.343 -5.974 1.00 46.60 189 SER B CA 1
ATOM 2705 C C . SER B 2 188 ? -57.808 19.812 -4.510 1.00 46.43 189 SER B C 1
ATOM 2706 O O . SER B 2 188 ? -57.509 19.053 -3.584 1.00 45.84 189 SER B O 1
ATOM 2709 N N . MET B 2 189 ? -58.238 21.064 -4.295 1.00 44.84 190 MET B N 1
ATOM 2710 C CA . MET B 2 189 ? -58.372 21.599 -2.945 1.00 43.89 190 MET B CA 1
ATOM 2711 C C . MET B 2 189 ? -59.657 22.397 -2.742 1.00 42.42 190 MET B C 1
ATOM 2712 O O . MET B 2 189 ? -60.103 23.090 -3.592 1.00 45.14 190 MET B O 1
ATOM 2717 N N . SER B 2 190 ? -60.295 22.341 -1.615 1.00 41.35 191 SER B N 1
ATOM 2718 C CA . SER B 2 190 ? -61.419 23.207 -1.459 1.00 41.75 191 SER B CA 1
ATOM 2719 C C . SER B 2 190 ? -60.900 24.615 -1.192 1.00 45.76 191 SER B C 1
ATOM 2720 O O . SER B 2 190 ? -59.736 24.886 -0.766 1.00 47.20 191 SER B O 1
ATOM 2723 N N . PRO B 2 191 ? -61.779 25.562 -1.319 1.00 46.46 192 PRO B N 1
ATOM 2724 C CA . PRO B 2 191 ? -61.429 26.866 -0.824 1.00 46.19 192 PRO B CA 1
ATOM 2725 C C . PRO B 2 191 ? -61.178 26.770 0.641 1.00 43.93 192 PRO B C 1
ATOM 2726 O O . PRO B 2 191 ? -61.727 25.953 1.271 1.00 41.55 192 PRO B O 1
ATOM 2730 N N . GLN B 2 192 ? -60.329 27.645 1.136 1.00 44.67 193 GLN B N 1
ATOM 2731 C CA . GLN B 2 192 ? -59.900 27.588 2.491 1.00 46.28 193 GLN B CA 1
ATOM 2732 C C . GLN B 2 192 ? -60.813 28.373 3.374 1.00 46.16 193 GLN B C 1
ATOM 2733 O O . GLN B 2 192 ? -61.151 29.483 3.118 1.00 45.98 193 GLN B O 1
ATOM 2739 N N . LEU B 2 193 ? -61.156 27.749 4.461 1.00 46.59 194 LEU B N 1
ATOM 2740 C CA . LEU B 2 193 ? -61.913 28.336 5.497 1.00 47.39 194 LEU B CA 1
ATOM 2741 C C . LEU B 2 193 ? -61.020 29.009 6.566 1.00 48.74 194 LEU B C 1
ATOM 2742 O O . LEU B 2 193 ? -59.873 28.509 6.919 1.00 48.35 194 LEU B O 1
ATOM 2747 N N . CYS B 2 194 ? -61.540 30.103 7.146 1.00 48.10 195 CYS B N 1
ATOM 2748 C CA . CYS B 2 194 ? -60.762 30.726 8.220 1.00 49.58 195 CYS B CA 1
ATOM 2749 C C . CYS B 2 194 ? -61.665 31.068 9.346 1.00 48.35 195 CYS B C 1
ATOM 2750 O O . CYS B 2 194 ? -62.555 31.830 9.131 1.00 51.09 195 CYS B O 1
ATOM 2753 N N . LEU B 2 195 ? -61.472 30.479 10.538 1.00 45.97 196 LEU B N 1
ATOM 2754 C CA . LEU B 2 195 ? -62.438 30.584 11.622 1.00 43.82 196 LEU B CA 1
ATOM 2755 C C . LEU B 2 195 ? -61.785 30.339 13.001 1.00 43.39 196 LEU B C 1
ATOM 2756 O O . LEU B 2 195 ? -60.584 29.929 13.104 1.00 40.98 196 LEU B O 1
ATOM 2761 N N . ASP B 2 196 ? -62.600 30.698 14.002 1.00 43.23 197 ASP B N 1
ATOM 2762 C CA . ASP B 2 196 ? -62.404 30.501 15.423 1.00 43.73 197 ASP B CA 1
ATOM 2763 C C . ASP B 2 196 ? -63.447 29.468 15.857 1.00 44.50 197 ASP B C 1
ATOM 2764 O O . ASP B 2 196 ? -64.683 29.724 15.860 1.00 43.41 197 ASP B O 1
ATOM 2769 N N . PRO B 2 197 ? -62.972 28.300 16.235 1.00 43.45 198 PRO B N 1
ATOM 2770 C CA . PRO B 2 197 ? -63.854 27.196 16.508 1.00 42.98 198 PRO B CA 1
ATOM 2771 C C . PRO B 2 197 ? -64.984 27.689 17.354 1.00 43.97 198 PRO B C 1
ATOM 2772 O O . PRO B 2 197 ? -66.081 27.139 17.347 1.00 41.50 198 PRO B O 1
ATOM 2776 N N . MET B 2 198 ? -64.726 28.772 18.071 1.00 45.74 199 MET B N 1
ATOM 2777 C CA . MET B 2 198 ? -65.687 29.220 19.062 1.00 46.68 199 MET B CA 1
ATOM 2778 C C . MET B 2 198 ? -66.880 29.941 18.432 1.00 45.87 199 MET B C 1
ATOM 2779 O O . MET B 2 198 ? -67.942 30.026 19.050 1.00 46.59 199 MET B O 1
ATOM 2784 N N . ASP B 2 199 ? -66.748 30.385 17.184 1.00 44.59 200 ASP B N 1
ATOM 2785 C CA . ASP B 2 199 ? -67.861 31.065 16.563 1.00 44.24 200 ASP B CA 1
ATOM 2786 C C . ASP B 2 199 ? -68.630 30.113 15.697 1.00 44.78 200 ASP B C 1
ATOM 2787 O O . ASP B 2 199 ? -69.457 30.527 14.925 1.00 45.81 200 ASP B O 1
ATOM 2792 N N . VAL B 2 200 ? -68.293 28.839 15.743 1.00 44.57 201 VAL B N 1
ATOM 2793 C CA . VAL B 2 200 ? -69.066 27.859 15.056 1.00 43.04 201 VAL B CA 1
ATOM 2794 C C . VAL B 2 200 ? -69.620 26.856 16.050 1.00 43.71 201 VAL B C 1
ATOM 2795 O O . VAL B 2 200 ? -69.952 25.700 15.707 1.00 46.56 201 VAL B O 1
ATOM 2799 N N . VAL B 2 201 ? -69.705 27.240 17.301 1.00 42.64 202 VAL B N 1
ATOM 2800 C CA . VAL B 2 201 ? -70.221 26.318 18.272 1.00 42.70 202 VAL B CA 1
ATOM 2801 C C . VAL B 2 201 ? -71.693 26.025 18.066 1.00 44.47 202 VAL B C 1
ATOM 2802 O O . VAL B 2 201 ? -72.485 26.927 17.870 1.00 45.26 202 VAL B O 1
ATOM 2806 N N . LYS B 2 202 ? -72.065 24.768 18.099 1.00 45.53 203 LYS B N 1
ATOM 2807 C CA . LYS B 2 202 ? -73.449 24.427 17.934 1.00 46.90 203 LYS B CA 1
ATOM 2808 C C . LYS B 2 202 ? -74.027 24.271 19.246 1.00 45.33 203 LYS B C 1
ATOM 2809 O O . LYS B 2 202 ? -73.667 23.385 20.027 1.00 45.47 203 LYS B O 1
ATOM 2815 N N . LEU B 2 203 ? -75.019 25.095 19.474 1.00 46.55 204 LEU B N 1
ATOM 2816 C CA . LEU B 2 203 ? -75.799 25.002 20.684 1.00 47.38 204 LEU B CA 1
ATOM 2817 C C . LEU B 2 203 ? -76.994 24.077 20.648 1.00 47.31 204 LEU B C 1
ATOM 2818 O O . LEU B 2 203 ? -77.436 23.574 19.650 1.00 46.51 204 LEU B O 1
ATOM 2823 N N . GLU B 2 204 ? -77.508 23.847 21.805 1.00 49.11 205 GLU B N 1
ATOM 2824 C CA . GLU B 2 204 ? -78.635 23.018 21.939 1.00 52.61 205 GLU B CA 1
ATOM 2825 C C . GLU B 2 204 ? -79.620 23.859 22.811 1.00 52.00 205 GLU B C 1
ATOM 2826 O O . GLU B 2 204 ? -79.299 24.372 23.896 1.00 53.11 205 GLU B O 1
ATOM 2832 N N . PRO B 2 205 ? -80.858 23.940 22.412 1.00 50.63 206 PRO B N 1
ATOM 2833 C CA . PRO B 2 205 ? -81.837 24.731 23.115 1.00 50.89 206 PRO B CA 1
ATOM 2834 C C . PRO B 2 205 ? -82.240 24.195 24.480 1.00 49.41 206 PRO B C 1
ATOM 2835 O O . PRO B 2 205 ? -82.291 22.988 24.627 1.00 50.55 206 PRO B O 1
ATOM 2839 N N . PRO B 2 206 ? -82.598 25.072 25.411 1.00 48.32 207 PRO B N 1
ATOM 2840 C CA . PRO B 2 206 ? -83.172 24.679 26.704 1.00 49.93 207 PRO B CA 1
ATOM 2841 C C . PRO B 2 206 ? -84.522 23.983 26.498 1.00 52.53 207 PRO B C 1
ATOM 2842 O O . PRO B 2 206 ? -85.031 24.062 25.416 1.00 54.72 207 PRO B O 1
ATOM 2846 N N . MET B 2 207 ? -85.085 23.285 27.462 1.00 55.65 208 MET B N 1
ATOM 2847 C CA . MET B 2 207 ? -86.277 22.468 27.165 1.00 59.60 208 MET B CA 1
ATOM 2848 C C . MET B 2 207 ? -87.408 23.140 27.923 1.00 58.22 208 MET B C 1
ATOM 2849 O O . MET B 2 207 ? -87.269 23.379 29.096 1.00 58.42 208 MET B O 1
ATOM 2854 N N . LEU B 2 208 ? -88.489 23.536 27.290 1.00 58.39 209 LEU B N 1
ATOM 2855 C CA . LEU B 2 208 ? -89.451 24.336 28.027 1.00 60.57 209 LEU B CA 1
ATOM 2856 C C . LEU B 2 208 ? -90.251 23.465 28.868 1.00 64.79 209 LEU B C 1
ATOM 2857 O O . LEU B 2 208 ? -90.502 22.355 28.482 1.00 65.23 209 LEU B O 1
ATOM 2862 N N . ARG B 2 209 ? -90.698 23.933 30.018 1.00 70.64 210 ARG B N 1
ATOM 2863 C CA . ARG B 2 209 ? -91.587 23.109 30.843 1.00 76.46 210 ARG B CA 1
ATOM 2864 C C . ARG B 2 209 ? -92.612 23.918 31.624 1.00 79.23 210 ARG B C 1
ATOM 2865 O O . ARG B 2 209 ? -92.568 25.137 31.658 1.00 78.14 210 ARG B O 1
ATOM 2873 N N . THR B 2 210 ? -93.543 23.237 32.264 1.00 82.71 211 THR B N 1
ATOM 2874 C CA . THR B 2 210 ? -94.604 23.941 32.926 1.00 85.82 211 THR B CA 1
ATOM 2875 C C . THR B 2 210 ? -94.264 24.318 34.287 1.00 89.46 211 THR B C 1
ATOM 2876 O O . THR B 2 210 ? -93.290 23.880 34.827 1.00 90.71 211 THR B O 1
ATOM 2880 N N . MET B 2 211 ? -95.153 25.068 34.887 1.00 93.88 212 MET B N 1
ATOM 2881 C CA . MET B 2 211 ? -94.896 25.634 36.165 1.00 97.98 212 MET B CA 1
ATOM 2882 C C . MET B 2 211 ? -95.444 24.740 37.332 1.00 103.68 212 MET B C 1
ATOM 2883 O O . MET B 2 211 ? -95.727 23.527 37.138 1.00 104.95 212 MET B O 1
ATOM 2888 N N . ASP B 2 212 ? -95.543 25.346 38.544 1.00 109.64 213 ASP B N 1
ATOM 2889 C CA . ASP B 2 212 ? -96.187 24.779 39.808 1.00 112.73 213 ASP B CA 1
ATOM 2890 C C . ASP B 2 212 ? -97.216 25.746 40.618 1.00 114.91 213 ASP B C 1
ATOM 2891 O O . ASP B 2 212 ? -98.427 25.309 40.727 1.00 114.50 213 ASP B O 1
ATOM 2896 N N . PRO B 2 213 ? -96.773 26.951 41.195 1.00 116.72 214 PRO B N 1
ATOM 2897 C CA . PRO B 2 213 ? -97.705 27.945 41.875 1.00 116.78 214 PRO B CA 1
ATOM 2898 C C . PRO B 2 213 ? -99.034 28.351 41.164 1.00 115.90 214 PRO B C 1
ATOM 2899 O O . PRO B 2 213 ? -99.076 29.021 40.135 1.00 114.23 214 PRO B O 1
ATOM 2903 N N . GLN B 2 221 ? -104.213 36.170 36.457 1.00 92.50 222 GLN B N 1
ATOM 2904 C CA . GLN B 2 221 ? -105.093 36.901 35.532 1.00 92.33 222 GLN B CA 1
ATOM 2905 C C . GLN B 2 221 ? -105.433 35.900 34.402 1.00 91.64 222 GLN B C 1
ATOM 2906 O O . GLN B 2 221 ? -105.143 34.693 34.578 1.00 90.84 222 GLN B O 1
ATOM 2912 N N . ALA B 2 222 ? -106.009 36.394 33.276 1.00 90.04 223 ALA B N 1
ATOM 2913 C CA . ALA B 2 222 ? -106.610 35.571 32.193 1.00 88.10 223 ALA B CA 1
ATOM 2914 C C . ALA B 2 222 ? -106.170 35.895 30.789 1.00 85.74 223 ALA B C 1
ATOM 2915 O O . ALA B 2 222 ? -105.922 37.027 30.419 1.00 84.49 223 ALA B O 1
ATOM 2917 N N . GLY B 2 223 ? -106.149 34.875 29.972 1.00 84.56 224 GLY B N 1
ATOM 2918 C CA . GLY B 2 223 ? -105.525 34.993 28.673 1.00 84.69 224 GLY B CA 1
ATOM 2919 C C . GLY B 2 223 ? -104.009 34.902 28.774 1.00 84.50 224 GLY B C 1
ATOM 2920 O O . GLY B 2 223 ? -103.285 35.584 28.020 1.00 83.67 224 GLY B O 1
ATOM 2921 N N . CYS B 2 224 ? -103.552 34.036 29.699 1.00 84.13 225 CYS B N 1
ATOM 2922 C CA . CYS B 2 224 ? -102.146 33.906 30.120 1.00 83.09 225 CYS B CA 1
ATOM 2923 C C . CYS B 2 224 ? -101.516 32.543 30.255 1.00 81.96 225 CYS B C 1
ATOM 2924 O O . CYS B 2 224 ? -102.186 31.506 30.348 1.00 83.35 225 CYS B O 1
ATOM 2927 N N . LEU B 2 225 ? -100.194 32.575 30.370 1.00 79.10 226 LEU B N 1
ATOM 2928 C CA . LEU B 2 225 ? -99.403 31.363 30.460 1.00 76.17 226 LEU B CA 1
ATOM 2929 C C . LEU B 2 225 ? -98.267 31.488 31.446 1.00 74.48 226 LEU B C 1
ATOM 2930 O O . LEU B 2 225 ? -97.751 32.597 31.746 1.00 73.94 226 LEU B O 1
ATOM 2935 N N . GLN B 2 226 ? -97.865 30.335 31.954 1.00 72.10 227 GLN B N 1
ATOM 2936 C CA . GLN B 2 226 ? -96.633 30.293 32.731 1.00 70.69 227 GLN B CA 1
ATOM 2937 C C . GLN B 2 226 ? -95.840 29.076 32.400 1.00 67.43 227 GLN B C 1
ATOM 2938 O O . GLN B 2 226 ? -96.321 27.968 32.466 1.00 67.78 227 GLN B O 1
ATOM 2944 N N . LEU B 2 227 ? -94.612 29.305 32.021 1.00 64.62 228 LEU B N 1
ATOM 2945 C CA . LEU B 2 227 ? -93.739 28.216 31.778 1.00 62.58 228 LEU B CA 1
ATOM 2946 C C . LEU B 2 227 ? -92.418 28.600 32.331 1.00 59.18 228 LEU B C 1
ATOM 2947 O O . LEU B 2 227 ? -92.314 29.628 32.991 1.00 56.05 228 LEU B O 1
ATOM 2952 N N . SER B 2 228 ? -91.458 27.716 32.122 1.00 57.60 229 SER B N 1
ATOM 2953 C CA . SER B 2 228 ? -90.113 27.846 32.686 1.00 57.94 229 SER B CA 1
ATOM 2954 C C . SER B 2 228 ? -89.120 27.057 31.869 1.00 57.07 229 SER B C 1
ATOM 2955 O O . SER B 2 228 ? -89.485 26.007 31.368 1.00 63.05 229 SER B O 1
ATOM 2958 N N . TRP B 2 229 ? -87.872 27.454 31.751 1.00 52.64 230 TRP B N 1
ATOM 2959 C CA . TRP B 2 229 ? -86.962 26.555 31.097 1.00 48.67 230 TRP B CA 1
ATOM 2960 C C . TRP B 2 229 ? -85.581 26.473 31.710 1.00 50.52 230 TRP B C 1
ATOM 2961 O O . TRP B 2 229 ? -84.970 27.446 32.089 1.00 51.36 230 TRP B O 1
ATOM 2972 N N . GLU B 2 230 ? -85.068 25.267 31.778 1.00 51.37 231 GLU B N 1
ATOM 2973 C CA . GLU B 2 230 ? -83.849 24.970 32.485 1.00 49.36 231 GLU B CA 1
ATOM 2974 C C . GLU B 2 230 ? -82.765 24.960 31.463 1.00 46.02 231 GLU B C 1
ATOM 2975 O O . GLU B 2 230 ? -83.037 24.563 30.332 1.00 47.75 231 GLU B O 1
ATOM 2981 N N . PRO B 2 231 ? -81.550 25.314 31.825 1.00 42.68 232 PRO B N 1
ATOM 2982 C CA . PRO B 2 231 ? -80.417 25.449 30.905 1.00 42.72 232 PRO B CA 1
ATOM 2983 C C . PRO B 2 231 ? -79.969 24.229 30.137 1.00 44.44 232 PRO B C 1
ATOM 2984 O O . PRO B 2 231 ? -80.586 23.200 30.128 1.00 44.94 232 PRO B O 1
ATOM 2988 N N . TRP B 2 232 ? -78.885 24.398 29.402 1.00 46.46 233 TRP B N 1
ATOM 2989 C CA . TRP B 2 232 ? -78.228 23.303 28.698 1.00 46.62 233 TRP B CA 1
ATOM 2990 C C . TRP B 2 232 ? -76.797 23.403 29.209 1.00 45.99 233 TRP B C 1
ATOM 2991 O O . TRP B 2 232 ? -75.991 24.149 28.700 1.00 43.40 233 TRP B O 1
ATOM 3002 N N . GLN B 2 233 ? -76.552 22.695 30.290 1.00 47.95 234 GLN B N 1
ATOM 3003 C CA . GLN B 2 233 ? -75.317 22.850 31.051 1.00 52.45 234 GLN B CA 1
ATOM 3004 C C . GLN B 2 233 ? -74.108 23.156 30.197 1.00 50.59 234 GLN B C 1
ATOM 3005 O O . GLN B 2 233 ? -73.373 24.063 30.517 1.00 48.39 234 GLN B O 1
ATOM 3011 N N . PRO B 2 234 ? -73.838 22.304 29.191 1.00 47.76 235 PRO B N 1
ATOM 3012 C CA . PRO B 2 234 ? -72.683 22.497 28.330 1.00 46.80 235 PRO B CA 1
ATOM 3013 C C . PRO B 2 234 ? -72.558 23.940 27.839 1.00 46.38 235 PRO B C 1
ATOM 3014 O O . PRO B 2 234 ? -71.446 24.358 27.574 1.00 45.54 235 PRO B O 1
ATOM 3018 N N . GLY B 2 235 ? -73.663 24.678 27.742 1.00 47.36 236 GLY B N 1
ATOM 3019 C CA . GLY B 2 235 ? -73.650 26.027 27.168 1.00 49.13 236 GLY B CA 1
ATOM 3020 C C . GLY B 2 235 ? -73.724 27.165 28.164 1.00 48.47 236 GLY B C 1
ATOM 3021 O O . GLY B 2 235 ? -73.560 28.324 27.871 1.00 47.01 236 GLY B O 1
ATOM 3022 N N . LEU B 2 236 ? -73.963 26.781 29.391 1.00 49.25 237 LEU B N 1
ATOM 3023 C CA . LEU B 2 236 ? -74.128 27.737 30.454 1.00 48.07 237 LEU B CA 1
ATOM 3024 C C . LEU B 2 236 ? -73.112 28.731 30.453 1.00 46.44 237 LEU B C 1
ATOM 3025 O O . LEU B 2 236 ? -73.369 29.803 30.933 1.00 50.57 237 LEU B O 1
ATOM 3030 N N . HIS B 2 237 ? -71.972 28.426 29.891 1.00 44.82 238 HIS B N 1
ATOM 3031 C CA . HIS B 2 237 ? -70.798 29.274 30.082 1.00 45.21 238 HIS B CA 1
ATOM 3032 C C . HIS B 2 237 ? -70.655 30.350 28.993 1.00 46.82 238 HIS B C 1
ATOM 3033 O O . HIS B 2 237 ? -69.552 30.880 28.816 1.00 47.73 238 HIS B O 1
ATOM 3040 N N . ILE B 2 238 ? -71.739 30.624 28.242 1.00 48.22 239 ILE B N 1
ATOM 3041 C CA . ILE B 2 238 ? -71.711 31.336 26.950 1.00 48.34 239 ILE B CA 1
ATOM 3042 C C . ILE B 2 238 ? -72.922 32.194 26.877 1.00 50.28 239 ILE B C 1
ATOM 3043 O O . ILE B 2 238 ? -74.042 31.636 26.741 1.00 50.05 239 ILE B O 1
ATOM 3048 N N . ASN B 2 239 ? -72.735 33.524 26.909 1.00 51.99 240 ASN B N 1
ATOM 3049 C CA . ASN B 2 239 ? -73.926 34.425 27.066 1.00 53.47 240 ASN B CA 1
ATOM 3050 C C . ASN B 2 239 ? -74.647 34.388 25.780 1.00 49.93 240 ASN B C 1
ATOM 3051 O O . ASN B 2 239 ? -74.150 34.861 24.771 1.00 50.34 240 ASN B O 1
ATOM 3056 N N . GLN B 2 240 ? -75.822 33.830 25.814 1.00 46.68 241 GLN B N 1
ATOM 3057 C CA . GLN B 2 240 ? -76.477 33.647 24.599 1.00 47.59 241 GLN B CA 1
ATOM 3058 C C . GLN B 2 240 ? -77.827 34.377 24.597 1.00 48.29 241 GLN B C 1
ATOM 3059 O O . GLN B 2 240 ? -78.270 34.783 25.589 1.00 47.64 241 GLN B O 1
ATOM 3065 N N . LYS B 2 241 ? -78.485 34.581 23.467 1.00 51.22 242 LYS B N 1
ATOM 3066 C CA . LYS B 2 241 ? -79.773 35.308 23.428 1.00 51.38 242 LYS B CA 1
ATOM 3067 C C . LYS B 2 241 ? -80.827 34.371 22.975 1.00 49.18 242 LYS B C 1
ATOM 3068 O O . LYS B 2 241 ? -80.610 33.706 21.999 1.00 49.59 242 LYS B O 1
ATOM 3074 N N . CYS B 2 242 ? -81.972 34.309 23.571 1.00 49.29 243 CYS B N 1
ATOM 3075 C CA . CYS B 2 242 ? -82.944 33.388 22.978 1.00 54.14 243 CYS B CA 1
ATOM 3076 C C . CYS B 2 242 ? -84.203 34.039 22.515 1.00 53.68 243 CYS B C 1
ATOM 3077 O O . CYS B 2 242 ? -84.450 35.165 22.886 1.00 54.04 243 CYS B O 1
ATOM 3080 N N . GLU B 2 243 ? -85.002 33.321 21.734 1.00 51.67 244 GLU B N 1
ATOM 3081 C CA . GLU B 2 243 ? -86.336 33.760 21.417 1.00 50.78 244 GLU B CA 1
ATOM 3082 C C . GLU B 2 243 ? -87.325 32.632 21.545 1.00 51.73 244 GLU B C 1
ATOM 3083 O O . GLU B 2 243 ? -87.005 31.433 21.326 1.00 46.86 244 GLU B O 1
ATOM 3089 N N . LEU B 2 244 ? -88.548 33.028 21.894 1.00 54.49 245 LEU B N 1
ATOM 3090 C CA . LEU B 2 244 ? -89.604 32.069 22.091 1.00 57.56 245 LEU B CA 1
ATOM 3091 C C . LEU B 2 244 ? -90.497 32.331 20.988 1.00 58.61 245 LEU B C 1
ATOM 3092 O O . LEU B 2 244 ? -90.534 33.423 20.612 1.00 59.91 245 LEU B O 1
ATOM 3097 N N . ARG B 2 245 ? -91.207 31.368 20.437 1.00 61.43 246 ARG B N 1
ATOM 3098 C CA . ARG B 2 245 ? -92.232 31.639 19.421 1.00 63.33 246 ARG B CA 1
ATOM 3099 C C . ARG B 2 245 ? -93.404 30.827 19.857 1.00 65.62 246 ARG B C 1
ATOM 3100 O O . ARG B 2 245 ? -93.247 29.773 20.454 1.00 64.89 246 ARG B O 1
ATOM 3108 N N . HIS B 2 246 ? -94.594 31.279 19.543 1.00 69.66 247 HIS B N 1
ATOM 3109 C CA . HIS B 2 246 ? -95.773 30.527 19.943 1.00 73.31 247 HIS B CA 1
ATOM 3110 C C . HIS B 2 246 ? -96.917 30.784 18.991 1.00 76.19 247 HIS B C 1
ATOM 3111 O O . HIS B 2 246 ? -97.011 31.859 18.403 1.00 78.29 247 HIS B O 1
ATOM 3118 N N . LYS B 2 247 ? -97.800 29.809 18.858 1.00 78.77 248 LYS B N 1
ATOM 3119 C CA . LYS B 2 247 ? -98.988 29.981 18.066 1.00 81.25 248 LYS B CA 1
ATOM 3120 C C . LYS B 2 247 ? -99.918 28.996 18.614 1.00 83.40 248 LYS B C 1
ATOM 3121 O O . LYS B 2 247 ? -99.461 27.972 19.108 1.00 85.03 248 LYS B O 1
ATOM 3127 N N . PRO B 2 248 ? -101.215 29.263 18.521 1.00 85.04 249 PRO B N 1
ATOM 3128 C CA . PRO B 2 248 ? -102.230 28.346 19.071 1.00 84.86 249 PRO B CA 1
ATOM 3129 C C . PRO B 2 248 ? -102.201 26.994 18.352 1.00 85.85 249 PRO B C 1
ATOM 3130 O O . PRO B 2 248 ? -101.838 26.879 17.168 1.00 83.90 249 PRO B O 1
ATOM 3134 N N . GLN B 2 249 ? -102.531 25.952 19.084 1.00 88.10 250 GLN B N 1
ATOM 3135 C CA . GLN B 2 249 ? -102.115 24.631 18.645 1.00 91.95 250 GLN B CA 1
ATOM 3136 C C . GLN B 2 249 ? -102.762 24.205 17.300 1.00 96.38 250 GLN B C 1
ATOM 3137 O O . GLN B 2 249 ? -102.012 23.836 16.357 1.00 95.66 250 GLN B O 1
ATOM 3143 N N . ARG B 2 250 ? -104.127 24.253 17.239 1.00 101.30 251 ARG B N 1
ATOM 3144 C CA . ARG B 2 250 ? -104.972 23.945 16.015 1.00 104.36 251 ARG B CA 1
ATOM 3145 C C . ARG B 2 250 ? -105.314 25.263 15.313 1.00 103.18 251 ARG B C 1
ATOM 3146 O O . ARG B 2 250 ? -105.192 26.334 15.893 1.00 103.07 251 ARG B O 1
ATOM 3154 N N . GLY B 2 251 ? -105.747 25.180 14.067 1.00 102.03 252 GLY B N 1
ATOM 3155 C CA . GLY B 2 251 ? -105.734 26.345 13.220 1.00 101.70 252 GLY B CA 1
ATOM 3156 C C . GLY B 2 251 ? -104.413 26.247 12.500 1.00 102.45 252 GLY B C 1
ATOM 3157 O O . GLY B 2 251 ? -103.484 25.568 12.914 1.00 102.44 252 GLY B O 1
ATOM 3158 N N . GLU B 2 252 ? -104.347 26.879 11.355 1.00 103.64 253 GLU B N 1
ATOM 3159 C CA . GLU B 2 252 ? -103.098 27.019 10.620 1.00 104.05 253 GLU B CA 1
ATOM 3160 C C . GLU B 2 252 ? -102.853 28.508 10.987 1.00 102.34 253 GLU B C 1
ATOM 3161 O O . GLU B 2 252 ? -103.238 29.407 10.244 1.00 103.37 253 GLU B O 1
ATOM 3167 N N . ALA B 2 253 ? -102.336 28.785 12.192 1.00 99.12 254 ALA B N 1
ATOM 3168 C CA . ALA B 2 253 ? -102.015 30.175 12.574 1.00 95.59 254 ALA B CA 1
ATOM 3169 C C . ALA B 2 253 ? -100.521 30.451 12.220 1.00 93.17 254 ALA B C 1
ATOM 3170 O O . ALA B 2 253 ? -99.730 29.498 11.984 1.00 92.34 254 ALA B O 1
ATOM 3172 N N . SER B 2 254 ? -100.134 31.729 12.143 1.00 89.45 255 SER B N 1
ATOM 3173 C CA . SER B 2 254 ? -98.712 32.062 11.952 1.00 86.56 255 SER B CA 1
ATOM 3174 C C . SER B 2 254 ? -97.887 32.188 13.283 1.00 83.90 255 SER B C 1
ATOM 3175 O O . SER B 2 254 ? -98.332 32.837 14.211 1.00 82.65 255 SER B O 1
ATOM 3178 N N . TRP B 2 255 ? -96.704 31.556 13.387 1.00 81.01 256 TRP B N 1
ATOM 3179 C CA . TRP B 2 255 ? -95.839 31.689 14.588 1.00 77.43 256 TRP B CA 1
ATOM 3180 C C . TRP B 2 255 ? -95.636 33.191 14.998 1.00 74.91 256 TRP B C 1
ATOM 3181 O O . TRP B 2 255 ? -95.266 34.014 14.141 1.00 71.58 256 TRP B O 1
ATOM 3192 N N . ALA B 2 256 ? -95.816 33.495 16.305 1.00 72.61 257 ALA B N 1
ATOM 3193 C CA . ALA B 2 256 ? -95.424 34.791 16.938 1.00 70.54 257 ALA B CA 1
ATOM 3194 C C . ALA B 2 256 ? -94.140 34.706 17.791 1.00 68.53 257 ALA B C 1
ATOM 3195 O O . ALA B 2 256 ? -94.038 33.970 18.778 1.00 67.57 257 ALA B O 1
ATOM 3197 N N . LEU B 2 257 ? -93.147 35.457 17.363 1.00 65.93 258 LEU B N 1
ATOM 3198 C CA . LEU B 2 257 ? -91.855 35.493 18.001 1.00 63.91 258 LEU B CA 1
ATOM 3199 C C . LEU B 2 257 ? -92.025 36.415 19.205 1.00 63.77 258 LEU B C 1
ATOM 3200 O O . LEU B 2 257 ? -92.697 37.448 19.070 1.00 66.56 258 LEU B O 1
ATOM 3205 N N . VAL B 2 258 ? -91.401 36.079 20.354 1.00 62.32 259 VAL B N 1
ATOM 3206 C CA . VAL B 2 258 ? -91.273 36.962 21.542 1.00 59.33 259 VAL B CA 1
ATOM 3207 C C . VAL B 2 258 ? -89.902 37.442 21.934 1.00 57.30 259 VAL B C 1
ATOM 3208 O O . VAL B 2 258 ? -89.008 36.612 22.097 1.00 53.14 259 VAL B O 1
ATOM 3212 N N . GLY B 2 259 ? -89.852 38.787 22.166 1.00 58.62 260 GLY B N 1
ATOM 3213 C CA . GLY B 2 259 ? -88.686 39.684 22.406 1.00 58.12 260 GLY B CA 1
ATOM 3214 C C . GLY B 2 259 ? -87.409 38.911 22.550 1.00 56.66 260 GLY B C 1
ATOM 3215 O O . GLY B 2 259 ? -87.511 37.756 22.112 1.00 60.23 260 GLY B O 1
ATOM 3216 N N . PRO B 2 260 ? -86.301 39.459 23.147 1.00 52.79 261 PRO B N 1
ATOM 3217 C CA . PRO B 2 260 ? -85.071 38.700 23.574 1.00 49.52 261 PRO B CA 1
ATOM 3218 C C . PRO B 2 260 ? -85.166 37.951 24.990 1.00 48.74 261 PRO B C 1
ATOM 3219 O O . PRO B 2 260 ? -85.493 38.533 26.018 1.00 48.74 261 PRO B O 1
ATOM 3223 N N . LEU B 2 261 ? -84.910 36.640 25.057 1.00 47.59 262 LEU B N 1
ATOM 3224 C CA . LEU B 2 261 ? -84.899 35.989 26.360 1.00 46.04 262 LEU B CA 1
ATOM 3225 C C . LEU B 2 261 ? -83.487 35.582 26.852 1.00 44.48 262 LEU B C 1
ATOM 3226 O O . LEU B 2 261 ? -82.518 35.552 26.132 1.00 43.78 262 LEU B O 1
ATOM 3231 N N . PRO B 2 262 ? -83.408 35.241 28.096 1.00 42.35 263 PRO B N 1
ATOM 3232 C CA . PRO B 2 262 ? -82.275 34.553 28.655 1.00 41.52 263 PRO B CA 1
ATOM 3233 C C . PRO B 2 262 ? -82.321 32.987 28.498 1.00 41.23 263 PRO B C 1
ATOM 3234 O O . PRO B 2 262 ? -83.405 32.341 28.304 1.00 36.01 263 PRO B O 1
ATOM 3238 N N . LEU B 2 263 ? -81.125 32.390 28.672 1.00 41.35 264 LEU B N 1
ATOM 3239 C CA . LEU B 2 263 ? -81.000 30.947 28.435 1.00 42.28 264 LEU B CA 1
ATOM 3240 C C . LEU B 2 263 ? -81.712 30.019 29.351 1.00 41.48 264 LEU B C 1
ATOM 3241 O O . LEU B 2 263 ? -81.812 28.822 29.073 1.00 37.73 264 LEU B O 1
ATOM 3246 N N . GLU B 2 264 ? -82.209 30.613 30.414 1.00 43.71 265 GLU B N 1
ATOM 3247 C CA . GLU B 2 264 ? -82.827 29.877 31.499 1.00 46.80 265 GLU B CA 1
ATOM 3248 C C . GLU B 2 264 ? -83.722 30.770 32.283 1.00 47.30 265 GLU B C 1
ATOM 3249 O O . GLU B 2 264 ? -83.380 31.892 32.538 1.00 47.97 265 GLU B O 1
ATOM 3255 N N . ALA B 2 265 ? -84.880 30.290 32.673 1.00 48.64 266 ALA B N 1
ATOM 3256 C CA . ALA B 2 265 ? -85.783 31.140 33.439 1.00 50.91 266 ALA B CA 1
ATOM 3257 C C . ALA B 2 265 ? -86.599 30.312 34.392 1.00 51.90 266 ALA B C 1
ATOM 3258 O O . ALA B 2 265 ? -87.168 29.289 33.959 1.00 54.94 266 ALA B O 1
ATOM 3260 N N . LEU B 2 266 ? -86.656 30.707 35.663 1.00 51.17 267 LEU B N 1
ATOM 3261 C CA . LEU B 2 266 ? -87.335 29.877 36.653 1.00 52.23 267 LEU B CA 1
ATOM 3262 C C . LEU B 2 266 ? -88.849 30.138 36.588 1.00 53.37 267 LEU B C 1
ATOM 3263 O O . LEU B 2 266 ? -89.697 29.236 36.857 1.00 52.14 267 LEU B O 1
ATOM 3268 N N . GLN B 2 267 ? -89.187 31.363 36.191 1.00 54.22 268 GLN B N 1
ATOM 3269 C CA . GLN B 2 267 ? -90.574 31.673 35.911 1.00 55.00 268 GLN B CA 1
ATOM 3270 C C . GLN B 2 267 ? -90.803 32.798 34.895 1.00 54.78 268 GLN B C 1
ATOM 3271 O O . GLN B 2 267 ? -90.427 33.978 35.084 1.00 54.70 268 GLN B O 1
ATOM 3277 N N . TYR B 2 268 ? -91.464 32.379 33.824 1.00 55.54 269 TYR B N 1
ATOM 3278 C CA . TYR B 2 268 ? -91.958 33.244 32.764 1.00 56.37 269 TYR B CA 1
ATOM 3279 C C . TYR B 2 268 ? -93.482 33.094 32.590 1.00 60.90 269 TYR B C 1
ATOM 3280 O O . TYR B 2 268 ? -94.082 31.954 32.685 1.00 60.25 269 TYR B O 1
ATOM 3289 N N . GLU B 2 269 ? -94.056 34.277 32.307 1.00 63.38 270 GLU B N 1
ATOM 3290 C CA . GLU B 2 269 ? -95.471 34.498 32.145 1.00 64.41 270 GLU B CA 1
ATOM 3291 C C . GLU B 2 269 ? -95.609 35.191 30.842 1.00 64.02 270 GLU B C 1
ATOM 3292 O O . GLU B 2 269 ? -94.881 36.166 30.573 1.00 61.38 270 GLU B O 1
ATOM 3298 N N . LEU B 2 270 ? -96.559 34.676 30.055 1.00 64.89 271 LEU B N 1
ATOM 3299 C CA . LEU B 2 270 ? -96.844 35.172 28.720 1.00 66.43 271 LEU B CA 1
ATOM 3300 C C . LEU B 2 270 ? -98.294 35.541 28.730 1.00 68.83 271 LEU B C 1
ATOM 3301 O O . LEU B 2 270 ? -99.133 34.675 28.835 1.00 66.53 271 LEU B O 1
ATOM 3306 N N . CYS B 2 271 ? -98.569 36.848 28.678 1.00 74.63 272 CYS B N 1
ATOM 3307 C CA . CYS B 2 271 ? -99.942 37.351 28.593 1.00 78.94 272 CYS B CA 1
ATOM 3308 C C . CYS B 2 271 ? -100.282 37.959 27.291 1.00 80.83 272 CYS B C 1
ATOM 3309 O O . CYS B 2 271 ? -99.456 37.931 26.368 1.00 82.68 272 CYS B O 1
ATOM 3312 N N . GLY B 2 272 ? -101.516 38.450 27.197 1.00 80.81 273 GLY B N 1
ATOM 3313 C CA . GLY B 2 272 ? -102.017 38.920 25.920 1.00 80.83 273 GLY B CA 1
ATOM 3314 C C . GLY B 2 272 ? -102.476 37.842 24.954 1.00 79.93 273 GLY B C 1
ATOM 3315 O O . GLY B 2 272 ? -102.686 38.093 23.779 1.00 78.37 273 GLY B O 1
ATOM 3316 N N . LEU B 2 273 ? -102.655 36.635 25.442 1.00 80.74 274 LEU B N 1
ATOM 3317 C CA . LEU B 2 273 ? -103.182 35.599 24.583 1.00 82.61 274 LEU B CA 1
ATOM 3318 C C . LEU B 2 273 ? -104.701 35.508 24.679 1.00 84.27 274 LEU B C 1
ATOM 3319 O O . LEU B 2 273 ? -105.335 36.177 25.514 1.00 84.79 274 LEU B O 1
ATOM 3324 N N . LEU B 2 274 ? -105.275 34.643 23.830 1.00 85.25 275 LEU B N 1
ATOM 3325 C CA . LEU B 2 274 ? -106.727 34.310 23.866 1.00 84.97 275 LEU B CA 1
ATOM 3326 C C . LEU B 2 274 ? -106.900 33.184 24.869 1.00 84.07 275 LEU B C 1
ATOM 3327 O O . LEU B 2 274 ? -106.107 32.263 24.814 1.00 84.02 275 LEU B O 1
ATOM 3332 N N . PRO B 2 275 ? -107.843 33.252 25.819 1.00 84.18 276 PRO B N 1
ATOM 3333 C CA . PRO B 2 275 ? -108.088 32.090 26.722 1.00 84.81 276 PRO B CA 1
ATOM 3334 C C . PRO B 2 275 ? -108.428 30.850 25.968 1.00 86.32 276 PRO B C 1
ATOM 3335 O O . PRO B 2 275 ? -108.951 29.915 26.590 1.00 84.21 276 PRO B O 1
ATOM 3339 N N . ALA B 2 276 ? -108.139 30.950 24.643 1.00 89.83 277 ALA B N 1
ATOM 3340 C CA . ALA B 2 276 ? -107.974 29.905 23.560 1.00 91.57 277 ALA B CA 1
ATOM 3341 C C . ALA B 2 276 ? -107.385 28.635 24.028 1.00 92.73 277 ALA B C 1
ATOM 3342 O O . ALA B 2 276 ? -107.254 27.653 23.284 1.00 93.58 277 ALA B O 1
ATOM 3344 N N . THR B 2 277 ? -106.921 28.718 25.250 1.00 93.89 278 THR B N 1
ATOM 3345 C CA . THR B 2 277 ? -106.750 27.553 26.002 1.00 94.50 278 THR B CA 1
ATOM 3346 C C . THR B 2 277 ? -106.062 26.514 25.042 1.00 94.29 278 THR B C 1
ATOM 3347 O O . THR B 2 277 ? -106.660 25.448 24.774 1.00 98.27 278 THR B O 1
ATOM 3351 N N . ALA B 2 278 ? -104.861 26.813 24.509 1.00 90.72 279 ALA B N 1
ATOM 3352 C CA . ALA B 2 278 ? -104.115 25.798 23.750 1.00 88.52 279 ALA B CA 1
ATOM 3353 C C . ALA B 2 278 ? -103.066 26.385 22.868 1.00 87.27 279 ALA B C 1
ATOM 3354 O O . ALA B 2 278 ? -103.344 26.613 21.656 1.00 88.09 279 ALA B O 1
ATOM 3356 N N . TYR B 2 279 ? -101.858 26.586 23.413 1.00 83.40 280 TYR B N 1
ATOM 3357 C CA . TYR B 2 279 ? -100.794 27.115 22.578 1.00 80.28 280 TYR B CA 1
ATOM 3358 C C . TYR B 2 279 ? -99.608 26.221 22.489 1.00 77.29 280 TYR B C 1
ATOM 3359 O O . TYR B 2 279 ? -99.410 25.441 23.389 1.00 77.01 280 TYR B O 1
ATOM 3368 N N . THR B 2 280 ? -98.845 26.346 21.399 1.00 74.15 281 THR B N 1
ATOM 3369 C CA . THR B 2 280 ? -97.602 25.616 21.175 1.00 73.50 281 THR B CA 1
ATOM 3370 C C . THR B 2 280 ? -96.432 26.602 21.367 1.00 72.27 281 THR B C 1
ATOM 3371 O O . THR B 2 280 ? -96.520 27.734 20.890 1.00 73.47 281 THR B O 1
ATOM 3375 N N . LEU B 2 281 ? -95.354 26.205 22.068 1.00 69.22 282 LEU B N 1
ATOM 3376 C CA . LEU B 2 281 ? -94.223 27.113 22.315 1.00 65.98 282 LEU B CA 1
ATOM 3377 C C . LEU B 2 281 ? -92.899 26.430 22.143 1.00 63.52 282 LEU B C 1
ATOM 3378 O O . LEU B 2 281 ? -92.705 25.296 22.548 1.00 63.44 282 LEU B O 1
ATOM 3383 N N . GLN B 2 282 ? -91.979 27.129 21.530 1.00 61.65 283 GLN B N 1
ATOM 3384 C CA . GLN B 2 282 ? -90.640 26.608 21.348 1.00 61.53 283 GLN B CA 1
ATOM 3385 C C . GLN B 2 282 ? -89.621 27.731 21.444 1.00 59.93 283 GLN B C 1
ATOM 3386 O O . GLN B 2 282 ? -89.833 28.870 21.037 1.00 59.64 283 GLN B O 1
ATOM 3392 N N . ILE B 2 283 ? -88.453 27.405 21.922 1.00 57.42 284 ILE B N 1
ATOM 3393 C CA . ILE B 2 283 ? -87.512 28.453 22.115 1.00 55.17 284 ILE B CA 1
ATOM 3394 C C . ILE B 2 283 ? -86.206 28.009 21.579 1.00 52.29 284 ILE B C 1
ATOM 3395 O O . ILE B 2 283 ? -85.962 26.839 21.493 1.00 50.88 284 ILE B O 1
ATOM 3400 N N . ARG B 2 284 ? -85.358 28.952 21.244 1.00 50.21 285 ARG B N 1
ATOM 3401 C CA . ARG B 2 284 ? -84.061 28.600 20.777 1.00 50.35 285 ARG B CA 1
ATOM 3402 C C . ARG B 2 284 ? -83.059 29.670 21.080 1.00 47.95 285 ARG B C 1
ATOM 3403 O O . ARG B 2 284 ? -83.404 30.709 21.548 1.00 44.35 285 ARG B O 1
ATOM 3411 N N . CYS B 2 285 ? -81.796 29.415 20.803 1.00 48.53 286 CYS B N 1
ATOM 3412 C CA . CYS B 2 285 ? -80.782 30.267 21.335 1.00 49.98 286 CYS B CA 1
ATOM 3413 C C . CYS B 2 285 ? -79.722 30.515 20.433 1.00 44.92 286 CYS B C 1
ATOM 3414 O O . CYS B 2 285 ? -79.611 29.873 19.472 1.00 43.92 286 CYS B O 1
ATOM 3417 N N . ILE B 2 286 ? -78.846 31.404 20.805 1.00 43.26 287 ILE B N 1
ATOM 3418 C CA . ILE B 2 286 ? -77.708 31.699 19.976 1.00 43.00 287 ILE B CA 1
ATOM 3419 C C . ILE B 2 286 ? -76.810 32.556 20.743 1.00 41.39 287 ILE B C 1
ATOM 3420 O O . ILE B 2 286 ? -77.275 33.453 21.426 1.00 41.77 287 ILE B O 1
ATOM 3425 N N . ARG B 2 287 ? -75.519 32.337 20.591 1.00 39.95 288 ARG B N 1
ATOM 3426 C CA . ARG B 2 287 ? -74.509 33.025 21.395 1.00 38.17 288 ARG B CA 1
ATOM 3427 C C . ARG B 2 287 ? -74.551 34.471 21.057 1.00 40.48 288 ARG B C 1
ATOM 3428 O O . ARG B 2 287 ? -74.754 34.788 19.902 1.00 36.58 288 ARG B O 1
ATOM 3436 N N . TRP B 2 288 ? -74.452 35.372 22.034 1.00 47.74 289 TRP B N 1
ATOM 3437 C CA . TRP B 2 288 ? -75.046 36.658 21.699 1.00 54.62 289 TRP B CA 1
ATOM 3438 C C . TRP B 2 288 ? -74.170 37.803 21.224 1.00 58.17 289 TRP B C 1
ATOM 3439 O O . TRP B 2 288 ? -73.995 38.050 19.984 1.00 63.36 289 TRP B O 1
ATOM 3450 N N . PRO B 2 289 ? -73.593 38.553 22.095 1.00 56.63 290 PRO B N 1
ATOM 3451 C CA . PRO B 2 289 ? -72.797 39.671 21.514 1.00 54.14 290 PRO B CA 1
ATOM 3452 C C . PRO B 2 289 ? -71.605 39.040 20.575 1.00 51.31 290 PRO B C 1
ATOM 3453 O O . PRO B 2 289 ? -71.230 39.434 19.418 1.00 49.29 290 PRO B O 1
ATOM 3457 N N . LEU B 2 290 ? -71.115 37.901 21.038 1.00 48.66 291 LEU B N 1
ATOM 3458 C CA . LEU B 2 290 ? -70.196 37.172 20.234 1.00 46.42 291 LEU B CA 1
ATOM 3459 C C . LEU B 2 290 ? -70.891 36.438 19.085 1.00 42.76 291 LEU B C 1
ATOM 3460 O O . LEU B 2 290 ? -72.069 36.101 19.123 1.00 38.80 291 LEU B O 1
ATOM 3465 N N . PRO B 2 291 ? -70.087 36.106 18.100 1.00 40.40 292 PRO B N 1
ATOM 3466 C CA . PRO B 2 291 ? -70.578 35.415 16.945 1.00 40.81 292 PRO B CA 1
ATOM 3467 C C . PRO B 2 291 ? -71.072 33.984 17.281 1.00 42.65 292 PRO B C 1
ATOM 3468 O O . PRO B 2 291 ? -70.505 33.213 18.120 1.00 41.56 292 PRO B O 1
ATOM 3472 N N . GLY B 2 292 ? -72.105 33.577 16.583 1.00 45.00 293 GLY B N 1
ATOM 3473 C CA . GLY B 2 292 ? -72.547 32.207 16.752 1.00 49.34 293 GLY B CA 1
ATOM 3474 C C . GLY B 2 292 ? -73.724 31.940 15.874 1.00 50.97 293 GLY B C 1
ATOM 3475 O O . GLY B 2 292 ? -74.182 32.875 15.321 1.00 49.17 293 GLY B O 1
ATOM 3476 N N . HIS B 2 293 ? -74.220 30.709 15.764 1.00 54.31 294 HIS B N 1
ATOM 3477 C CA . HIS B 2 293 ? -75.360 30.483 14.875 1.00 57.61 294 HIS B CA 1
ATOM 3478 C C . HIS B 2 293 ? -76.503 30.006 15.693 1.00 55.06 294 HIS B C 1
ATOM 3479 O O . HIS B 2 293 ? -76.257 29.494 16.790 1.00 55.17 294 HIS B O 1
ATOM 3486 N N . TRP B 2 294 ? -77.738 30.130 15.185 1.00 52.87 295 TRP B N 1
ATOM 3487 C CA . TRP B 2 294 ? -78.908 29.673 15.975 1.00 52.08 295 TRP B CA 1
ATOM 3488 C C . TRP B 2 294 ? -78.898 28.206 16.273 1.00 51.60 295 TRP B C 1
ATOM 3489 O O . TRP B 2 294 ? -78.037 27.468 15.866 1.00 54.74 295 TRP B O 1
ATOM 3500 N N . SER B 2 295 ? -79.878 27.770 17.003 1.00 51.67 296 SER B N 1
ATOM 3501 C CA . SER B 2 295 ? -79.934 26.417 17.447 1.00 51.67 296 SER B CA 1
ATOM 3502 C C . SER B 2 295 ? -81.258 25.838 16.944 1.00 53.08 296 SER B C 1
ATOM 3503 O O . SER B 2 295 ? -82.198 26.595 16.733 1.00 51.79 296 SER B O 1
ATOM 3506 N N . ASP B 2 296 ? -81.351 24.516 16.756 1.00 54.81 297 ASP B N 1
ATOM 3507 C CA . ASP B 2 296 ? -82.654 23.973 16.377 1.00 57.11 297 ASP B CA 1
ATOM 3508 C C . ASP B 2 296 ? -83.685 24.467 17.381 1.00 55.94 297 ASP B C 1
ATOM 3509 O O . ASP B 2 296 ? -83.335 24.915 18.449 1.00 56.11 297 ASP B O 1
ATOM 3514 N N . TRP B 2 297 ? -84.956 24.462 17.047 1.00 55.76 298 TRP B N 1
ATOM 3515 C CA . TRP B 2 297 ? -85.920 24.821 18.083 1.00 56.12 298 TRP B CA 1
ATOM 3516 C C . TRP B 2 297 ? -86.093 23.685 19.083 1.00 56.12 298 TRP B C 1
ATOM 3517 O O . TRP B 2 297 ? -85.955 22.526 18.772 1.00 57.33 298 TRP B O 1
ATOM 3528 N N . SER B 2 298 ? -86.405 24.018 20.306 1.00 56.96 299 SER B N 1
ATOM 3529 C CA . SER B 2 298 ? -86.679 22.996 21.275 1.00 57.99 299 SER B CA 1
ATOM 3530 C C . SER B 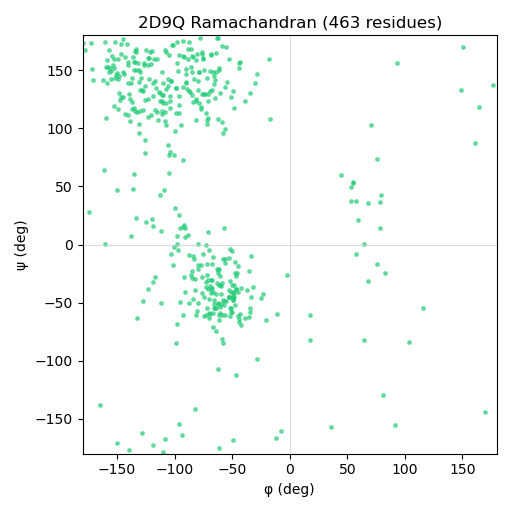2 298 ? -87.864 22.219 20.782 1.00 60.41 299 SER B C 1
ATOM 3531 O O . SER B 2 298 ? -88.727 22.806 20.190 1.00 61.72 299 SER B O 1
ATOM 3534 N N . PRO B 2 299 ? -87.979 20.936 21.094 1.00 62.77 300 PRO B N 1
ATOM 3535 C CA . PRO B 2 299 ? -89.286 20.281 21.054 1.00 64.42 300 PRO B CA 1
ATOM 3536 C C . PRO B 2 299 ? -90.364 21.139 21.661 1.00 64.48 300 PRO B C 1
ATOM 3537 O O . PRO B 2 299 ? -90.099 21.975 22.526 1.00 64.36 300 PRO B O 1
ATOM 3541 N N . SER B 2 300 ? -91.588 20.862 21.265 1.00 65.05 301 SER B N 1
ATOM 3542 C CA . SER B 2 300 ? -92.677 21.741 21.584 1.00 66.02 301 SER B CA 1
ATOM 3543 C C . SER B 2 300 ? -93.257 21.462 22.893 1.00 65.74 301 SER B C 1
ATOM 3544 O O . SER B 2 300 ? -93.185 20.367 23.386 1.00 66.55 301 SER B O 1
ATOM 3547 N N . LEU B 2 301 ? -93.817 22.473 23.485 1.00 66.78 302 LEU B N 1
ATOM 3548 C CA . LEU B 2 301 ? -94.511 22.246 24.703 1.00 69.94 302 LEU B CA 1
ATOM 3549 C C . LEU B 2 301 ? -95.868 22.812 24.470 1.00 73.68 302 LEU B C 1
ATOM 3550 O O . LEU B 2 301 ? -95.914 23.941 23.910 1.00 74.48 302 LEU B O 1
ATOM 3555 N N . GLU B 2 302 ? -96.930 22.076 24.908 1.00 75.70 303 GLU B N 1
ATOM 3556 C CA . GLU B 2 302 ? -98.328 22.486 24.765 1.00 76.49 303 GLU B CA 1
ATOM 3557 C C . GLU B 2 302 ? -98.960 22.773 26.092 1.00 76.69 303 GLU B C 1
ATOM 3558 O O . GLU B 2 302 ? -98.874 21.972 26.981 1.00 74.96 303 GLU B O 1
ATOM 3564 N N . LEU B 2 303 ? -99.618 23.916 26.235 1.00 79.82 304 LEU B N 1
ATOM 3565 C CA . LEU B 2 303 ? -100.410 24.200 27.448 1.00 82.32 304 LEU B CA 1
ATOM 3566 C C . LEU B 2 303 ? -101.481 25.262 27.239 1.00 84.03 304 LEU B C 1
ATOM 3567 O O . LEU B 2 303 ? -101.372 26.122 26.370 1.00 82.74 304 LEU B O 1
ATOM 3572 N N . ARG B 2 304 ? -102.526 25.133 28.047 1.00 87.21 305 ARG B N 1
ATOM 3573 C CA . ARG B 2 304 ? -103.742 25.911 27.930 1.00 90.42 305 ARG B CA 1
ATOM 3574 C C . ARG B 2 304 ? -103.512 27.170 28.664 1.00 90.55 305 ARG B C 1
ATOM 3575 O O . ARG B 2 304 ? -102.626 27.230 29.443 1.00 90.44 305 ARG B O 1
ATOM 3583 N N . THR B 2 305 ? -104.407 28.120 28.482 1.00 92.24 306 THR B N 1
ATOM 3584 C CA . THR B 2 305 ? -104.320 29.479 28.977 1.00 93.86 306 THR B CA 1
ATOM 3585 C C . THR B 2 305 ? -105.193 29.614 30.208 1.00 95.19 306 THR B C 1
ATOM 3586 O O . THR B 2 305 ? -105.930 28.705 30.504 1.00 95.21 306 THR B O 1
ATOM 3590 N N . THR B 2 306 ? -105.140 30.736 30.918 1.00 97.85 307 THR B N 1
ATOM 3591 C CA . THR B 2 306 ? -106.026 30.928 32.067 1.00 100.25 307 THR B CA 1
ATOM 3592 C C . THR B 2 306 ? -107.393 31.450 31.620 1.00 103.25 307 THR B C 1
ATOM 3593 O O . THR B 2 306 ? -107.510 32.493 30.946 1.00 104.24 307 THR B O 1
ATOM 3597 N N . GLU B 2 307 ? -108.401 30.649 32.004 1.00 106.15 308 GLU B N 1
ATOM 3598 C CA . GLU B 2 307 ? -109.867 30.921 32.039 1.00 106.86 308 GLU B CA 1
ATOM 3599 C C . GLU B 2 307 ? -110.505 29.499 32.038 1.00 107.68 308 GLU B C 1
ATOM 3600 O O . GLU B 2 307 ? -111.223 29.061 32.956 1.00 108.07 308 GLU B O 1
#

CATH classification: 1.20.1250.10

Nearest PDB structures (foldseek):
  2d9q-assembly1_A-2  TM=1.006E+00  e=1.193E-24  Homo sapiens
  1cd9-assembly1_C  TM=9.550E-01  e=8.477E-20  Homo sapiens
  1pgr-assembly1_A  TM=9.762E-01  e=2.416E-19  Homo sapiens
  5zo6-assembly1_X  TM=9.326E-01  e=2.080E-19  Homo sapiens
  5gw9-assembly1_A  TM=9.125E-01  e=3.396E-18  Homo sapiens

Secondary structure (DSSP, 8-state):
--S-HHHHHHHHHHHHHHHHHHHHHHHHHHTTS----SSTTHHHHHHHT--PPP--SSSSS-S--TTHHHHHHHHHHHHHHHHHTTTTSSTTTHHHHHHHHHHHHHHHHHHHHHHHTTS-S-SS-----------SHHHHHHHHHHHHHHHHHHHHHHHHHHHTTT--/---EEES-SEE-TT--EEEEE---TTS-SS-S-SPPEEESSS-B-TT-EE---SSS---EEEEES---SSEEEEEEEEESSSSEEEEEEEEEEE--PPPPPEEEEEEEETTTTEEEEEEE--S--SS--EEEEEEEE--TTS-S----EEEE---TT-SEEEEEGGG--SSS-EEEEEEEEETTEEEEPPPEEE-GGGGEEP---EEEE-----S-EEEEEE--GGGTTS-EEEEEEEEESSS-PPPEEEEEE-S-EEEEEE-S--S---EEEEEEEEE-SS-----PPP--EEEPPP-

B-factor: mean 71.09, std 24.2, range [24.23, 143.85]

Organism: Homo sapiens (NCBI:txid9606)

GO terms:
  GO:0005130 granulocyte colony-stimulating factor receptor binding (F, TAS)
  GO:0005576 extracellular region (C, TAS)
  GO:0008284 positive regulation of cell population proliferation (P, TAS)
  GO:0043202 lysosomal lumen (C, TAS)
  GO:0071682 endocytic vesicle lumen (C, TAS)
  GO:0005125 cytokine activity (F, IDA)
  GO:0038158 granulocyte colony-stimulating factor signaling pathway (P, IDA)
  GO:0045944 positive regulation of transcription by RNA polymerase II (P, IDA)
  GO:0030838 positive regulation of actin filament polymerization (P, IDA)
  GO:0051897 positive regulation of phosphatidylinositol 3-kinase/protein kinase B signal transduction (P, IDA)
  GO:0110053 regulation of actin filament organization (P, IDA)
  GO:0071345 cellular response to cytokine stimulus (P, IDA)
  GO:0019899 enzyme binding (F, IPI)

Foldseek 3Di:
DLQDLVLLVVLLVLLVVLLVLLVVLQVVLCVPVVPNDLVVCVVVCVVFPQDAADQDCFLPVDPDPQVRLVSVLVRLVSLLVQLVLLVLLDVVRSVSSVVSSVSSVVSSVSSLVVCVVVPSRDPDDDPDDPYTDNPDSVSSSSSSNNSSVRVSVSSVSVNSSRVVVSPD/DWDKDKDDQEEEQWAKIKMKTQAWQPDDPPGPVQPWFKDQPPHTDPAWAWDCVPPTGTMIMGMDGTPNAQKTKIFTWGDDDPDTGTDDMDMHGYWHWFDEWADWDWEQELVLRKIKIFTHRDDDGSFPKFKWKKKAFDADPCPVPGDDIDTFGDDPPGGMTMGHNVPADAPGKMKIKMWMGDPVDIYIYDIDIDGNVQRYADAAWAKAAADDDWQKGKIWTDADVSCVVFWKWKWKWKDFDDDPDDIHIDDIDGRTGNMDMDHPHDLSFKMKMWMWIFRPPDHYDIYPIHPIDMGGIGD